Protein AF-A0A7S1WGL7-F1 (afdb_monomer_lite)

Radius of gyration: 25.57 Å; chains: 1; bounding box: 76×72×80 Å

Sequence (530 aa):
SQGGGKAQGIDELLTLSVAALVDLDRKCCRGSPAQGGTYLVDAVAIADMGLAANPHAFQLKVALVLLYGALRIPGAMLQVYNKMDIKNIQHESLSYMVLDALGSCGCDDTLHELCQNITQFHEDVDKDGGDAVSTAFQHGVLHRVPEYLESLVCMGRSVVWGRAVVDEVLSDLGQLQTWEALPECLHRQSVLVSAIASRPSGHWILSNQDHSVLSSLHPLPLATPMGTSSSASSSCAARPSTLVQASPSAAVSSSALIWKAEGCNPLCQEEPSALEELLERPAVAAAQLRLSASLLDALSALLRREGPCDEERLDAALLAAQEALQAAGGQCSAEGGGIAAAVAGLAAGGGPWSPVPARFAALAAAGAVEACEAAQLVLRCASAKEPWEKAEAKLTSLAQTMKALVGFTCGAPSSEDAAGTERGPVPPFALGGHGTPCCWALLHHCAPVLIPVALWCCTALPKAGSGKKAKEGQEALHAARVGLRNLLSAVQTALGELSEALTIAQGAGVEAFLGAPAEDAEGFPGNLVV

Foldseek 3Di:
DVPPVVLVQVLLVLLLQLLVLLLVLQVCLQVPLVPHDPSLVVSLVSLVVSCVVPVPSVSSLLSNLLSCLLLLQLVSNVVSVVSVVQDQLSLLAPVLLCLQSCLLNVVLVVNLVSLVRLQVSLVCLLVVLVVVLVVCVVVVVVVCNVVSVLVNLLSVQALSNLCSLLSNLLSVLLPDPDLVCNLVSLVVCLVSLLVLLPDALVSHDPLSYCLCSCVLSPDDVQADPPVPPPNVPPPDGDHP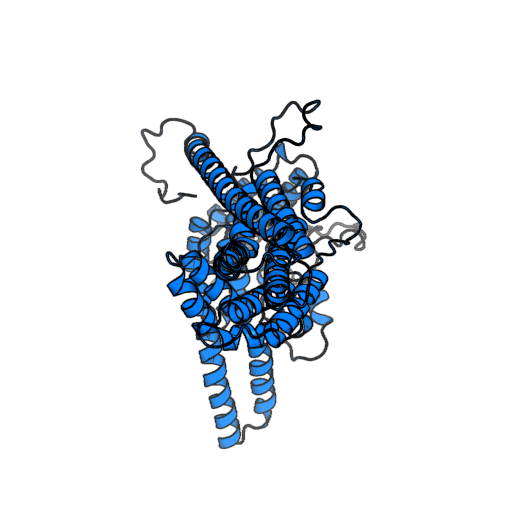PPPPCPDPPPDRDPVNVVPPPDDDDNPPDPHHRSSSVSVPPDQLSSLVSSLSSLLSQLLNQLPDPDDDRPLVSNVSSLVSNVSSLVSLVLPPPPPPQALLNQLVPDDQSDHLSDAQPSNLLSSLLVLLSLLSVLLSQLSCVLVVNDALLVSLVSLLSSLSSLLSLLCSLQCPDPPPPPPDDPDDDDGQLARSRSNSSSVSSNSRNHCSRNVSSLVSSVVSQDDPPPDPDDDDRPVSSVSSVVSSVSSVVSVVVSVVSSVVSVVVNQVVRVCVVCVDDDPDPPPDPPPSRD

pLDDT: mean 82.55, std 19.01, range [27.59, 98.31]

Organism: Alexandrium catenella (NCBI:txid2925)

Structure (mmCIF, N/CA/C/O backbone):
data_AF-A0A7S1WGL7-F1
#
_entry.id   AF-A0A7S1WGL7-F1
#
loop_
_atom_site.group_PDB
_atom_site.id
_atom_site.type_symbol
_atom_site.label_atom_id
_atom_site.label_alt_id
_atom_site.label_comp_id
_atom_site.label_asym_id
_atom_site.label_entity_id
_atom_site.label_seq_id
_atom_site.pdbx_PDB_ins_code
_atom_site.Cartn_x
_atom_site.Cartn_y
_atom_site.Cartn_z
_atom_site.occupancy
_atom_site.B_iso_or_equiv
_atom_site.auth_seq_id
_atom_site.auth_comp_id
_atom_site.auth_asym_id
_atom_site.auth_atom_id
_atom_site.pdbx_PDB_model_num
ATOM 1 N N . SER A 1 1 ? 22.141 -1.128 -42.764 1.00 43.53 1 SER A N 1
ATOM 2 C CA . SER A 1 1 ? 21.849 -1.261 -41.323 1.00 43.53 1 SER A CA 1
ATOM 3 C C . SER A 1 1 ? 23.091 -1.096 -40.424 1.00 43.53 1 SER A C 1
ATOM 5 O O . SER A 1 1 ? 23.140 -1.682 -39.355 1.00 43.53 1 SER A O 1
ATOM 7 N N . GLN A 1 2 ? 24.071 -0.238 -40.761 1.00 37.72 2 GLN A N 1
ATOM 8 C CA . GLN A 1 2 ? 25.272 -0.006 -39.923 1.00 37.72 2 GLN A CA 1
ATOM 9 C C . GLN A 1 2 ? 25.103 1.085 -38.835 1.00 37.72 2 GLN A C 1
ATOM 11 O O . GLN A 1 2 ? 26.046 1.368 -38.105 1.00 37.72 2 GLN A O 1
ATOM 16 N N . GLY A 1 3 ? 23.918 1.697 -38.705 1.00 45.97 3 GLY A N 1
ATOM 17 C CA . GLY A 1 3 ? 23.654 2.771 -37.731 1.00 45.97 3 GLY A CA 1
ATOM 18 C C . GLY A 1 3 ? 23.230 2.308 -36.329 1.00 45.97 3 GLY A C 1
ATOM 19 O O . GLY A 1 3 ? 23.402 3.063 -35.380 1.00 45.97 3 GLY A O 1
ATOM 20 N N . GLY A 1 4 ? 22.725 1.076 -36.177 1.00 54.12 4 GLY A N 1
ATOM 21 C CA . GLY A 1 4 ? 22.148 0.605 -34.906 1.00 54.12 4 GLY A CA 1
ATOM 22 C C . GLY A 1 4 ? 23.169 0.416 -33.778 1.00 54.12 4 GLY A C 1
ATOM 23 O O . GLY A 1 4 ? 22.894 0.767 -32.639 1.00 54.12 4 GLY A O 1
ATOM 24 N N . GLY A 1 5 ? 24.381 -0.055 -34.096 1.00 60.78 5 GLY A N 1
ATOM 25 C CA . GLY A 1 5 ? 25.389 -0.363 -33.072 1.00 60.78 5 GLY A CA 1
ATOM 26 C C . GLY A 1 5 ? 26.012 0.862 -32.389 1.00 60.78 5 GLY A C 1
ATOM 27 O O . GLY A 1 5 ? 26.434 0.766 -31.243 1.00 60.78 5 GLY A O 1
ATOM 28 N N . LYS A 1 6 ? 26.063 2.025 -33.059 1.00 62.50 6 LYS A N 1
ATOM 29 C CA . LYS A 1 6 ? 26.609 3.255 -32.451 1.00 62.50 6 LYS A CA 1
ATOM 30 C C . LYS A 1 6 ? 25.627 3.916 -31.486 1.00 62.50 6 LYS A C 1
ATOM 32 O O . LYS A 1 6 ? 26.065 4.414 -30.458 1.00 62.50 6 LYS A O 1
ATOM 37 N N . ALA A 1 7 ? 24.334 3.913 -31.817 1.00 66.38 7 ALA A N 1
ATOM 38 C CA . ALA A 1 7 ? 23.294 4.447 -30.939 1.00 66.38 7 ALA A CA 1
ATOM 39 C C . ALA A 1 7 ? 23.214 3.632 -29.639 1.00 66.38 7 ALA A C 1
ATOM 41 O O . ALA A 1 7 ? 23.296 4.200 -28.557 1.00 66.38 7 ALA A O 1
ATOM 42 N N . GLN A 1 8 ? 23.229 2.300 -29.758 1.00 71.56 8 GLN A N 1
ATOM 43 C CA . GLN A 1 8 ? 23.194 1.392 -28.612 1.00 71.56 8 GLN A CA 1
ATOM 44 C C . GLN A 1 8 ? 24.362 1.608 -27.631 1.00 71.56 8 GLN A C 1
ATOM 46 O O . GLN A 1 8 ? 24.156 1.615 -26.422 1.00 71.56 8 GLN A O 1
ATOM 51 N N . GLY A 1 9 ? 25.580 1.852 -28.130 1.00 80.56 9 GLY A N 1
ATOM 52 C CA . GLY A 1 9 ? 26.733 2.123 -27.262 1.00 80.56 9 GLY A CA 1
ATOM 53 C C . GLY A 1 9 ? 26.629 3.439 -26.478 1.00 80.56 9 GLY A C 1
ATOM 54 O O . GLY A 1 9 ? 27.107 3.513 -25.349 1.00 80.56 9 GLY A O 1
ATOM 55 N N . ILE A 1 10 ? 25.998 4.471 -27.050 1.00 86.38 10 ILE A N 1
ATOM 56 C CA . ILE A 1 10 ? 25.772 5.750 -26.359 1.00 86.38 10 ILE A CA 1
ATOM 57 C C . ILE A 1 10 ? 24.713 5.576 -25.267 1.00 86.38 10 ILE A C 1
ATOM 59 O O . ILE A 1 10 ? 24.931 6.028 -24.146 1.00 86.38 10 ILE A O 1
ATOM 63 N N . ASP A 1 11 ? 23.615 4.877 -25.560 1.00 86.75 11 ASP A N 1
ATOM 64 C CA . ASP A 1 11 ? 22.543 4.632 -24.589 1.00 86.75 11 ASP A CA 1
ATOM 65 C C . ASP A 1 11 ? 23.042 3.832 -23.378 1.00 86.75 11 ASP A C 1
ATOM 67 O O . ASP A 1 11 ? 22.710 4.156 -22.237 1.00 86.75 11 ASP A O 1
ATOM 71 N N . GLU A 1 12 ? 23.890 2.823 -23.605 1.00 86.06 12 GLU A N 1
ATOM 72 C CA . GLU A 1 12 ? 24.538 2.065 -22.530 1.00 86.06 12 GLU A CA 1
ATOM 73 C C . GLU A 1 12 ? 25.414 2.975 -21.650 1.00 86.06 12 GLU A C 1
ATOM 75 O O . GLU A 1 12 ? 25.328 2.914 -20.425 1.00 86.06 12 GLU A O 1
ATOM 80 N N . LEU A 1 13 ? 26.220 3.864 -22.245 1.00 88.75 13 LEU A N 1
ATOM 81 C CA . LEU A 1 13 ? 27.066 4.808 -21.499 1.00 88.75 13 LEU A CA 1
ATOM 82 C C . LEU A 1 13 ? 26.254 5.833 -20.697 1.00 88.75 13 LEU A C 1
ATOM 84 O O . LEU A 1 13 ? 26.621 6.159 -19.565 1.00 88.75 13 LEU A O 1
ATOM 88 N N . LEU A 1 14 ? 25.158 6.338 -21.265 1.00 91.75 14 LEU A N 1
ATOM 89 C CA . LEU A 1 14 ? 24.244 7.236 -20.562 1.00 91.75 14 LEU A CA 1
ATOM 90 C C . LEU A 1 14 ? 23.578 6.516 -19.392 1.00 91.75 14 LEU A C 1
ATOM 92 O O . LEU A 1 14 ? 23.596 7.030 -18.279 1.00 91.75 14 LEU A O 1
ATOM 96 N N . THR A 1 15 ? 23.081 5.298 -19.604 1.00 90.06 15 THR A N 1
ATOM 97 C CA . THR A 1 15 ? 22.441 4.522 -18.534 1.00 90.06 15 THR A CA 1
ATOM 98 C C . THR A 1 15 ? 23.439 4.170 -17.419 1.00 90.06 15 THR A C 1
ATOM 100 O O . THR A 1 15 ? 23.102 4.265 -16.241 1.00 90.06 15 THR A O 1
ATOM 103 N N . LEU A 1 16 ? 24.696 3.855 -17.757 1.00 89.38 16 LEU A N 1
ATOM 104 C CA . LEU A 1 16 ? 25.767 3.650 -16.770 1.00 89.38 16 LEU A CA 1
ATOM 105 C C . LEU A 1 16 ? 26.079 4.927 -15.976 1.00 89.38 16 LEU A C 1
ATOM 107 O O . LEU A 1 16 ? 26.318 4.862 -14.771 1.00 89.38 16 LEU A O 1
ATOM 111 N N . SER A 1 17 ? 26.059 6.087 -16.637 1.00 92.00 17 SER A N 1
ATOM 112 C CA . SER A 1 17 ? 26.274 7.393 -15.997 1.00 92.00 17 SER A CA 1
ATOM 113 C C . SER A 1 17 ? 25.152 7.716 -15.011 1.00 92.00 17 SER A C 1
ATOM 115 O O . SER A 1 17 ? 25.423 8.149 -13.894 1.00 92.00 17 SER A O 1
ATOM 117 N N . VAL A 1 18 ? 23.903 7.438 -15.400 1.00 93.25 18 VAL A N 1
ATOM 118 C CA . VAL A 1 18 ? 22.721 7.541 -14.534 1.00 93.25 18 VAL A CA 1
ATOM 119 C C . VAL A 1 18 ? 22.896 6.656 -13.302 1.00 93.25 18 VAL A C 1
ATOM 121 O O . VAL A 1 18 ? 22.851 7.166 -12.190 1.00 93.25 18 VAL A O 1
ATOM 124 N N . ALA A 1 19 ? 23.184 5.362 -13.473 1.00 90.75 19 ALA A N 1
ATOM 125 C CA . ALA A 1 19 ? 23.376 4.443 -12.348 1.00 90.75 19 ALA A CA 1
ATOM 126 C C . ALA A 1 19 ? 24.483 4.915 -11.383 1.00 90.75 19 ALA A C 1
ATOM 128 O O . ALA A 1 19 ? 24.280 4.937 -10.168 1.00 90.75 19 ALA A O 1
ATOM 129 N N . ALA A 1 20 ? 25.621 5.373 -11.917 1.00 89.94 20 ALA A N 1
ATOM 130 C CA . ALA A 1 20 ? 26.728 5.884 -11.112 1.00 89.94 20 ALA A CA 1
ATOM 131 C C . ALA A 1 20 ? 26.353 7.142 -10.308 1.00 89.94 20 ALA A C 1
ATOM 133 O O . ALA A 1 20 ? 26.749 7.264 -9.149 1.00 89.94 20 ALA A O 1
ATOM 134 N N . LEU A 1 21 ? 25.581 8.063 -10.894 1.00 92.25 21 LEU A N 1
ATOM 135 C CA . LEU A 1 21 ? 25.101 9.260 -10.200 1.00 92.25 21 LEU A CA 1
ATOM 136 C C . LEU A 1 21 ? 24.133 8.917 -9.067 1.00 92.25 21 LEU A C 1
ATOM 138 O O . LEU A 1 21 ? 24.241 9.489 -7.987 1.00 92.25 21 LEU A O 1
ATOM 142 N N . VAL A 1 22 ? 23.243 7.945 -9.269 1.00 91.00 22 VAL A N 1
ATOM 143 C CA . VAL A 1 22 ? 22.309 7.497 -8.222 1.00 91.00 22 VAL A CA 1
ATOM 144 C C . VAL A 1 22 ? 23.069 6.837 -7.065 1.00 91.00 22 VAL A C 1
ATOM 146 O O . VAL A 1 22 ? 22.791 7.112 -5.899 1.00 91.00 22 VAL A O 1
ATOM 149 N N . ASP A 1 23 ? 24.089 6.026 -7.357 1.00 88.38 23 ASP A N 1
ATOM 150 C CA . ASP A 1 23 ? 24.963 5.452 -6.327 1.00 88.38 23 ASP A CA 1
ATOM 151 C C . ASP A 1 23 ? 25.770 6.516 -5.563 1.00 88.38 23 ASP A C 1
ATOM 153 O O . ASP A 1 23 ? 25.991 6.383 -4.353 1.00 88.38 23 ASP A O 1
ATOM 157 N N . LEU A 1 24 ? 26.224 7.570 -6.250 1.00 89.19 24 LEU A N 1
ATOM 158 C CA . LEU A 1 24 ? 26.878 8.717 -5.617 1.00 89.19 24 LEU A CA 1
ATOM 159 C C . LEU A 1 24 ? 25.904 9.472 -4.710 1.00 89.19 24 LEU A C 1
ATOM 161 O O . LEU A 1 24 ? 26.260 9.754 -3.565 1.00 89.19 24 LEU A O 1
ATOM 165 N N . ASP A 1 25 ? 24.676 9.717 -5.172 1.00 88.50 25 ASP A N 1
ATOM 166 C CA . ASP A 1 25 ? 23.626 10.356 -4.376 1.00 88.50 25 ASP A CA 1
ATOM 167 C C . ASP A 1 25 ? 23.361 9.572 -3.089 1.00 88.50 25 ASP A C 1
ATOM 169 O O . ASP A 1 25 ? 23.411 10.127 -1.988 1.00 88.50 25 ASP A O 1
ATOM 173 N N . ARG A 1 26 ? 23.208 8.247 -3.205 1.00 86.69 26 ARG A N 1
ATOM 174 C CA . ARG A 1 26 ? 23.050 7.335 -2.069 1.00 86.69 26 ARG A CA 1
ATOM 175 C C . ARG A 1 26 ? 24.163 7.480 -1.040 1.00 86.69 26 ARG A C 1
ATOM 177 O O . ARG A 1 26 ? 23.895 7.604 0.158 1.00 86.69 26 ARG A O 1
ATOM 184 N N . LYS A 1 27 ? 25.419 7.462 -1.488 1.00 85.94 27 LYS A N 1
ATOM 185 C CA . LYS A 1 27 ? 26.586 7.595 -0.602 1.00 85.94 27 LYS A CA 1
ATOM 186 C C . LYS A 1 27 ? 26.620 8.963 0.075 1.00 85.94 27 LYS A C 1
ATOM 188 O O . LYS A 1 27 ? 26.876 9.031 1.277 1.00 85.94 27 LYS A O 1
ATOM 193 N N . CYS A 1 28 ? 26.315 10.028 -0.664 1.00 84.62 28 CYS A N 1
ATOM 194 C CA . CYS A 1 28 ? 26.214 11.379 -0.122 1.00 84.62 28 CYS A CA 1
ATOM 195 C C . CYS A 1 28 ? 25.126 11.471 0.948 1.00 84.62 28 CYS A C 1
ATOM 197 O O . CYS A 1 28 ? 25.399 11.989 2.024 1.00 84.62 28 CYS A O 1
ATOM 199 N N . CYS A 1 29 ? 23.953 10.877 0.725 1.00 80.88 29 CYS A N 1
ATOM 200 C CA . CYS A 1 29 ? 22.867 10.860 1.705 1.00 80.88 29 CYS A CA 1
ATOM 201 C C . CYS A 1 29 ? 23.240 10.151 3.011 1.00 80.88 29 CYS A C 1
ATOM 203 O O . CYS A 1 29 ? 22.862 10.614 4.085 1.00 80.88 29 CYS A O 1
ATOM 205 N N . ARG A 1 30 ? 24.001 9.049 2.931 1.00 81.25 30 ARG A N 1
ATOM 206 C CA . ARG A 1 30 ? 24.489 8.324 4.117 1.00 81.25 30 ARG A CA 1
ATOM 207 C C . ARG A 1 30 ? 25.542 9.120 4.901 1.00 81.25 30 ARG A C 1
ATOM 209 O O . ARG A 1 30 ? 25.625 8.969 6.114 1.00 81.25 30 ARG A O 1
ATOM 216 N N . GLY A 1 31 ? 26.351 9.941 4.225 1.00 78.00 31 GLY A N 1
ATOM 217 C CA . GLY A 1 31 ? 27.398 10.753 4.859 1.00 78.00 31 GLY A CA 1
ATOM 218 C C . GLY A 1 31 ? 26.924 12.125 5.354 1.00 78.00 31 GLY A C 1
ATOM 219 O O . GLY A 1 31 ? 27.371 12.599 6.395 1.00 78.00 31 GLY A O 1
ATOM 220 N N . SER A 1 32 ? 26.029 12.776 4.610 1.00 74.81 32 SER A N 1
ATOM 221 C CA . SER A 1 32 ? 25.431 14.068 4.939 1.00 74.81 32 SER A CA 1
ATOM 222 C C . SER A 1 32 ? 24.088 14.227 4.204 1.00 74.81 32 SER A C 1
ATOM 224 O O . SER A 1 32 ? 24.074 14.547 3.012 1.00 74.81 32 SER A O 1
ATOM 226 N N . PRO A 1 33 ? 22.937 14.068 4.885 1.00 66.06 33 PRO A N 1
ATOM 227 C CA . PRO A 1 33 ? 21.620 14.155 4.243 1.00 66.06 33 PRO A CA 1
ATOM 228 C C . PRO A 1 33 ? 21.344 15.534 3.622 1.00 66.06 33 PRO A C 1
ATOM 230 O O . PRO A 1 33 ? 20.565 15.645 2.683 1.00 66.06 33 PRO A O 1
ATOM 233 N N . ALA A 1 34 ? 22.042 16.582 4.074 1.00 64.62 34 ALA A N 1
ATOM 234 C CA . ALA A 1 34 ? 21.923 17.939 3.543 1.00 64.62 34 ALA A CA 1
ATOM 235 C C . ALA A 1 34 ? 22.557 18.142 2.149 1.00 64.62 34 ALA A C 1
ATOM 237 O O . ALA A 1 34 ? 22.436 19.234 1.592 1.00 64.62 34 ALA A O 1
ATOM 238 N N . GLN A 1 35 ? 23.279 17.152 1.613 1.00 65.25 35 GLN A N 1
ATOM 239 C CA . GLN A 1 35 ? 23.828 17.158 0.248 1.00 65.25 35 GLN A CA 1
ATOM 240 C C . GLN A 1 35 ? 23.120 16.153 -0.677 1.00 65.25 35 GLN A C 1
ATOM 242 O O . GLN A 1 35 ? 23.518 16.010 -1.830 1.00 65.25 35 GLN A O 1
ATOM 247 N N . GLY A 1 36 ? 22.100 15.447 -0.180 1.00 66.44 36 GLY A N 1
ATOM 248 C CA . GLY A 1 36 ? 21.334 14.490 -0.974 1.00 66.44 36 GLY A CA 1
ATOM 249 C C . GLY A 1 36 ? 20.463 15.175 -2.025 1.00 66.44 36 GLY A C 1
ATOM 250 O O . GLY A 1 36 ? 19.884 16.227 -1.761 1.00 66.44 36 GLY A O 1
ATOM 251 N N . GLY A 1 37 ? 20.354 14.570 -3.206 1.00 75.25 37 GLY A N 1
ATOM 252 C CA . GLY A 1 37 ? 19.425 14.961 -4.264 1.00 75.25 37 GLY A CA 1
ATOM 253 C C . GLY A 1 37 ? 20.055 15.66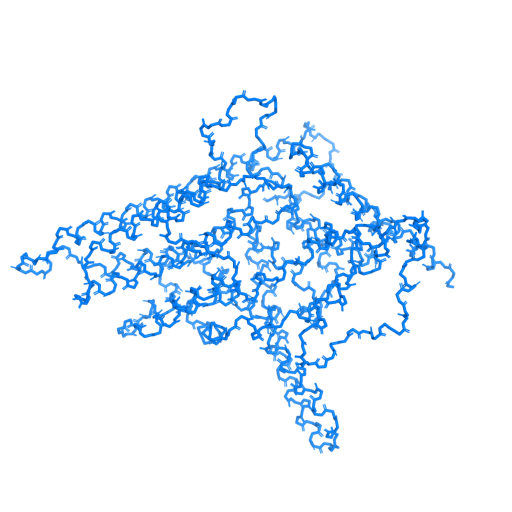9 -5.464 1.00 75.25 37 GLY A C 1
ATOM 254 O O . GLY A 1 37 ? 19.457 15.646 -6.536 1.00 75.25 37 GLY A O 1
ATOM 255 N N . THR A 1 38 ? 21.252 16.261 -5.353 1.00 84.25 38 THR A N 1
ATOM 256 C CA . THR A 1 38 ? 21.877 16.952 -6.503 1.00 84.25 38 THR A CA 1
ATOM 257 C C . THR A 1 38 ? 22.243 15.974 -7.613 1.00 84.25 38 THR A C 1
ATOM 259 O O . THR A 1 38 ? 21.901 16.197 -8.770 1.00 84.25 38 THR A O 1
ATOM 262 N N . TYR A 1 39 ? 22.872 14.851 -7.256 1.00 90.38 39 TYR A N 1
ATOM 263 C CA . TYR A 1 39 ? 23.248 13.833 -8.234 1.00 90.38 39 TYR A CA 1
ATOM 264 C C . TYR A 1 39 ? 22.023 13.099 -8.777 1.00 90.38 39 TYR A C 1
ATOM 266 O O . TYR A 1 39 ? 22.032 12.660 -9.923 1.00 90.38 39 TYR A O 1
ATOM 274 N N . LEU A 1 40 ? 20.953 12.997 -7.983 1.00 89.12 40 LEU A N 1
ATOM 275 C CA . LEU A 1 40 ? 19.689 12.419 -8.429 1.00 89.12 40 LEU A CA 1
ATOM 276 C C . LEU A 1 40 ? 19.022 13.271 -9.522 1.00 89.12 40 LEU A C 1
ATOM 278 O O . LEU A 1 40 ? 18.556 12.729 -10.522 1.00 89.12 40 LEU A O 1
ATOM 282 N N . VAL A 1 41 ? 19.024 14.599 -9.372 1.00 90.12 41 VAL A N 1
ATOM 283 C CA . VAL A 1 41 ? 18.524 15.524 -10.405 1.00 90.12 41 VAL A CA 1
ATOM 284 C C . VAL A 1 41 ? 19.404 15.479 -11.656 1.00 90.12 41 VAL A C 1
ATOM 286 O O . VAL A 1 41 ? 18.874 15.402 -12.765 1.00 90.12 41 VAL A O 1
ATOM 289 N N . ASP A 1 42 ? 20.731 15.439 -11.500 1.00 93.25 42 ASP A N 1
ATOM 290 C CA . ASP A 1 42 ? 21.652 15.267 -12.631 1.00 93.25 42 ASP A CA 1
ATOM 291 C C . ASP A 1 42 ? 21.402 13.937 -13.364 1.00 93.25 42 ASP A C 1
ATOM 293 O O . ASP A 1 42 ? 21.417 13.885 -14.595 1.00 93.25 42 ASP A O 1
ATOM 297 N N . ALA A 1 43 ? 21.112 12.862 -12.624 1.00 94.44 43 ALA A N 1
ATOM 298 C CA . ALA A 1 43 ? 20.774 11.560 -13.190 1.00 94.44 43 ALA A CA 1
ATOM 299 C C . ALA A 1 43 ? 19.485 11.624 -14.025 1.00 94.44 43 ALA A C 1
ATOM 301 O O . ALA A 1 43 ? 19.458 11.100 -15.140 1.00 94.44 43 ALA A O 1
ATOM 302 N N . VAL A 1 44 ? 18.446 12.311 -13.534 1.00 95.12 44 VAL A N 1
ATOM 303 C CA . VAL A 1 44 ? 17.211 12.559 -14.299 1.00 95.12 44 VAL A CA 1
ATOM 304 C C . VAL A 1 44 ? 17.512 13.352 -15.567 1.00 95.12 44 VAL A C 1
ATOM 306 O O . VAL A 1 44 ? 17.118 12.925 -16.650 1.00 95.12 44 VAL A O 1
ATOM 309 N N . ALA A 1 45 ? 18.273 14.446 -15.469 1.00 95.56 45 ALA A N 1
ATOM 310 C CA . ALA A 1 45 ? 18.614 15.277 -16.621 1.00 95.56 45 ALA A CA 1
ATOM 311 C C . ALA A 1 45 ? 19.368 14.486 -17.705 1.00 95.56 45 ALA A C 1
ATOM 313 O O . ALA A 1 45 ? 19.048 14.592 -18.890 1.00 95.56 45 ALA A O 1
ATOM 314 N N . ILE A 1 46 ? 20.343 13.655 -17.319 1.00 96.00 46 ILE A N 1
ATOM 315 C CA . ILE A 1 46 ? 21.075 12.791 -18.256 1.00 96.00 46 ILE A CA 1
ATOM 316 C C . ILE A 1 46 ? 20.148 11.755 -18.894 1.00 96.00 46 ILE A C 1
ATOM 318 O O . ILE A 1 46 ? 20.221 11.542 -20.108 1.00 96.00 46 ILE A O 1
ATOM 322 N N . ALA A 1 47 ? 19.277 11.123 -18.107 1.00 95.75 47 ALA A N 1
ATOM 323 C CA . ALA A 1 47 ? 18.357 10.118 -18.618 1.00 95.75 47 ALA A CA 1
ATOM 324 C C . ALA A 1 47 ? 17.325 10.722 -19.588 1.00 95.75 47 ALA A C 1
ATOM 326 O O . ALA A 1 47 ? 17.089 10.151 -20.655 1.00 95.75 47 ALA A O 1
ATOM 327 N N . ASP A 1 48 ? 16.784 11.905 -19.282 1.00 95.75 48 ASP A N 1
ATOM 328 C CA . ASP A 1 48 ? 15.869 12.639 -20.161 1.00 95.75 48 ASP A CA 1
ATOM 329 C C . ASP A 1 48 ? 16.552 13.093 -21.455 1.00 95.75 48 ASP A C 1
ATOM 331 O O . ASP A 1 48 ? 15.993 12.914 -22.539 1.00 95.75 48 ASP A O 1
ATOM 335 N N . MET A 1 49 ? 17.784 13.614 -21.384 1.00 95.19 49 MET A N 1
ATOM 336 C CA . MET A 1 49 ? 18.568 13.941 -22.583 1.00 95.19 49 MET A CA 1
ATOM 337 C C . MET A 1 49 ? 18.813 12.704 -23.453 1.00 95.19 49 MET A C 1
ATOM 339 O O . MET A 1 49 ? 18.691 12.771 -24.679 1.00 95.19 49 MET A O 1
ATOM 343 N N . GLY A 1 50 ? 19.129 11.566 -22.830 1.00 94.62 50 GLY A N 1
ATOM 344 C CA . GLY A 1 50 ? 19.297 10.298 -23.529 1.00 94.62 50 GLY A CA 1
ATOM 345 C C . GLY A 1 50 ? 18.013 9.829 -24.207 1.00 94.62 50 GLY A C 1
ATOM 346 O O . GLY A 1 50 ? 18.046 9.435 -25.371 1.00 94.62 50 GLY A O 1
ATOM 347 N N . LEU A 1 51 ? 16.866 9.950 -23.536 1.00 94.81 51 LEU A N 1
ATOM 348 C CA . LEU A 1 51 ? 15.572 9.580 -24.106 1.00 94.81 51 LEU A CA 1
ATOM 349 C C . LEU A 1 51 ? 15.120 10.546 -25.214 1.00 94.81 51 LEU A C 1
ATOM 351 O O . LEU A 1 51 ? 14.483 10.120 -26.177 1.00 94.81 51 LEU A O 1
ATOM 355 N N . ALA A 1 52 ? 15.471 11.830 -25.121 1.00 95.00 52 ALA A N 1
ATOM 356 C CA . ALA A 1 52 ? 15.244 12.800 -26.191 1.00 95.00 52 ALA A CA 1
ATOM 357 C C . ALA A 1 52 ? 16.078 12.471 -27.442 1.00 95.00 52 ALA A C 1
ATOM 359 O O . ALA A 1 52 ? 15.587 12.606 -28.564 1.00 95.00 52 ALA A O 1
ATOM 360 N N . ALA A 1 53 ? 17.318 12.005 -27.257 1.00 94.69 53 ALA A N 1
ATOM 361 C CA . ALA A 1 53 ? 18.182 11.561 -28.347 1.00 94.69 53 ALA A CA 1
ATOM 362 C C . ALA A 1 53 ? 17.743 10.207 -28.936 1.00 94.69 53 ALA A C 1
ATOM 364 O O . ALA A 1 53 ? 17.784 10.024 -30.155 1.00 94.69 53 ALA A O 1
ATOM 365 N N . ASN A 1 54 ? 17.298 9.273 -28.090 1.00 94.31 54 ASN A N 1
ATOM 366 C CA . ASN A 1 54 ? 16.765 7.976 -28.493 1.00 94.31 54 ASN A CA 1
ATOM 367 C C . ASN A 1 54 ? 15.480 7.606 -27.719 1.00 94.31 54 ASN A C 1
ATOM 369 O O . ASN A 1 54 ? 15.541 6.923 -26.691 1.00 94.31 54 ASN A O 1
ATOM 373 N N . PRO A 1 55 ? 14.289 7.928 -28.262 1.00 94.56 55 PRO A N 1
ATOM 374 C CA . PRO A 1 55 ? 13.000 7.612 -27.631 1.00 94.56 55 PRO A CA 1
ATOM 375 C C . PRO A 1 55 ? 12.707 6.113 -27.452 1.00 94.56 55 PRO A C 1
ATOM 377 O O . PRO A 1 55 ? 11.741 5.740 -26.777 1.00 94.56 55 PRO A O 1
ATOM 380 N N . HIS A 1 56 ? 13.504 5.239 -28.074 1.00 93.06 56 HIS A N 1
ATOM 381 C CA . HIS A 1 56 ? 13.355 3.786 -28.008 1.00 93.06 56 HIS A CA 1
ATOM 382 C C . HIS A 1 56 ? 14.262 3.129 -26.955 1.00 93.06 56 HIS A C 1
ATOM 384 O O . HIS A 1 56 ? 14.174 1.915 -26.769 1.00 93.06 56 HIS A O 1
ATOM 390 N N . ALA A 1 57 ? 15.095 3.897 -26.245 1.00 93.19 57 ALA A N 1
ATOM 391 C CA . ALA A 1 57 ? 15.966 3.387 -25.189 1.00 93.19 57 ALA A CA 1
ATOM 392 C C . ALA A 1 57 ? 15.153 2.939 -23.956 1.00 93.19 57 ALA A C 1
ATOM 394 O O . ALA A 1 57 ? 14.875 3.716 -23.044 1.00 93.19 57 ALA A O 1
ATOM 395 N N . PHE A 1 58 ? 14.750 1.665 -23.930 1.00 92.69 58 PHE A N 1
ATOM 396 C CA . PHE A 1 58 ? 13.885 1.105 -22.883 1.00 92.69 58 PHE A CA 1
ATOM 397 C C . PHE A 1 58 ? 14.491 1.207 -21.476 1.00 92.69 58 PHE A C 1
ATOM 399 O O . PHE A 1 58 ? 13.788 1.534 -20.528 1.00 92.69 58 PHE A O 1
ATOM 406 N N . GLN A 1 59 ? 15.802 1.005 -21.344 1.00 91.81 59 GLN A N 1
ATOM 407 C CA . GLN A 1 59 ? 16.498 1.069 -20.054 1.00 91.81 59 GLN A CA 1
ATOM 408 C C . GLN A 1 59 ? 16.493 2.475 -19.458 1.00 91.81 59 GLN A C 1
ATOM 410 O O . GLN A 1 59 ? 16.299 2.626 -18.256 1.00 91.81 59 GLN A O 1
ATOM 415 N N . LEU A 1 60 ? 16.618 3.507 -20.300 1.00 94.38 60 LEU A N 1
ATOM 416 C CA . LEU A 1 60 ? 16.476 4.895 -19.865 1.00 94.38 60 LEU A CA 1
ATOM 417 C C . LEU A 1 60 ? 15.040 5.202 -19.427 1.00 94.38 60 LEU A C 1
ATOM 419 O O . LEU A 1 60 ? 14.858 5.909 -18.442 1.00 94.38 60 LEU A O 1
ATOM 423 N N . LYS A 1 61 ? 14.022 4.628 -20.091 1.00 96.44 61 LYS A N 1
ATOM 424 C CA . LYS A 1 61 ? 12.625 4.742 -19.627 1.00 96.44 61 LYS A CA 1
ATOM 425 C C . LYS A 1 61 ? 12.443 4.113 -18.248 1.00 96.44 61 LYS A C 1
ATOM 427 O O . LYS A 1 61 ? 11.867 4.748 -17.376 1.00 96.44 61 LYS A O 1
ATOM 432 N N . VAL A 1 62 ? 12.958 2.899 -18.044 1.00 94.69 62 VAL A N 1
ATOM 433 C CA . VAL A 1 62 ? 12.901 2.209 -16.745 1.00 94.69 62 VAL A CA 1
ATOM 434 C C . VAL A 1 62 ? 13.608 3.030 -15.671 1.00 94.69 62 VAL A C 1
ATOM 436 O O . VAL A 1 62 ? 13.020 3.290 -14.626 1.00 94.69 62 VAL A O 1
ATOM 439 N N . ALA A 1 63 ? 14.828 3.503 -15.942 1.00 94.00 63 ALA A N 1
ATOM 440 C CA . ALA A 1 63 ? 15.562 4.353 -15.014 1.00 94.00 63 ALA A CA 1
ATOM 441 C C . ALA A 1 63 ? 14.761 5.616 -14.661 1.00 94.00 63 ALA A C 1
ATOM 443 O O . ALA A 1 63 ? 14.562 5.889 -13.485 1.00 94.00 63 ALA A O 1
ATOM 444 N N . LEU A 1 64 ? 14.218 6.337 -15.647 1.00 95.69 64 LEU A N 1
ATOM 445 C CA . LEU A 1 64 ? 13.387 7.521 -15.401 1.00 95.69 64 LEU A CA 1
ATOM 446 C C . LEU A 1 64 ? 12.132 7.216 -14.580 1.00 95.69 64 LEU A C 1
ATOM 448 O O . LEU A 1 64 ? 11.802 7.995 -13.694 1.00 95.69 64 LEU A O 1
ATOM 452 N N . VAL A 1 65 ? 11.449 6.093 -14.824 1.00 95.56 65 VAL A N 1
ATOM 453 C CA . VAL A 1 65 ? 10.295 5.677 -14.009 1.00 95.56 65 VAL A CA 1
ATOM 454 C C . VAL A 1 65 ? 10.704 5.513 -12.543 1.00 95.56 65 VAL A C 1
ATOM 456 O O . VAL A 1 65 ? 10.055 6.079 -11.664 1.00 95.56 65 VAL A O 1
ATOM 459 N N . LEU A 1 66 ? 11.812 4.816 -12.272 1.00 93.12 66 LEU A N 1
ATOM 460 C CA . LEU A 1 66 ? 12.318 4.627 -10.909 1.00 93.12 66 LEU A CA 1
ATOM 461 C C . LEU A 1 66 ? 12.751 5.952 -10.265 1.00 93.12 66 LEU A C 1
ATOM 463 O O . LEU A 1 66 ? 12.445 6.198 -9.099 1.00 93.12 66 LEU A O 1
ATOM 467 N N . LEU A 1 67 ? 13.429 6.824 -11.018 1.00 92.69 67 LEU A N 1
ATOM 468 C CA . LEU A 1 67 ? 13.920 8.116 -10.532 1.00 92.69 67 LEU A CA 1
ATOM 469 C C . LEU A 1 67 ? 12.780 9.095 -10.239 1.00 92.69 67 LEU A C 1
ATOM 471 O O . LEU A 1 67 ? 12.766 9.710 -9.175 1.00 92.69 67 LEU A O 1
ATOM 475 N N . TYR A 1 68 ? 11.797 9.215 -11.133 1.00 92.94 68 TYR A N 1
ATOM 476 C CA . TYR A 1 68 ? 10.619 10.048 -10.894 1.00 92.94 68 TYR A CA 1
ATOM 477 C C . TYR A 1 68 ? 9.762 9.510 -9.744 1.00 92.94 68 TYR A C 1
ATOM 479 O O . TYR A 1 68 ? 9.253 10.299 -8.945 1.00 92.94 68 TYR A O 1
ATOM 487 N N . GLY A 1 69 ? 9.653 8.185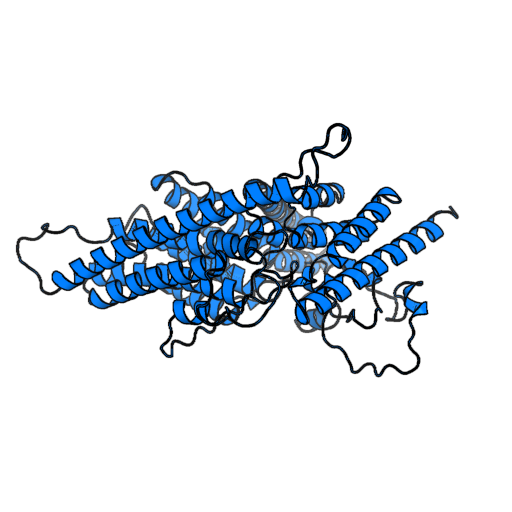 -9.605 1.00 90.44 69 GLY A N 1
ATOM 488 C CA . GLY A 1 69 ? 9.018 7.554 -8.448 1.00 90.44 69 GLY A CA 1
ATOM 489 C C . GLY A 1 69 ? 9.751 7.857 -7.136 1.00 90.44 69 GLY A C 1
ATOM 490 O O . GLY A 1 69 ? 9.114 8.194 -6.138 1.00 90.44 69 GLY A O 1
ATOM 491 N N . ALA A 1 70 ? 11.087 7.811 -7.139 1.00 87.94 70 ALA A N 1
ATOM 492 C CA . ALA A 1 70 ? 11.913 8.184 -5.990 1.00 87.94 70 ALA A CA 1
ATOM 493 C C . ALA A 1 70 ? 11.738 9.667 -5.616 1.00 87.94 70 ALA A C 1
ATOM 495 O O . ALA A 1 70 ? 11.550 9.985 -4.444 1.00 87.94 70 ALA A O 1
ATOM 496 N N . LEU A 1 71 ? 11.705 10.554 -6.615 1.00 87.62 71 LEU A N 1
ATOM 497 C CA . LEU A 1 71 ? 11.508 11.997 -6.447 1.00 87.62 71 LEU A CA 1
ATOM 498 C C . LEU A 1 71 ? 10.071 12.409 -6.105 1.00 87.62 71 LEU A C 1
ATOM 500 O O . LEU A 1 71 ? 9.843 13.586 -5.844 1.00 87.62 71 LEU A O 1
ATOM 504 N N . ARG A 1 72 ? 9.109 11.478 -6.079 1.00 87.31 72 ARG A N 1
ATOM 505 C CA . ARG A 1 72 ? 7.687 11.770 -5.813 1.00 87.31 72 ARG A CA 1
ATOM 506 C C . ARG A 1 72 ? 7.054 12.679 -6.862 1.00 87.31 72 ARG A C 1
ATOM 508 O O . ARG A 1 72 ? 6.253 13.546 -6.538 1.00 87.31 72 ARG A O 1
ATOM 515 N N . ILE A 1 73 ? 7.398 12.454 -8.130 1.00 88.94 73 ILE A N 1
ATOM 516 C CA . ILE A 1 73 ? 6.832 13.177 -9.276 1.00 88.94 73 ILE A CA 1
ATOM 517 C C . ILE A 1 73 ? 5.994 12.192 -10.109 1.00 88.94 73 ILE A C 1
ATOM 519 O O . ILE A 1 73 ? 6.408 11.778 -11.200 1.00 88.94 73 ILE A O 1
ATOM 523 N N . PRO A 1 74 ? 4.821 11.765 -9.604 1.00 90.06 74 PRO A N 1
ATOM 524 C CA . PRO A 1 74 ? 4.037 10.704 -10.230 1.00 90.06 74 PRO A CA 1
ATOM 525 C C . PRO A 1 74 ? 3.567 11.076 -11.641 1.00 90.06 74 PRO A C 1
ATOM 527 O O . PRO A 1 74 ? 3.555 10.218 -12.519 1.00 90.06 74 PRO A O 1
ATOM 530 N N . GLY A 1 75 ? 3.266 12.352 -11.908 1.00 91.94 75 GLY A N 1
ATOM 531 C CA . GLY A 1 75 ? 2.867 12.810 -13.242 1.00 91.94 75 GLY A CA 1
ATOM 532 C C . GLY A 1 75 ? 3.936 12.554 -14.314 1.00 91.94 75 GLY A C 1
ATOM 533 O O . GLY A 1 75 ? 3.630 12.013 -15.377 1.00 91.94 75 GLY A O 1
ATOM 534 N N . ALA A 1 76 ? 5.202 12.881 -14.031 1.00 93.50 76 ALA A N 1
ATOM 535 C CA . ALA A 1 76 ? 6.315 12.630 -14.952 1.00 93.50 76 ALA A CA 1
ATOM 536 C C . ALA A 1 76 ? 6.618 11.128 -15.079 1.00 93.50 76 ALA A C 1
ATOM 538 O O . ALA A 1 76 ? 6.792 10.619 -16.188 1.00 93.50 76 ALA A O 1
ATOM 539 N N . MET A 1 77 ? 6.588 10.403 -13.955 1.00 95.00 77 MET A N 1
ATOM 540 C CA . MET A 1 77 ? 6.729 8.946 -13.923 1.00 95.00 77 MET A CA 1
ATOM 541 C C . MET A 1 77 ? 5.711 8.261 -14.845 1.00 95.00 77 MET A C 1
ATOM 543 O O . MET A 1 77 ? 6.089 7.456 -15.696 1.00 95.00 77 MET A O 1
ATOM 547 N N . LEU A 1 78 ? 4.430 8.619 -14.722 1.00 95.75 78 LEU A N 1
ATOM 548 C CA . LEU A 1 78 ? 3.337 8.050 -15.509 1.00 95.75 78 LEU A CA 1
ATOM 549 C C . LEU A 1 78 ? 3.450 8.386 -16.996 1.00 95.75 78 LEU A C 1
ATOM 551 O O . LEU A 1 78 ? 3.184 7.532 -17.838 1.00 95.75 78 LEU A O 1
ATOM 555 N N . GLN A 1 79 ? 3.908 9.589 -17.352 1.00 96.00 79 GLN A N 1
ATOM 556 C CA . GLN A 1 79 ? 4.168 9.927 -18.755 1.00 96.00 79 GLN A CA 1
ATOM 557 C C . GLN A 1 79 ? 5.225 9.014 -19.384 1.00 96.00 79 GLN A C 1
ATOM 559 O O . GLN A 1 79 ? 5.081 8.620 -20.544 1.00 96.00 79 GLN A O 1
ATOM 564 N N . VAL A 1 80 ? 6.292 8.677 -18.652 1.00 96.81 80 VAL A N 1
ATOM 565 C CA . VAL A 1 80 ? 7.318 7.744 -19.139 1.00 96.81 80 VAL A CA 1
ATOM 566 C C . VAL A 1 80 ? 6.786 6.312 -19.155 1.00 96.81 80 VAL A C 1
ATOM 568 O O . VAL A 1 80 ? 6.958 5.627 -20.163 1.00 96.81 80 VAL A O 1
ATOM 571 N N . TYR A 1 81 ? 6.084 5.887 -18.102 1.00 96.62 81 TYR A N 1
ATOM 572 C CA . TYR A 1 81 ? 5.476 4.558 -18.003 1.00 96.62 81 TYR A CA 1
ATOM 573 C C . TYR A 1 81 ? 4.485 4.290 -19.145 1.00 96.62 81 TYR A C 1
ATOM 575 O O . TYR A 1 81 ? 4.586 3.276 -19.832 1.00 96.62 81 TYR A O 1
ATOM 583 N N . ASN A 1 82 ? 3.611 5.246 -19.463 1.00 96.19 82 ASN A N 1
ATOM 584 C CA . ASN A 1 82 ? 2.662 5.127 -20.574 1.00 96.19 82 ASN A CA 1
ATOM 585 C C . ASN A 1 82 ? 3.371 5.019 -21.937 1.00 96.19 82 ASN A C 1
ATOM 587 O O . ASN A 1 82 ? 2.915 4.302 -22.824 1.00 96.19 82 ASN A O 1
ATOM 591 N N . LYS A 1 83 ? 4.543 5.655 -22.106 1.00 96.62 83 LYS A N 1
ATOM 592 C CA . LYS A 1 83 ? 5.395 5.499 -23.306 1.00 96.62 83 LYS A CA 1
ATOM 593 C C . LYS A 1 83 ? 6.096 4.137 -23.388 1.00 96.62 83 LYS A C 1
ATOM 595 O O . LYS A 1 83 ? 6.765 3.871 -24.396 1.00 96.62 83 LYS A O 1
ATOM 600 N N . MET A 1 84 ? 6.037 3.311 -22.342 1.00 96.12 84 MET A N 1
ATOM 601 C CA . MET A 1 84 ? 6.509 1.924 -22.378 1.00 96.12 84 MET A CA 1
ATOM 602 C C . MET A 1 84 ? 5.464 0.976 -22.980 1.00 96.12 84 MET A C 1
ATOM 604 O O . MET A 1 84 ? 5.848 -0.124 -23.362 1.00 96.12 84 MET A O 1
ATOM 608 N N . ASP A 1 85 ? 4.204 1.418 -23.129 1.00 95.81 85 ASP A N 1
ATOM 609 C CA . ASP A 1 85 ? 3.105 0.667 -23.763 1.00 95.81 85 ASP A CA 1
ATOM 610 C C . ASP A 1 85 ? 2.946 -0.755 -23.188 1.00 95.81 85 ASP A C 1
ATOM 612 O O . ASP A 1 85 ? 2.879 -1.741 -23.922 1.00 95.81 85 ASP A O 1
ATOM 616 N N . ILE A 1 86 ? 2.943 -0.846 -21.852 1.00 95.38 86 ILE A N 1
ATOM 617 C CA . ILE A 1 86 ? 2.852 -2.099 -21.088 1.00 95.38 86 ILE A CA 1
ATOM 618 C C . ILE A 1 86 ? 1.518 -2.795 -21.375 1.00 95.38 86 ILE A C 1
ATOM 620 O O . ILE A 1 86 ? 0.460 -2.203 -21.173 1.00 95.38 86 ILE A O 1
ATOM 624 N N . LYS A 1 87 ? 1.574 -4.052 -21.836 1.00 95.38 87 LYS A N 1
ATOM 625 C CA . LYS A 1 87 ? 0.403 -4.862 -22.209 1.00 95.38 87 LYS A CA 1
ATOM 626 C C . LYS A 1 87 ? 0.523 -6.321 -21.771 1.00 95.38 87 LYS A C 1
ATOM 628 O O . LYS A 1 87 ? 1.612 -6.902 -21.785 1.00 95.38 87 LYS A O 1
ATOM 633 N N . ASN A 1 88 ? -0.622 -6.958 -21.521 1.00 94.19 88 ASN A N 1
ATOM 634 C CA . ASN A 1 88 ? -0.746 -8.398 -21.254 1.00 94.19 88 ASN A CA 1
ATOM 635 C C . ASN A 1 88 ? 0.217 -8.853 -20.137 1.00 94.19 88 ASN A C 1
ATOM 637 O O . ASN A 1 88 ? 0.265 -8.239 -19.076 1.00 94.19 88 ASN A O 1
ATOM 641 N N . ILE A 1 89 ? 1.050 -9.869 -20.404 1.00 95.00 89 ILE A N 1
ATOM 642 C CA . ILE A 1 89 ? 2.046 -10.417 -19.469 1.00 95.00 89 ILE A CA 1
ATOM 643 C C . ILE A 1 89 ? 3.018 -9.370 -18.913 1.00 95.00 89 ILE A C 1
ATOM 645 O O . ILE A 1 89 ? 3.587 -9.559 -17.844 1.00 95.00 89 ILE A O 1
ATOM 649 N N . GLN A 1 90 ? 3.194 -8.234 -19.591 1.00 95.31 90 GLN A N 1
ATOM 650 C CA . GLN A 1 90 ? 4.032 -7.161 -19.070 1.00 95.31 90 GLN A CA 1
ATOM 651 C C . GLN A 1 90 ? 3.422 -6.490 -17.832 1.00 95.31 90 GLN A C 1
ATOM 653 O O . GLN A 1 90 ? 4.181 -5.948 -17.036 1.00 95.31 90 GLN A O 1
ATOM 658 N N . HIS A 1 91 ? 2.100 -6.545 -17.622 1.00 94.56 91 HIS A N 1
ATOM 659 C CA . HIS A 1 91 ? 1.500 -6.079 -16.368 1.00 94.56 91 HIS A CA 1
ATOM 660 C C . HIS A 1 91 ? 2.019 -6.891 -15.180 1.00 94.56 91 HIS A C 1
ATOM 662 O O . HIS A 1 91 ? 2.481 -6.332 -14.189 1.00 94.56 91 HIS A O 1
ATOM 668 N N . GLU A 1 92 ? 2.053 -8.213 -15.326 1.00 93.75 92 GLU A N 1
ATOM 669 C CA . GLU A 1 92 ? 2.617 -9.111 -14.321 1.00 93.75 92 GLU A CA 1
ATOM 670 C C . GLU A 1 92 ? 4.115 -8.862 -14.101 1.00 93.75 92 GLU A C 1
ATOM 672 O O . GLU A 1 92 ? 4.583 -8.805 -12.964 1.00 93.75 92 GLU A O 1
ATOM 677 N N . SER A 1 93 ? 4.873 -8.677 -15.184 1.00 92.69 93 SER A N 1
ATOM 678 C CA . SER A 1 93 ? 6.329 -8.584 -15.090 1.00 92.69 93 SER A CA 1
ATOM 679 C C . SER A 1 93 ? 6.873 -7.200 -14.761 1.00 92.69 93 SER A C 1
ATOM 681 O O . SER A 1 93 ? 7.991 -7.137 -14.272 1.00 92.69 93 SER A O 1
ATOM 683 N N . LEU A 1 94 ? 6.156 -6.103 -15.029 1.00 94.19 94 LEU A N 1
ATOM 684 C CA . LEU A 1 94 ? 6.712 -4.741 -14.977 1.00 94.19 94 LEU A CA 1
ATOM 685 C C . LEU A 1 94 ? 5.868 -3.739 -14.174 1.00 94.19 94 LEU A C 1
ATOM 687 O O . LEU A 1 94 ? 6.396 -2.706 -13.766 1.00 94.19 94 LEU A O 1
ATOM 691 N N . SER A 1 95 ? 4.584 -3.993 -13.893 1.00 94.31 95 SER A N 1
ATOM 692 C CA . SER A 1 95 ? 3.758 -3.011 -13.160 1.00 94.31 95 SER A CA 1
ATOM 693 C C . SER A 1 95 ? 4.206 -2.788 -11.714 1.00 94.31 95 SER A C 1
ATOM 695 O O . SER A 1 95 ? 3.967 -1.715 -11.160 1.00 94.31 95 SER A O 1
ATOM 697 N N . TYR A 1 96 ? 4.946 -3.733 -11.127 1.00 91.38 96 TYR A N 1
ATOM 698 C CA . TYR A 1 96 ? 5.529 -3.575 -9.792 1.00 91.38 96 TYR A CA 1
ATOM 699 C C . TYR A 1 96 ? 6.426 -2.329 -9.659 1.00 91.38 96 TYR A C 1
ATOM 701 O O . TYR A 1 96 ? 6.524 -1.778 -8.566 1.00 91.38 96 TYR A O 1
ATOM 709 N N . MET A 1 97 ? 7.024 -1.845 -10.759 1.00 91.25 97 MET A N 1
ATOM 710 C CA . MET A 1 97 ? 7.895 -0.660 -10.760 1.00 91.25 97 MET A CA 1
ATOM 711 C C . MET A 1 97 ? 7.166 0.626 -10.352 1.00 91.25 97 MET A C 1
ATOM 713 O O . MET A 1 97 ? 7.796 1.546 -9.836 1.00 91.25 97 MET A O 1
ATOM 717 N N . VAL A 1 98 ? 5.855 0.705 -10.599 1.00 93.25 98 VAL A N 1
ATOM 718 C CA . VAL A 1 98 ? 5.054 1.911 -10.338 1.00 93.25 98 VAL A CA 1
ATOM 719 C C . VAL A 1 98 ? 4.049 1.737 -9.205 1.00 93.25 98 VAL A C 1
ATOM 721 O O . VAL A 1 98 ? 3.699 2.741 -8.595 1.00 93.25 98 VAL A O 1
ATOM 724 N N . LEU A 1 99 ? 3.627 0.509 -8.868 1.00 91.62 99 LEU A N 1
ATOM 725 C CA . LEU A 1 99 ? 2.631 0.260 -7.809 1.00 91.62 99 LEU A CA 1
ATOM 726 C C . LEU A 1 99 ? 3.019 0.925 -6.480 1.00 91.62 99 LEU A C 1
ATOM 728 O O . LEU A 1 99 ? 2.246 1.697 -5.917 1.00 91.62 99 LEU A O 1
ATOM 732 N N . ASP A 1 100 ? 4.252 0.695 -6.016 1.00 87.50 100 ASP A N 1
ATOM 733 C CA . ASP A 1 100 ? 4.735 1.299 -4.770 1.00 87.50 100 ASP A CA 1
ATOM 734 C C . ASP A 1 100 ? 4.787 2.819 -4.856 1.00 87.50 100 ASP A C 1
ATOM 736 O O . ASP A 1 100 ? 4.421 3.507 -3.906 1.00 87.50 100 ASP A O 1
ATOM 740 N N . ALA A 1 101 ? 5.269 3.353 -5.979 1.00 88.94 101 ALA A N 1
ATOM 741 C CA . ALA A 1 101 ? 5.418 4.788 -6.173 1.00 88.94 101 ALA A CA 1
ATOM 742 C C . ALA A 1 101 ? 4.058 5.496 -6.216 1.00 88.94 101 ALA A C 1
ATOM 744 O O . ALA A 1 101 ? 3.911 6.535 -5.585 1.00 88.94 101 ALA A O 1
ATOM 745 N N . LEU A 1 102 ? 3.058 4.921 -6.890 1.00 91.19 102 LEU A N 1
ATOM 746 C CA . LEU A 1 102 ? 1.706 5.476 -6.956 1.00 91.19 102 LEU A CA 1
ATOM 747 C C . LEU A 1 102 ? 1.033 5.485 -5.583 1.00 91.19 102 LEU A C 1
ATOM 749 O O . LEU A 1 102 ? 0.566 6.540 -5.154 1.00 91.19 102 LEU A O 1
ATOM 753 N N . GLY A 1 103 ? 1.071 4.362 -4.857 1.00 87.81 103 GLY A N 1
ATOM 754 C CA . GLY A 1 103 ? 0.495 4.285 -3.510 1.00 87.81 103 GLY A CA 1
ATOM 755 C C . GLY A 1 103 ? 1.181 5.227 -2.518 1.00 87.81 103 GLY A C 1
ATOM 756 O O . GLY A 1 103 ? 0.537 5.837 -1.674 1.00 87.81 103 GLY A O 1
ATOM 757 N N . SER A 1 104 ? 2.494 5.430 -2.656 1.00 85.81 104 SER A N 1
ATOM 758 C CA . SER A 1 104 ? 3.255 6.339 -1.788 1.00 85.81 104 SER A CA 1
ATOM 759 C C . SER A 1 104 ? 3.306 7.798 -2.266 1.00 85.81 104 SER A C 1
ATOM 761 O O . SER A 1 104 ? 3.999 8.612 -1.650 1.00 85.81 104 SER A O 1
ATOM 763 N N . CYS A 1 105 ? 2.580 8.126 -3.336 1.00 86.31 105 CYS A N 1
ATOM 764 C CA . CYS A 1 105 ? 2.318 9.489 -3.803 1.00 86.31 105 CYS A CA 1
ATOM 765 C C . CYS A 1 105 ? 0.827 9.862 -3.716 1.00 86.31 105 CYS A C 1
ATOM 767 O O . CYS A 1 105 ? 0.487 10.999 -4.026 1.00 86.31 105 CYS A O 1
ATOM 769 N N . GLY A 1 106 ? -0.049 8.934 -3.310 1.00 86.50 106 GLY A N 1
ATOM 770 C CA . GLY A 1 106 ? -1.491 9.174 -3.205 1.00 86.50 106 GLY A CA 1
ATOM 771 C C . GLY A 1 106 ? -2.205 9.336 -4.542 1.00 86.50 106 GLY A C 1
ATOM 772 O O . GLY A 1 106 ? -3.189 10.063 -4.641 1.00 86.50 106 GLY A O 1
ATOM 773 N N . CYS A 1 107 ? -1.695 8.706 -5.600 1.00 90.06 107 CYS A N 1
ATOM 774 C CA . CYS A 1 107 ? -2.325 8.739 -6.918 1.00 90.06 107 CYS A CA 1
ATOM 775 C C . CYS A 1 107 ? -3.404 7.655 -7.038 1.00 90.06 107 CYS A C 1
ATOM 777 O O . CYS A 1 107 ? -3.301 6.788 -7.907 1.00 90.06 107 CYS A O 1
ATOM 779 N N . ASP A 1 108 ? -4.407 7.694 -6.158 1.00 89.25 108 ASP A N 1
ATOM 780 C CA . ASP A 1 108 ? -5.382 6.609 -5.979 1.00 89.25 108 ASP A CA 1
ATOM 781 C C . ASP A 1 108 ? -6.152 6.284 -7.263 1.00 89.25 108 ASP A C 1
ATOM 783 O O . ASP A 1 108 ? -6.295 5.114 -7.599 1.00 89.25 108 ASP A O 1
ATOM 787 N N . ASP A 1 109 ? -6.564 7.290 -8.040 1.00 91.94 109 ASP A N 1
ATOM 788 C CA . ASP A 1 109 ? -7.291 7.069 -9.301 1.00 91.94 109 ASP A CA 1
ATOM 789 C C . ASP A 1 109 ? -6.450 6.289 -10.325 1.00 91.94 109 ASP A C 1
ATOM 791 O O . ASP A 1 109 ? -6.925 5.349 -10.962 1.00 91.94 109 ASP A O 1
ATOM 795 N N . THR A 1 110 ? -5.174 6.655 -10.479 1.00 94.25 110 THR A N 1
ATOM 796 C CA . THR A 1 110 ? -4.274 5.963 -11.413 1.00 94.25 110 THR A CA 1
ATOM 797 C C . THR A 1 110 ? -3.843 4.600 -10.884 1.00 94.25 110 THR A C 1
ATOM 799 O O . THR A 1 110 ? -3.676 3.661 -11.662 1.00 94.25 110 THR A O 1
ATOM 802 N N . LEU A 1 111 ? -3.658 4.477 -9.567 1.00 93.56 111 LEU A N 1
ATOM 803 C CA . LEU A 1 111 ? -3.392 3.196 -8.925 1.00 93.56 111 LEU A CA 1
ATOM 804 C C . LEU A 1 111 ? -4.562 2.235 -9.154 1.00 93.56 111 LEU A C 1
ATOM 806 O O . LEU A 1 111 ? -4.331 1.099 -9.561 1.00 93.56 111 LEU A O 1
ATOM 810 N N . HIS A 1 112 ? -5.795 2.706 -8.975 1.00 94.31 112 HIS A N 1
ATOM 811 C CA . HIS A 1 112 ? -7.015 1.945 -9.212 1.00 94.31 112 HIS A CA 1
ATOM 812 C C . HIS A 1 112 ? -7.114 1.466 -10.670 1.00 94.31 112 HIS A C 1
ATOM 814 O O . HIS A 1 112 ? -7.290 0.272 -10.906 1.00 94.31 112 HIS A O 1
ATOM 820 N N . GLU A 1 113 ? -6.900 2.346 -11.657 1.00 95.62 113 GLU A N 1
ATOM 821 C CA . GLU A 1 113 ? -6.885 1.964 -13.081 1.00 95.62 113 GLU A CA 1
ATOM 822 C C . GLU A 1 113 ? -5.814 0.899 -13.381 1.00 95.62 113 GLU A C 1
ATOM 824 O O . GLU A 1 113 ? -6.062 -0.086 -14.083 1.00 95.62 113 GLU A O 1
ATOM 829 N N . LEU A 1 114 ? -4.607 1.058 -12.829 1.00 95.94 114 LEU A N 1
ATOM 830 C CA . LEU A 1 114 ? -3.541 0.073 -12.991 1.00 95.94 114 LEU A CA 1
ATOM 831 C C . LEU A 1 114 ? -3.907 -1.276 -12.354 1.00 95.94 114 LEU A C 1
ATOM 833 O O . LEU A 1 114 ? -3.645 -2.318 -12.959 1.00 95.94 114 LEU A O 1
ATOM 837 N N . CYS A 1 115 ? -4.519 -1.267 -11.168 1.00 96.75 115 CYS A N 1
ATOM 838 C CA . CYS A 1 115 ? -4.983 -2.477 -10.493 1.00 96.75 115 CYS A CA 1
ATOM 839 C C . CYS A 1 115 ? -6.051 -3.199 -11.323 1.00 96.75 115 CYS A C 1
ATOM 841 O O . CYS A 1 115 ? -5.936 -4.405 -11.521 1.00 96.75 115 CYS A O 1
ATOM 843 N N . GLN A 1 116 ? -7.008 -2.472 -11.906 1.00 96.31 116 GLN A N 1
ATOM 844 C CA . GLN A 1 116 ? -8.009 -3.048 -12.810 1.00 96.31 116 GLN A CA 1
ATOM 845 C C . GLN A 1 116 ? -7.376 -3.703 -14.039 1.00 96.31 116 GLN A C 1
ATOM 847 O O . GLN A 1 116 ? -7.748 -4.818 -14.398 1.00 96.31 116 GLN A O 1
ATOM 852 N N . ASN A 1 117 ? -6.378 -3.061 -14.654 1.00 97.00 117 ASN A N 1
ATOM 853 C CA . ASN A 1 117 ? -5.661 -3.639 -15.793 1.00 97.00 117 ASN A CA 1
ATOM 854 C C . ASN A 1 117 ? -4.921 -4.938 -15.419 1.00 97.00 117 ASN A C 1
ATOM 856 O O . ASN A 1 117 ? -4.925 -5.898 -16.190 1.00 97.00 117 ASN A O 1
ATOM 860 N N . ILE A 1 118 ? -4.307 -4.992 -14.230 1.00 97.25 118 ILE A N 1
ATOM 861 C CA . ILE A 1 118 ? -3.651 -6.204 -13.715 1.00 97.25 118 ILE A CA 1
ATOM 862 C C . ILE A 1 118 ? -4.688 -7.302 -13.448 1.00 97.25 118 ILE A C 1
ATOM 864 O O . ILE A 1 118 ? -4.498 -8.434 -13.892 1.00 97.25 118 ILE A O 1
ATOM 868 N N . THR A 1 119 ? -5.779 -6.986 -12.747 1.00 97.00 119 THR A N 1
ATOM 869 C CA . THR A 1 119 ? -6.837 -7.952 -12.418 1.00 97.00 119 THR A CA 1
ATOM 870 C C . THR A 1 119 ? -7.482 -8.510 -13.685 1.00 97.00 119 THR A C 1
ATOM 872 O O . THR A 1 119 ? -7.562 -9.729 -13.825 1.00 97.00 119 THR A O 1
ATOM 875 N N . GLN A 1 120 ? -7.828 -7.653 -14.653 1.00 97.38 120 GLN A N 1
ATOM 876 C CA . GLN A 1 120 ? -8.388 -8.068 -15.942 1.00 97.38 120 GLN A CA 1
ATOM 877 C C . GLN A 1 120 ? -7.446 -9.011 -16.698 1.00 97.38 120 GLN A C 1
ATOM 879 O O . GLN A 1 120 ? -7.882 -10.035 -17.219 1.00 97.38 120 GLN A O 1
ATOM 884 N N . PHE A 1 121 ? -6.144 -8.711 -16.724 1.00 97.31 121 PHE A N 1
ATOM 885 C CA . PHE A 1 121 ? -5.162 -9.597 -17.343 1.00 97.31 121 PHE A CA 1
ATOM 886 C C . PHE A 1 121 ? -5.137 -10.988 -16.686 1.00 97.31 121 PHE A C 1
ATOM 888 O O . PHE A 1 121 ? -5.069 -11.997 -17.385 1.00 97.31 121 PHE A O 1
ATOM 895 N N . HIS A 1 122 ? -5.203 -11.065 -15.355 1.00 97.50 122 HIS A N 1
ATOM 896 C CA . HIS A 1 122 ? -5.225 -12.348 -14.642 1.00 97.50 122 HIS A CA 1
ATOM 897 C C . HIS A 1 122 ? -6.519 -13.136 -14.873 1.00 97.50 122 HIS A C 1
ATOM 899 O O . HIS A 1 122 ? -6.459 -14.356 -15.019 1.00 97.50 122 HIS A O 1
ATOM 905 N N . GLU A 1 123 ? -7.666 -12.461 -14.971 1.00 96.94 123 GLU A N 1
ATOM 906 C CA . GLU A 1 123 ? -8.939 -13.089 -15.352 1.00 96.94 123 GLU A CA 1
ATOM 907 C C . GLU A 1 123 ? -8.883 -13.681 -16.767 1.00 96.94 123 GLU A C 1
ATOM 909 O O . GLU A 1 123 ? -9.308 -14.820 -16.987 1.00 96.94 123 GLU A O 1
ATOM 914 N N . ASP A 1 124 ? -8.310 -12.938 -17.718 1.00 97.50 124 ASP A N 1
ATOM 915 C CA . ASP A 1 124 ? -8.124 -13.404 -19.092 1.00 97.50 124 ASP A CA 1
ATOM 916 C C . ASP A 1 124 ? -7.180 -14.615 -19.142 1.00 97.50 124 ASP A C 1
ATOM 918 O O . ASP A 1 124 ? -7.461 -15.589 -19.839 1.00 97.50 124 ASP A O 1
ATOM 922 N N . VAL A 1 125 ? -6.097 -14.611 -18.356 1.00 96.12 125 VAL A N 1
ATOM 923 C CA . VAL A 1 125 ? -5.153 -15.738 -18.266 1.00 96.12 125 VAL A CA 1
ATOM 924 C C . VAL A 1 125 ? -5.794 -16.991 -17.675 1.00 96.12 125 VAL A C 1
ATOM 926 O O . VAL A 1 125 ? -5.542 -18.085 -18.185 1.00 96.12 125 VAL A O 1
ATOM 929 N N . ASP A 1 126 ? -6.604 -16.866 -16.622 1.00 95.94 126 ASP A N 1
ATOM 930 C CA . ASP A 1 126 ? -7.299 -18.012 -16.020 1.00 95.94 126 ASP A CA 1
ATOM 931 C C . ASP A 1 126 ? -8.265 -18.655 -17.027 1.00 95.94 126 ASP A C 1
ATOM 933 O O . ASP A 1 126 ? -8.239 -19.870 -17.259 1.00 95.94 126 ASP A O 1
ATOM 937 N N . LYS A 1 127 ? -9.048 -17.819 -17.718 1.00 97.25 127 LYS A N 1
ATOM 938 C CA . LYS A 1 127 ? -9.986 -18.249 -18.757 1.00 97.25 127 LYS A CA 1
ATOM 939 C C . LYS A 1 127 ? -9.276 -18.888 -19.954 1.00 97.25 127 LYS A C 1
ATOM 941 O O . LYS A 1 127 ? -9.560 -20.039 -20.296 1.00 97.25 127 LYS A O 1
ATOM 946 N N . ASP A 1 128 ? -8.344 -18.169 -20.576 1.00 97.19 128 ASP A N 1
ATOM 947 C CA . ASP A 1 128 ? -7.645 -18.621 -21.782 1.00 97.19 128 ASP A CA 1
ATOM 948 C C . ASP A 1 128 ? -6.754 -19.834 -21.487 1.00 97.19 128 ASP A C 1
ATOM 950 O O . ASP A 1 128 ? -6.618 -20.738 -22.317 1.00 97.19 128 ASP A O 1
ATOM 954 N N . GLY A 1 129 ? -6.174 -19.906 -20.287 1.00 95.62 129 GLY A N 1
ATOM 955 C CA . GLY A 1 129 ? -5.408 -21.064 -19.843 1.00 95.62 129 GLY A CA 1
ATOM 956 C C . GLY A 1 129 ? -6.281 -22.306 -19.655 1.00 95.62 129 GLY A C 1
ATOM 957 O O . GLY A 1 129 ? -5.884 -23.396 -20.078 1.00 95.62 129 GLY A O 1
ATOM 958 N N . GLY A 1 130 ? -7.490 -22.166 -19.101 1.00 96.62 130 GLY A N 1
ATOM 959 C CA . GLY A 1 130 ? -8.467 -23.257 -19.014 1.00 96.62 130 GLY A CA 1
ATOM 960 C C . GLY A 1 130 ? -8.888 -23.795 -20.389 1.00 96.62 130 GLY A C 1
ATOM 961 O O . GLY A 1 130 ? -8.931 -25.016 -20.610 1.00 96.62 130 GLY A O 1
ATOM 962 N N . ASP A 1 131 ? -9.118 -22.894 -21.344 1.00 97.69 131 ASP A N 1
ATOM 963 C CA . ASP A 1 131 ? -9.440 -23.236 -22.732 1.00 97.69 131 ASP A CA 1
ATOM 964 C C . ASP A 1 131 ? -8.253 -23.901 -23.449 1.00 97.69 131 ASP A C 1
ATOM 966 O O . ASP A 1 131 ? -8.431 -24.893 -24.170 1.00 97.69 131 ASP A O 1
ATOM 970 N N . ALA A 1 132 ? -7.026 -23.428 -23.211 1.00 96.56 132 ALA A N 1
ATOM 971 C CA . ALA A 1 132 ? -5.804 -24.017 -23.756 1.00 96.56 132 ALA A CA 1
ATOM 972 C C . ALA A 1 132 ? -5.580 -25.450 -23.247 1.00 96.56 132 ALA A C 1
ATOM 974 O O . ALA A 1 132 ? -5.298 -26.353 -24.043 1.00 96.56 132 ALA A O 1
ATOM 975 N N . VAL A 1 133 ? -5.773 -25.693 -21.945 1.00 97.62 133 VAL A N 1
ATOM 976 C CA . VAL A 1 133 ? -5.701 -27.040 -21.353 1.00 97.62 133 VAL A CA 1
ATOM 977 C C . VAL A 1 133 ? -6.756 -27.953 -21.979 1.00 97.62 133 VAL A C 1
ATOM 979 O O . VAL A 1 133 ? -6.431 -29.052 -22.436 1.00 97.62 133 VAL A O 1
ATOM 982 N N . SER A 1 134 ? -8.003 -27.490 -22.072 1.00 97.69 134 SER A N 1
ATOM 983 C CA . SER A 1 134 ? -9.105 -28.249 -22.679 1.00 97.69 134 SER A CA 1
ATOM 984 C C . SER A 1 134 ? -8.816 -28.611 -24.140 1.00 97.69 134 SER A C 1
ATOM 986 O O . SER A 1 134 ? -8.976 -29.762 -24.554 1.00 97.69 134 SER A O 1
ATOM 988 N N . THR A 1 135 ? -8.309 -27.650 -24.911 1.00 98.00 135 THR A N 1
ATOM 989 C CA . THR A 1 135 ? -7.927 -27.818 -26.319 1.00 98.00 135 THR A CA 1
ATOM 990 C C . THR A 1 135 ? -6.769 -28.805 -26.482 1.00 98.00 135 THR A C 1
ATOM 992 O O . THR A 1 135 ? -6.773 -29.614 -27.416 1.00 98.00 135 THR A O 1
ATOM 995 N N . ALA A 1 136 ? -5.792 -28.787 -25.571 1.00 97.81 136 ALA A N 1
ATOM 996 C CA . ALA A 1 136 ? -4.674 -29.725 -25.577 1.00 97.81 136 ALA A CA 1
ATOM 997 C C . ALA A 1 136 ? -5.138 -31.173 -25.351 1.00 97.81 136 ALA A C 1
ATOM 999 O O . ALA A 1 136 ? -4.657 -32.078 -26.038 1.00 97.81 136 ALA A O 1
ATOM 1000 N N . PHE A 1 137 ? -6.112 -31.397 -24.460 1.00 98.00 137 PHE A N 1
ATOM 1001 C CA . PHE A 1 137 ? -6.735 -32.712 -24.283 1.00 98.00 137 PHE A CA 1
ATOM 1002 C C . PHE A 1 137 ? -7.502 -33.163 -25.531 1.00 98.00 137 PHE A C 1
ATOM 1004 O O . PHE A 1 137 ? -7.329 -34.300 -25.969 1.00 98.00 137 PHE A O 1
ATOM 1011 N N . GLN A 1 138 ? -8.300 -32.279 -26.137 1.00 98.06 138 GLN A N 1
ATOM 1012 C CA . GLN A 1 138 ? -9.099 -32.602 -27.328 1.00 98.06 138 GLN A CA 1
ATOM 1013 C C . GLN A 1 138 ? -8.237 -32.996 -28.537 1.00 98.06 138 GLN A C 1
ATOM 1015 O O . GLN A 1 138 ? -8.577 -33.930 -29.260 1.00 98.06 138 GLN A O 1
ATOM 1020 N N . HIS A 1 139 ? -7.102 -32.321 -28.738 1.00 97.88 139 HIS A N 1
ATOM 1021 C CA . HIS A 1 139 ? -6.197 -32.578 -29.863 1.00 97.88 139 HIS A CA 1
ATOM 1022 C C . HIS A 1 139 ? -5.085 -33.597 -29.556 1.00 97.88 139 HIS A C 1
ATOM 1024 O O . HIS A 1 139 ? -4.234 -33.851 -30.407 1.00 97.88 139 HIS A O 1
ATOM 1030 N N . GLY A 1 140 ? -5.058 -34.183 -28.353 1.00 97.44 140 GLY A N 1
ATOM 1031 C CA . GLY A 1 140 ? -4.039 -35.159 -27.955 1.00 97.44 140 GLY A CA 1
ATOM 1032 C C . GLY A 1 140 ? -2.638 -34.572 -27.726 1.00 97.44 140 GLY A C 1
ATOM 1033 O O . GLY A 1 140 ? -1.655 -35.314 -27.708 1.00 97.44 140 GLY A O 1
ATOM 1034 N N . VAL A 1 141 ? -2.513 -33.258 -27.508 1.00 97.50 141 VAL A N 1
ATOM 1035 C CA . VAL A 1 141 ? -1.242 -32.553 -27.232 1.00 97.50 141 VAL A CA 1
ATOM 1036 C C . VAL A 1 141 ? -0.910 -32.619 -25.733 1.00 97.50 141 VAL A C 1
ATOM 1038 O O . VAL A 1 141 ? -0.651 -31.621 -25.065 1.00 97.50 141 VAL A O 1
ATOM 1041 N N . LEU A 1 142 ? -0.917 -33.829 -25.173 1.00 97.06 142 LEU A N 1
ATOM 1042 C CA . LEU A 1 142 ? -0.849 -34.035 -23.720 1.00 97.06 142 LEU A CA 1
ATOM 1043 C C . LEU A 1 142 ? 0.500 -33.642 -23.100 1.00 97.06 142 LEU A C 1
ATOM 1045 O O . LEU A 1 142 ? 0.572 -33.364 -21.909 1.00 97.06 142 LEU A O 1
ATOM 1049 N N . HIS A 1 143 ? 1.565 -33.576 -23.902 1.00 96.38 143 HIS A N 1
ATOM 1050 C CA . HIS A 1 143 ? 2.899 -33.202 -23.427 1.00 96.38 143 HIS A CA 1
ATOM 1051 C C . HIS A 1 143 ? 3.017 -31.722 -23.015 1.00 96.38 143 HIS A C 1
ATOM 1053 O O . HIS A 1 143 ? 3.945 -31.393 -22.286 1.00 96.38 143 HIS A O 1
ATOM 1059 N N . ARG A 1 144 ? 2.097 -30.843 -23.453 1.00 94.62 144 ARG A N 1
ATOM 1060 C CA . ARG A 1 144 ? 2.066 -29.412 -23.079 1.00 94.62 144 ARG A CA 1
ATOM 1061 C C . ARG A 1 144 ? 1.195 -29.109 -21.863 1.00 94.62 144 ARG A C 1
ATOM 1063 O O . ARG A 1 144 ? 1.359 -28.064 -21.247 1.00 94.62 144 ARG A O 1
ATOM 1070 N N . VAL A 1 145 ? 0.293 -30.020 -21.493 1.00 96.94 145 VAL A N 1
ATOM 1071 C CA . VAL A 1 145 ? -0.622 -29.831 -20.355 1.00 96.94 145 VAL A CA 1
ATOM 1072 C C . VAL A 1 145 ? 0.119 -29.496 -19.050 1.00 96.94 145 VAL A C 1
ATOM 1074 O O . VAL A 1 145 ? -0.328 -28.574 -18.371 1.00 96.94 145 VAL A O 1
ATOM 1077 N N . PRO A 1 146 ? 1.249 -30.149 -18.694 1.00 96.56 146 PRO A N 1
ATOM 1078 C CA . PRO A 1 146 ? 1.995 -29.778 -17.492 1.00 96.56 146 PRO A CA 1
ATOM 1079 C C . PRO A 1 146 ? 2.467 -28.317 -17.496 1.00 96.56 146 PRO A C 1
ATOM 1081 O O . PRO A 1 146 ? 2.315 -27.642 -16.486 1.00 96.56 146 PRO A O 1
ATOM 1084 N N . GLU A 1 147 ? 2.961 -27.817 -18.635 1.00 93.44 147 GLU A N 1
ATOM 1085 C CA . GLU A 1 147 ? 3.443 -26.433 -18.782 1.00 93.44 147 GLU A CA 1
ATOM 1086 C C . GLU A 1 147 ? 2.299 -25.417 -18.615 1.00 93.44 147 GLU A C 1
ATOM 1088 O O . GLU A 1 147 ? 2.471 -24.383 -17.967 1.00 93.44 147 GLU A O 1
ATOM 1093 N N . TYR A 1 148 ? 1.108 -25.715 -19.151 1.00 94.44 148 TYR A N 1
ATOM 1094 C CA . TYR A 1 148 ? -0.072 -24.862 -18.973 1.00 94.44 148 TYR A CA 1
ATOM 1095 C C . TYR A 1 148 ? -0.555 -24.827 -17.524 1.00 94.44 148 TYR A C 1
ATOM 1097 O O . TYR A 1 148 ? -0.811 -23.750 -16.991 1.00 94.44 148 TYR A O 1
ATOM 1105 N N . LEU A 1 149 ? -0.644 -25.988 -16.868 1.00 96.00 149 LEU A N 1
ATOM 1106 C CA . LEU A 1 149 ? -1.061 -26.059 -15.466 1.00 96.00 149 LEU A CA 1
ATOM 1107 C C . LEU A 1 149 ? -0.066 -25.349 -14.549 1.00 96.00 149 LEU A C 1
ATOM 1109 O O . LEU A 1 149 ? -0.471 -24.637 -13.637 1.00 96.00 149 LEU A O 1
ATOM 1113 N N . GLU A 1 150 ? 1.228 -25.516 -14.801 1.00 93.69 150 GLU A N 1
ATOM 1114 C CA . GLU A 1 150 ? 2.272 -24.824 -14.055 1.00 93.69 150 GLU A CA 1
ATOM 1115 C C . GLU A 1 150 ? 2.188 -23.308 -14.228 1.00 93.69 150 GLU A C 1
ATOM 1117 O O . GLU A 1 150 ? 2.244 -22.581 -13.239 1.00 93.69 150 GLU A O 1
ATOM 1122 N N . SER A 1 151 ? 1.960 -22.834 -15.456 1.00 92.19 151 SER A N 1
ATOM 1123 C CA . SER A 1 151 ? 1.767 -21.407 -15.730 1.00 92.19 151 SER A CA 1
ATOM 1124 C C . SER A 1 151 ? 0.560 -20.851 -14.967 1.00 92.19 151 SER A C 1
ATOM 1126 O O . SER A 1 151 ? 0.689 -19.837 -14.289 1.00 92.19 151 SER A O 1
ATOM 1128 N N . LEU A 1 152 ? -0.582 -21.547 -14.990 1.00 95.25 152 LEU A N 1
ATOM 1129 C CA . LEU A 1 152 ? -1.783 -21.154 -14.240 1.00 95.25 152 LEU A CA 1
ATOM 1130 C C . LEU A 1 152 ? -1.544 -21.125 -12.724 1.00 95.25 152 LEU A C 1
ATOM 1132 O O . LEU A 1 152 ? -1.955 -20.186 -12.047 1.00 95.25 152 LEU A O 1
ATOM 1136 N N . VAL A 1 153 ? -0.830 -22.117 -12.183 1.00 94.50 153 VAL A N 1
ATOM 1137 C CA . VAL A 1 153 ? -0.470 -22.150 -10.757 1.00 94.50 153 VAL A CA 1
ATOM 1138 C C . VAL A 1 153 ? 0.466 -20.997 -10.392 1.00 94.50 153 VAL A C 1
ATOM 1140 O O . VAL A 1 153 ? 0.294 -20.394 -9.334 1.00 94.50 153 VAL A O 1
ATOM 1143 N N . CYS A 1 154 ? 1.449 -20.677 -11.236 1.00 93.12 154 CYS A N 1
ATOM 1144 C CA . CYS A 1 154 ? 2.352 -19.548 -11.013 1.00 93.12 154 CYS A CA 1
ATOM 1145 C C . CYS A 1 154 ? 1.608 -18.208 -11.044 1.00 93.12 154 CYS A C 1
ATOM 1147 O O . CYS A 1 154 ? 1.857 -17.357 -10.191 1.00 93.12 154 CYS A O 1
ATOM 1149 N N . MET A 1 155 ? 0.670 -18.043 -11.979 1.00 93.81 155 MET A N 1
ATOM 1150 C CA . MET A 1 155 ? -0.144 -16.833 -12.118 1.00 93.81 155 MET A CA 1
ATOM 1151 C C . MET A 1 155 ? -1.111 -16.655 -10.944 1.00 93.81 155 MET A C 1
ATOM 1153 O O . MET A 1 155 ? -1.118 -15.598 -10.320 1.00 93.81 155 MET A O 1
ATOM 1157 N N . GLY A 1 156 ? -1.807 -17.717 -10.524 1.00 94.75 156 GLY A N 1
ATOM 1158 C CA . GLY A 1 156 ? -2.686 -17.686 -9.347 1.00 94.75 156 GLY A CA 1
ATOM 1159 C C . GLY A 1 156 ? -1.961 -17.476 -8.008 1.00 94.75 156 GLY A C 1
ATOM 1160 O O . GLY A 1 156 ? -2.601 -17.280 -6.977 1.00 94.75 156 GLY A O 1
ATOM 1161 N N . ARG A 1 157 ? -0.623 -17.520 -8.003 1.00 95.62 157 ARG A N 1
ATOM 1162 C CA . ARG A 1 157 ? 0.235 -17.234 -6.843 1.00 95.62 157 ARG A CA 1
ATOM 1163 C C . ARG A 1 157 ? 0.969 -15.899 -6.969 1.00 95.62 157 ARG A C 1
ATOM 1165 O O . ARG A 1 157 ? 1.853 -15.629 -6.157 1.00 95.62 157 ARG A O 1
ATOM 1172 N N . SER A 1 158 ? 0.638 -15.075 -7.959 1.00 94.75 158 SER A N 1
ATOM 1173 C CA . SER A 1 158 ? 1.286 -13.785 -8.188 1.00 94.75 158 SER A CA 1
ATOM 1174 C C . SER A 1 158 ? 1.081 -12.815 -7.022 1.00 94.75 158 SER A C 1
ATOM 1176 O O . SER A 1 158 ? -0.047 -12.547 -6.601 1.00 94.75 158 SER A O 1
ATOM 1178 N N . VAL A 1 159 ? 2.181 -12.233 -6.526 1.00 94.38 159 VAL A N 1
ATOM 1179 C CA . VAL A 1 159 ? 2.117 -11.089 -5.598 1.00 94.38 159 VAL A CA 1
ATOM 1180 C C . VAL A 1 159 ? 1.527 -9.856 -6.282 1.00 94.38 159 VAL A C 1
ATOM 1182 O O . VAL A 1 159 ? 0.821 -9.096 -5.629 1.00 94.38 159 VAL A O 1
ATOM 1185 N N . VAL A 1 160 ? 1.806 -9.639 -7.572 1.00 94.31 160 VAL A N 1
ATOM 1186 C CA . VAL A 1 160 ? 1.332 -8.456 -8.314 1.00 94.31 160 VAL A CA 1
ATOM 1187 C C . VAL A 1 160 ? -0.188 -8.480 -8.432 1.00 94.31 160 VAL A C 1
ATOM 1189 O O . VAL A 1 160 ? -0.830 -7.475 -8.146 1.00 94.31 160 VAL A O 1
ATOM 1192 N N . TRP A 1 161 ? -0.763 -9.644 -8.742 1.00 96.88 161 TRP A N 1
ATOM 1193 C CA . TRP A 1 161 ? -2.211 -9.847 -8.728 1.00 96.88 161 TRP A CA 1
ATOM 1194 C C . TRP A 1 161 ? -2.821 -9.634 -7.345 1.00 96.88 161 TRP A C 1
ATOM 1196 O O . TRP A 1 161 ? -3.747 -8.843 -7.193 1.00 96.88 161 TRP A O 1
ATOM 1206 N N . GLY A 1 162 ? -2.285 -10.308 -6.320 1.00 96.75 162 GLY A N 1
ATOM 1207 C CA . GLY A 1 162 ? -2.827 -10.184 -4.969 1.00 96.75 162 GLY A CA 1
ATOM 1208 C C . GLY A 1 162 ? -2.781 -8.738 -4.469 1.00 96.75 162 GLY A C 1
ATOM 1209 O O . GLY A 1 162 ? -3.727 -8.272 -3.835 1.00 96.75 162 GLY A O 1
ATOM 1210 N N . ARG A 1 163 ? -1.706 -8.010 -4.795 1.00 95.06 163 ARG A N 1
ATOM 1211 C CA . ARG A 1 163 ? -1.593 -6.577 -4.514 1.00 95.06 163 ARG A CA 1
ATOM 1212 C C . ARG A 1 163 ? -2.621 -5.761 -5.272 1.00 95.06 163 ARG A C 1
ATOM 1214 O O . ARG A 1 163 ? -3.254 -4.944 -4.632 1.00 95.06 163 ARG A O 1
ATOM 1221 N N . ALA A 1 164 ? -2.824 -6.000 -6.565 1.00 96.62 164 ALA A N 1
ATOM 1222 C CA . ALA A 1 164 ? -3.836 -5.281 -7.334 1.00 96.62 164 ALA A CA 1
ATOM 1223 C C . ALA A 1 164 ? -5.232 -5.408 -6.702 1.00 96.62 164 ALA A C 1
ATOM 1225 O O . ALA A 1 164 ? -5.898 -4.401 -6.510 1.00 96.62 164 ALA A O 1
ATOM 1226 N N . VAL A 1 165 ? -5.624 -6.614 -6.274 1.00 97.50 165 VAL A N 1
ATOM 1227 C CA . VAL A 1 165 ? -6.898 -6.849 -5.567 1.00 97.50 165 VAL A CA 1
ATOM 1228 C C . VAL A 1 165 ? -6.973 -6.054 -4.256 1.00 97.50 165 VAL A C 1
ATOM 1230 O O . VAL A 1 165 ? -7.966 -5.399 -3.962 1.00 97.50 165 VAL A O 1
ATOM 1233 N N . VAL A 1 166 ? -5.926 -6.108 -3.431 1.00 97.00 166 VAL A N 1
ATOM 1234 C CA . VAL A 1 166 ? -5.930 -5.443 -2.117 1.00 97.00 166 VAL A CA 1
ATOM 1235 C C . VAL A 1 166 ? -5.838 -3.922 -2.236 1.00 97.00 166 VAL A C 1
ATOM 1237 O O . VAL A 1 166 ? -6.567 -3.217 -1.538 1.00 97.00 166 VAL A O 1
ATOM 1240 N N . ASP A 1 167 ? -4.958 -3.425 -3.100 1.00 95.19 167 ASP A N 1
ATOM 1241 C CA . ASP A 1 167 ? -4.721 -2.000 -3.317 1.00 95.19 167 ASP A CA 1
ATOM 1242 C C . ASP A 1 167 ? -5.949 -1.354 -3.991 1.00 95.19 167 ASP A C 1
ATOM 1244 O O . ASP A 1 167 ? -6.317 -0.250 -3.608 1.00 95.19 167 ASP A O 1
ATOM 1248 N N . GLU A 1 168 ? -6.675 -2.059 -4.873 1.00 95.50 168 GLU A N 1
ATOM 1249 C CA . GLU A 1 168 ? -7.963 -1.591 -5.418 1.00 95.50 168 GLU A CA 1
ATOM 1250 C C . GLU A 1 168 ? -8.991 -1.334 -4.305 1.00 95.50 168 GLU A C 1
ATOM 1252 O O . GLU A 1 168 ? -9.594 -0.261 -4.256 1.00 95.50 168 GLU A O 1
ATOM 1257 N N . VAL A 1 169 ? -9.148 -2.271 -3.358 1.00 96.12 169 VAL A N 1
ATOM 1258 C CA . VAL A 1 169 ? -10.050 -2.085 -2.208 1.00 96.12 169 VAL A CA 1
ATOM 1259 C C . VAL A 1 169 ? -9.586 -0.930 -1.323 1.00 96.12 169 VAL A C 1
ATOM 1261 O O . VAL A 1 169 ? -10.417 -0.168 -0.835 1.00 96.12 169 VAL A O 1
ATOM 1264 N N . LEU A 1 170 ? -8.280 -0.780 -1.088 1.00 95.00 170 LEU A N 1
ATOM 1265 C CA . LEU A 1 170 ? -7.747 0.324 -0.284 1.00 95.00 170 LEU A CA 1
ATOM 1266 C C . LEU A 1 170 ? -7.975 1.686 -0.954 1.00 95.00 170 LEU A C 1
ATOM 1268 O O . LEU A 1 170 ? -8.382 2.625 -0.265 1.00 95.00 170 LEU A O 1
ATOM 1272 N N . SER A 1 171 ? -7.786 1.784 -2.272 1.00 93.12 171 SER A N 1
ATOM 1273 C CA . SER A 1 171 ? -8.112 2.984 -3.046 1.00 93.12 171 SER A CA 1
ATOM 1274 C C . SER A 1 171 ? -9.607 3.300 -2.974 1.00 93.12 171 SER A C 1
ATOM 1276 O O . SER A 1 171 ? -9.967 4.433 -2.656 1.00 93.12 171 SER A O 1
ATOM 1278 N N . ASP A 1 172 ? -10.484 2.305 -3.153 1.00 94.00 172 ASP A N 1
ATOM 1279 C CA . ASP A 1 172 ? -11.934 2.495 -3.025 1.00 94.00 172 ASP A CA 1
ATOM 1280 C C . ASP A 1 172 ? -12.313 3.017 -1.630 1.00 94.00 172 ASP A C 1
ATOM 1282 O O . ASP A 1 172 ? -13.110 3.950 -1.511 1.00 94.00 172 ASP A O 1
ATOM 1286 N N . LEU A 1 173 ? -11.714 2.457 -0.569 1.00 93.69 173 LEU A N 1
ATOM 1287 C CA . LEU A 1 173 ? -11.922 2.895 0.814 1.00 93.69 173 LEU A CA 1
ATOM 1288 C C . LEU A 1 173 ? -11.520 4.359 1.031 1.00 93.69 173 LEU A C 1
ATOM 1290 O O . LEU A 1 173 ? -12.225 5.077 1.745 1.00 93.69 173 LEU A O 1
ATOM 1294 N N . GLY A 1 174 ? -10.418 4.799 0.421 1.00 89.56 174 GLY A N 1
ATOM 1295 C CA . GLY A 1 174 ? -9.942 6.183 0.484 1.00 89.56 174 GLY A CA 1
ATOM 1296 C C . GLY A 1 174 ? -10.909 7.191 -0.146 1.00 89.56 174 GLY A C 1
ATOM 1297 O O . GLY A 1 174 ? -10.972 8.341 0.289 1.00 89.56 174 GLY A O 1
ATOM 1298 N N . GLN A 1 175 ? -11.720 6.755 -1.113 1.00 90.25 175 GLN A N 1
ATOM 1299 C CA . GLN A 1 175 ? -12.677 7.603 -1.832 1.00 90.25 175 GLN A CA 1
ATOM 1300 C C . GLN A 1 175 ? -14.068 7.670 -1.176 1.00 90.25 175 GLN A C 1
ATOM 1302 O O . GLN A 1 175 ? -14.928 8.454 -1.596 1.00 90.25 175 GLN A O 1
ATOM 1307 N N . LEU A 1 176 ? -14.326 6.872 -0.136 1.00 93.19 176 LEU A N 1
ATOM 1308 C CA . LEU A 1 176 ? -15.638 6.820 0.504 1.00 93.19 176 LEU A CA 1
ATOM 1309 C C . LEU A 1 176 ? -15.954 8.096 1.292 1.00 93.19 176 LEU A C 1
ATOM 1311 O O . LEU A 1 176 ? -15.228 8.509 2.191 1.00 93.19 176 LEU A O 1
ATOM 1315 N N . GLN A 1 177 ? -17.128 8.670 1.025 1.00 92.44 177 GLN A N 1
ATOM 1316 C CA . GLN A 1 177 ? -17.617 9.867 1.725 1.00 92.44 177 GLN A CA 1
ATOM 1317 C C . GLN A 1 177 ? -18.617 9.563 2.848 1.00 92.44 177 GLN A C 1
ATOM 1319 O O . GLN A 1 177 ? -18.992 10.457 3.606 1.00 92.44 177 GLN A O 1
ATOM 1324 N N . THR A 1 178 ? -19.102 8.321 2.943 1.00 93.38 178 THR A N 1
ATOM 1325 C CA . THR A 1 178 ? -20.180 7.942 3.869 1.00 93.38 178 THR A CA 1
ATOM 1326 C C . THR A 1 178 ? -19.881 6.630 4.579 1.00 93.38 178 THR A C 1
ATOM 1328 O O . THR A 1 178 ? -19.227 5.741 4.035 1.00 93.38 178 THR A O 1
ATOM 1331 N N . TRP A 1 179 ? -20.399 6.500 5.801 1.00 91.19 179 TRP A N 1
ATOM 1332 C CA . TRP A 1 179 ? -20.278 5.283 6.604 1.00 91.19 179 TRP A CA 1
ATOM 1333 C C . TRP A 1 179 ? -21.048 4.108 5.988 1.00 91.19 179 TRP A C 1
ATOM 1335 O O . TRP A 1 179 ? -20.637 2.959 6.098 1.00 91.19 179 TRP A O 1
ATOM 1345 N N . GLU A 1 180 ? -22.168 4.379 5.321 1.00 91.62 180 GLU A N 1
ATOM 1346 C CA . GLU A 1 180 ? -23.028 3.356 4.733 1.00 91.62 180 GLU A CA 1
ATOM 1347 C C . GLU A 1 180 ? -22.400 2.677 3.509 1.00 91.62 180 GLU A C 1
ATOM 1349 O O . GLU A 1 180 ? -22.677 1.502 3.264 1.00 91.62 180 GLU A O 1
ATOM 1354 N N . ALA A 1 181 ? -21.545 3.387 2.767 1.00 94.88 181 ALA A N 1
ATOM 1355 C CA . ALA A 1 181 ? -20.851 2.846 1.598 1.00 94.88 181 ALA A CA 1
ATOM 1356 C C . ALA A 1 181 ? -19.709 1.883 1.971 1.00 94.88 181 ALA A C 1
ATOM 1358 O O . ALA A 1 181 ? -19.314 1.034 1.174 1.00 94.88 181 ALA A O 1
ATOM 1359 N N . LEU A 1 182 ? -19.203 1.973 3.200 1.00 94.31 182 LEU A N 1
ATOM 1360 C CA . LEU A 1 182 ? -18.047 1.215 3.667 1.00 94.31 182 LEU A CA 1
ATOM 1361 C C . LEU A 1 182 ? -18.283 -0.307 3.734 1.00 94.31 182 LEU A C 1
ATOM 1363 O O . LEU A 1 182 ? -17.493 -1.048 3.145 1.00 94.31 182 LEU A O 1
ATOM 1367 N N . PRO A 1 183 ? -19.363 -0.818 4.362 1.00 94.12 183 PRO A N 1
ATOM 1368 C CA . PRO A 1 183 ? -19.673 -2.245 4.304 1.00 94.12 183 PRO A CA 1
ATOM 1369 C C . PRO A 1 183 ? -19.909 -2.755 2.879 1.00 94.12 183 PRO A C 1
ATOM 1371 O O . PRO A 1 183 ? -19.583 -3.902 2.586 1.00 94.12 183 PRO A O 1
ATOM 1374 N N . GLU A 1 184 ? -20.479 -1.926 1.996 1.00 94.38 184 GLU A N 1
ATOM 1375 C CA . GLU A 1 184 ? -20.714 -2.301 0.598 1.00 94.38 184 GLU A CA 1
ATOM 1376 C C . GLU A 1 184 ? -19.389 -2.486 -0.148 1.00 94.38 184 GLU A C 1
ATOM 1378 O O . GLU A 1 184 ? -19.183 -3.531 -0.763 1.00 94.38 184 GLU A O 1
ATOM 1383 N N . CYS A 1 185 ? -18.475 -1.519 -0.023 1.00 95.19 185 CYS A N 1
ATOM 1384 C CA . CYS A 1 185 ? -17.127 -1.570 -0.584 1.00 95.19 185 CYS A CA 1
ATOM 1385 C C . CYS A 1 185 ? -16.383 -2.842 -0.156 1.00 95.19 185 CYS A C 1
ATOM 1387 O O . CYS A 1 185 ? -15.955 -3.633 -0.994 1.00 95.19 185 CYS A O 1
ATOM 1389 N N . LEU A 1 186 ? -16.310 -3.102 1.154 1.00 94.50 186 LEU A N 1
ATOM 1390 C CA . LEU A 1 186 ? -15.624 -4.280 1.695 1.00 94.50 186 LEU A CA 1
ATOM 1391 C C . LEU A 1 186 ? -16.276 -5.597 1.272 1.00 94.50 186 LEU A C 1
ATOM 1393 O O . LEU A 1 186 ? -15.602 -6.623 1.202 1.00 94.50 186 LEU A O 1
ATOM 1397 N N . HIS A 1 187 ? -17.586 -5.603 1.017 1.00 93.44 187 HIS A N 1
ATOM 1398 C CA . HIS A 1 187 ? -18.287 -6.813 0.610 1.00 93.44 187 HIS A CA 1
ATOM 1399 C C . HIS A 1 187 ? -17.977 -7.210 -0.837 1.00 93.44 187 HIS A C 1
ATOM 1401 O O . HIS A 1 187 ? -17.824 -8.409 -1.088 1.00 93.44 187 HIS A O 1
ATOM 1407 N N . ARG A 1 188 ? -17.825 -6.236 -1.753 1.00 93.69 188 ARG A N 1
ATOM 1408 C CA . ARG A 1 188 ? -17.613 -6.468 -3.198 1.00 93.69 188 ARG A CA 1
ATOM 1409 C C . ARG A 1 188 ? -16.482 -7.454 -3.482 1.00 93.69 188 ARG A C 1
ATOM 1411 O O . ARG A 1 188 ? -16.687 -8.396 -4.239 1.00 93.69 188 ARG A O 1
ATOM 1418 N N . GLN A 1 189 ? -15.335 -7.287 -2.823 1.00 93.00 189 GLN A N 1
ATOM 1419 C CA . GLN A 1 189 ? -14.165 -8.157 -3.002 1.00 93.00 189 GLN A CA 1
ATOM 1420 C C . GLN A 1 189 ? -13.870 -9.064 -1.794 1.00 93.00 189 GLN A C 1
ATOM 1422 O O . GLN A 1 189 ? -12.819 -9.701 -1.728 1.00 93.00 189 GLN A O 1
ATOM 1427 N N . SER A 1 190 ? -14.803 -9.182 -0.840 1.00 94.25 190 SER A N 1
ATOM 1428 C CA . SER A 1 190 ? -14.578 -9.911 0.422 1.00 94.25 190 SER A CA 1
ATOM 1429 C C . SER A 1 190 ? -14.112 -11.360 0.239 1.00 94.25 190 SER A C 1
ATOM 1431 O O . SER A 1 190 ? -13.312 -11.848 1.034 1.00 94.25 190 SER A O 1
ATOM 1433 N N . VAL A 1 191 ? -14.587 -12.049 -0.804 1.00 96.12 191 VAL A N 1
ATOM 1434 C CA . VAL A 1 191 ? -14.198 -13.437 -1.102 1.00 96.12 191 VAL A CA 1
ATOM 1435 C C . VAL A 1 191 ? -12.734 -13.519 -1.534 1.00 96.12 191 VAL A C 1
ATOM 1437 O O . VAL A 1 191 ? -12.003 -14.368 -1.026 1.00 96.12 191 VAL A O 1
ATOM 1440 N N . LEU A 1 192 ? -12.295 -12.631 -2.431 1.00 96.50 192 LEU A N 1
ATOM 1441 C CA . LEU A 1 192 ? -10.915 -12.600 -2.921 1.00 96.50 192 LEU A CA 1
ATOM 1442 C C . LEU A 1 192 ? -9.953 -12.158 -1.816 1.00 96.50 192 LEU A C 1
ATOM 1444 O O . LEU A 1 192 ? -8.952 -12.827 -1.575 1.00 96.50 192 LEU A O 1
ATOM 1448 N N . VAL A 1 193 ? -10.298 -11.102 -1.077 1.00 97.50 193 VAL A N 1
ATOM 1449 C CA . VAL A 1 193 ? -9.500 -10.609 0.056 1.00 97.50 193 VAL A CA 1
ATOM 1450 C C . VAL A 1 193 ? -9.337 -11.686 1.132 1.00 97.50 193 VAL A C 1
ATOM 1452 O O . VAL A 1 193 ? -8.220 -11.939 1.582 1.00 97.50 193 VAL A O 1
ATOM 1455 N N . SER A 1 194 ? -10.417 -12.382 1.506 1.00 97.19 194 SER A N 1
ATOM 1456 C CA . SER A 1 194 ? -10.352 -13.477 2.484 1.00 97.19 194 SER A CA 1
ATOM 1457 C C . SER A 1 194 ? -9.523 -14.659 1.966 1.00 97.19 194 SER A C 1
ATOM 1459 O O . SER A 1 194 ? -8.711 -15.231 2.699 1.00 97.19 194 SER A O 1
ATOM 1461 N N . ALA A 1 195 ? -9.650 -14.989 0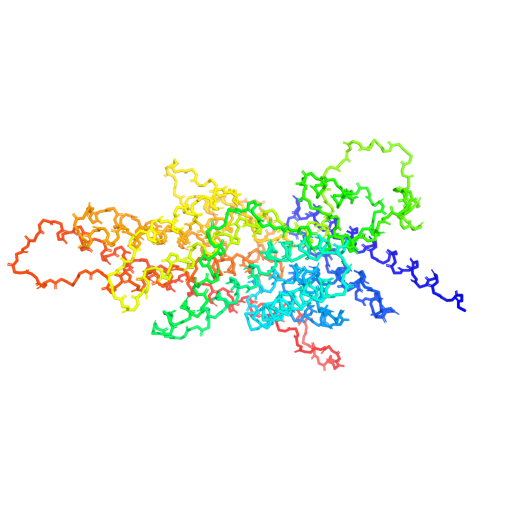.674 1.00 97.25 195 ALA A N 1
ATOM 1462 C CA . ALA A 1 195 ? -8.815 -16.004 0.043 1.00 97.25 195 ALA A CA 1
ATOM 1463 C C . ALA A 1 195 ? -7.329 -15.626 0.113 1.00 97.25 195 ALA A C 1
ATOM 1465 O O . ALA A 1 195 ? -6.521 -16.478 0.483 1.00 97.25 195 ALA A O 1
ATOM 1466 N N . ILE A 1 196 ? -6.971 -14.364 -0.148 1.00 97.69 196 ILE A N 1
ATOM 1467 C CA . ILE A 1 196 ? -5.594 -13.866 -0.044 1.00 97.69 196 ILE A CA 1
ATOM 1468 C C . ILE A 1 196 ? -5.095 -13.933 1.410 1.00 97.69 196 ILE A C 1
ATOM 1470 O O . ILE A 1 196 ? -4.027 -14.490 1.669 1.00 97.69 196 ILE A O 1
ATOM 1474 N N . ALA A 1 197 ? -5.883 -13.438 2.369 1.00 97.50 197 ALA A N 1
ATOM 1475 C CA . ALA A 1 197 ? -5.544 -13.428 3.797 1.00 97.50 197 ALA A CA 1
ATOM 1476 C C . ALA A 1 197 ? -5.270 -14.837 4.359 1.00 97.50 197 ALA A C 1
ATOM 1478 O O . ALA A 1 197 ? -4.367 -15.037 5.179 1.00 97.50 197 ALA A O 1
ATOM 1479 N N . SER A 1 198 ? -6.019 -15.836 3.876 1.00 97.06 198 SER A N 1
ATOM 1480 C CA . SER A 1 198 ? -5.895 -17.233 4.306 1.00 97.06 198 SER A CA 1
ATOM 1481 C C . SER A 1 198 ? -4.591 -17.915 3.869 1.00 97.06 198 SER A C 1
ATOM 1483 O O . SER A 1 198 ? -4.219 -18.953 4.424 1.00 97.06 198 SER A O 1
ATOM 1485 N N . ARG A 1 199 ? -3.880 -17.368 2.872 1.00 97.25 199 ARG A N 1
ATOM 1486 C CA . ARG A 1 199 ? -2.633 -17.951 2.364 1.00 97.25 199 ARG A CA 1
ATOM 1487 C C . ARG A 1 199 ? -1.429 -17.414 3.145 1.00 97.25 199 ARG A C 1
ATOM 1489 O O . ARG A 1 199 ? -1.323 -16.207 3.347 1.00 97.25 199 ARG A O 1
ATOM 1496 N N . PRO A 1 200 ? -0.478 -18.275 3.555 1.00 95.75 200 PRO A N 1
ATOM 1497 C CA . PRO A 1 200 ? 0.741 -17.824 4.222 1.00 95.75 200 PRO A CA 1
ATOM 1498 C C . PRO A 1 200 ? 1.620 -17.006 3.270 1.00 95.75 200 PRO A C 1
ATOM 1500 O O . PRO A 1 200 ? 1.581 -17.210 2.061 1.00 95.75 200 PRO A O 1
ATOM 1503 N N . SER A 1 201 ? 2.486 -16.141 3.803 1.00 92.88 201 SER A N 1
ATOM 1504 C CA . SER A 1 201 ? 3.321 -15.242 2.989 1.00 92.88 201 SER A CA 1
ATOM 1505 C C . SER A 1 201 ? 4.202 -15.987 1.973 1.00 92.88 201 SER A C 1
ATOM 1507 O O . SER A 1 201 ? 4.366 -15.523 0.853 1.00 92.88 201 SER A O 1
ATOM 1509 N N . GLY A 1 202 ? 4.701 -17.184 2.317 1.00 91.75 202 GLY A N 1
ATOM 1510 C CA . GLY A 1 202 ? 5.493 -18.031 1.409 1.00 91.75 202 GLY A CA 1
ATOM 1511 C C . GLY A 1 202 ? 4.697 -18.705 0.280 1.00 91.75 202 GLY A C 1
ATOM 1512 O O . GLY A 1 202 ? 5.282 -19.361 -0.579 1.00 91.75 202 GLY A O 1
ATOM 1513 N N . HIS A 1 203 ? 3.366 -18.577 0.270 1.00 94.50 203 HIS A N 1
ATOM 1514 C CA . HIS A 1 203 ? 2.540 -19.014 -0.854 1.00 94.50 203 HIS A CA 1
ATOM 1515 C C . HIS A 1 203 ? 2.780 -18.146 -2.090 1.00 94.50 203 HIS A C 1
ATOM 1517 O O . HIS A 1 203 ? 2.796 -18.677 -3.202 1.00 94.50 203 HIS A O 1
ATOM 1523 N N . TRP A 1 204 ? 2.986 -16.845 -1.894 1.00 93.81 204 TRP A N 1
ATOM 1524 C CA . TRP A 1 204 ? 3.037 -15.863 -2.966 1.00 93.81 204 TRP A CA 1
ATOM 1525 C C . TRP A 1 204 ? 4.399 -15.829 -3.659 1.00 93.81 204 TRP A C 1
ATOM 1527 O O . TRP A 1 204 ? 5.447 -15.937 -3.023 1.00 93.81 204 TRP A O 1
ATOM 1537 N N . ILE A 1 205 ? 4.372 -15.692 -4.981 1.00 89.50 205 ILE A N 1
ATOM 1538 C CA . ILE A 1 205 ? 5.534 -15.737 -5.860 1.00 89.50 205 ILE A CA 1
ATOM 1539 C C . ILE A 1 205 ? 5.853 -14.324 -6.355 1.00 89.50 205 ILE A C 1
ATOM 1541 O O . ILE A 1 205 ? 4.996 -13.625 -6.891 1.00 89.50 205 ILE A O 1
ATOM 1545 N N . LEU A 1 206 ? 7.120 -13.937 -6.199 1.00 85.06 206 LEU A N 1
ATOM 1546 C CA . LEU A 1 206 ? 7.687 -12.688 -6.722 1.00 85.06 206 LEU A CA 1
ATOM 1547 C C . LEU A 1 206 ? 8.434 -12.892 -8.045 1.00 85.06 206 LEU A C 1
ATOM 1549 O O . LEU A 1 206 ? 8.665 -11.936 -8.771 1.00 85.06 206 LEU A O 1
ATOM 1553 N N . SER A 1 207 ? 8.803 -14.131 -8.386 1.00 82.25 207 SER A N 1
ATOM 1554 C CA . SER A 1 207 ? 9.686 -14.438 -9.523 1.00 82.25 207 SER A CA 1
ATOM 1555 C C . SER A 1 207 ? 9.108 -14.117 -10.903 1.00 82.25 207 SER A C 1
ATOM 1557 O O . SER A 1 207 ? 9.810 -14.277 -11.896 1.00 82.25 207 SER A O 1
ATOM 1559 N N . ASN A 1 208 ? 7.841 -13.710 -10.982 1.00 85.75 208 ASN A N 1
ATOM 1560 C CA . ASN A 1 208 ? 7.218 -13.280 -12.230 1.00 85.75 208 ASN A CA 1
ATOM 1561 C C . ASN A 1 208 ? 7.601 -11.830 -12.598 1.00 85.75 208 ASN A C 1
ATOM 1563 O O . ASN A 1 208 ? 7.439 -11.432 -13.753 1.00 85.75 208 ASN A O 1
ATOM 1567 N N . GLN A 1 209 ? 8.127 -11.063 -11.633 1.00 89.00 209 GLN A N 1
ATOM 1568 C CA . GLN A 1 209 ? 8.630 -9.700 -11.808 1.00 89.00 209 GLN A CA 1
ATOM 1569 C C . GLN A 1 209 ? 9.992 -9.714 -12.517 1.00 89.00 209 GLN A C 1
ATOM 1571 O O . GLN A 1 209 ? 10.908 -10.443 -12.126 1.00 89.00 209 GLN A O 1
ATOM 1576 N N . ASP A 1 210 ? 10.145 -8.898 -13.561 1.00 88.88 210 ASP A N 1
ATOM 1577 C CA . ASP A 1 210 ? 11.383 -8.810 -14.337 1.00 88.88 210 ASP A CA 1
ATOM 1578 C C . ASP A 1 210 ? 12.389 -7.838 -13.704 1.00 88.88 210 ASP A C 1
ATOM 1580 O O . ASP A 1 210 ? 12.606 -6.718 -14.168 1.00 88.88 210 ASP A O 1
ATOM 1584 N N . HIS A 1 211 ? 13.078 -8.312 -12.667 1.00 83.31 211 HIS A N 1
ATOM 1585 C CA . HIS A 1 211 ? 14.203 -7.587 -12.068 1.00 83.31 211 HIS A CA 1
ATOM 1586 C C . HIS A 1 211 ? 15.456 -7.569 -12.962 1.00 83.31 211 HIS A C 1
ATOM 1588 O O . HIS A 1 211 ? 16.420 -6.864 -12.673 1.00 83.31 211 HIS A O 1
ATOM 1594 N N . SER A 1 212 ? 15.463 -8.325 -14.066 1.00 82.81 212 SER A N 1
ATOM 1595 C CA . SER A 1 212 ? 16.6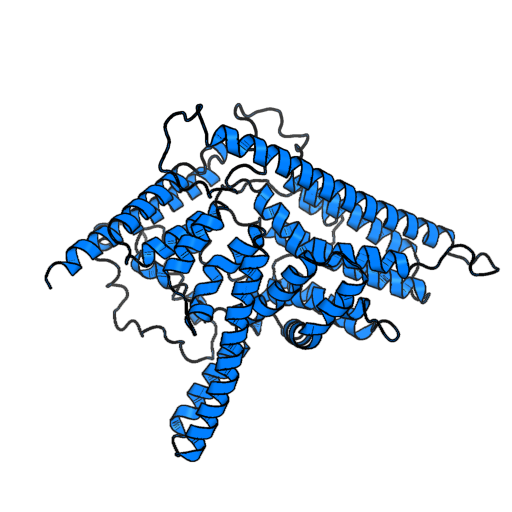04 -8.399 -14.982 1.00 82.81 212 SER A CA 1
ATOM 1596 C C . SER A 1 212 ? 16.631 -7.261 -16.002 1.00 82.81 212 SER A C 1
ATOM 1598 O O . SER A 1 212 ? 17.593 -7.140 -16.763 1.00 82.81 212 SER A O 1
ATOM 1600 N N . VAL A 1 213 ? 15.628 -6.382 -15.997 1.00 83.75 213 VAL A N 1
ATOM 1601 C CA . VAL A 1 213 ? 15.503 -5.275 -16.951 1.00 83.75 213 VAL A CA 1
ATOM 1602 C C . VAL A 1 213 ? 16.698 -4.304 -16.939 1.00 83.75 213 VAL A C 1
ATOM 1604 O O . VAL A 1 213 ? 17.011 -3.689 -17.961 1.00 83.75 213 VAL A O 1
ATOM 1607 N N . LEU A 1 214 ? 17.420 -4.221 -15.816 1.00 79.06 214 LEU A N 1
ATOM 1608 C CA . LEU A 1 214 ? 18.643 -3.424 -15.650 1.00 79.06 214 LEU A CA 1
ATOM 1609 C C . LEU A 1 214 ? 19.942 -4.245 -15.733 1.00 79.06 214 LEU A C 1
ATOM 1611 O O . LEU A 1 214 ? 21.031 -3.690 -15.617 1.00 79.06 214 LEU A O 1
ATOM 1615 N N . SER A 1 215 ? 19.859 -5.556 -15.976 1.00 70.94 215 SER A N 1
ATOM 1616 C CA . SER A 1 215 ? 21.011 -6.473 -15.927 1.00 70.94 215 SER A CA 1
ATOM 1617 C C . SER A 1 215 ? 22.115 -6.162 -16.944 1.00 70.94 215 SER A C 1
ATOM 1619 O O . SER A 1 215 ? 23.260 -6.572 -16.766 1.00 70.94 215 SER A O 1
ATOM 1621 N N . SER A 1 216 ? 21.829 -5.398 -17.999 1.00 66.75 216 SER A N 1
ATOM 1622 C CA . SER A 1 216 ? 22.860 -4.928 -18.934 1.00 66.75 216 SER A CA 1
ATOM 1623 C C . SER A 1 216 ? 23.822 -3.900 -18.329 1.00 66.75 216 SER A C 1
ATOM 1625 O O . SER A 1 216 ? 24.795 -3.545 -18.989 1.00 66.75 216 SER A O 1
ATOM 1627 N N . LEU A 1 217 ? 23.552 -3.404 -17.116 1.00 65.88 217 LEU A N 1
ATOM 1628 C CA . LEU A 1 217 ? 24.362 -2.400 -16.424 1.00 65.88 217 LEU A CA 1
ATOM 1629 C C . LEU A 1 217 ? 25.462 -3.009 -15.533 1.00 65.88 217 LEU A C 1
ATOM 1631 O O . LEU A 1 217 ? 26.258 -2.267 -14.955 1.00 65.88 217 LEU A O 1
ATOM 1635 N N . HIS A 1 218 ? 25.579 -4.343 -15.459 1.00 59.56 218 HIS A N 1
ATOM 1636 C CA . HIS A 1 218 ? 26.734 -4.996 -14.824 1.00 59.56 218 HIS A CA 1
ATOM 1637 C C . HIS A 1 218 ? 27.974 -4.961 -15.755 1.00 59.56 218 HIS A C 1
ATOM 1639 O O . HIS A 1 218 ? 27.818 -5.122 -16.965 1.00 59.56 218 HIS A O 1
ATOM 1645 N N . PRO A 1 219 ? 29.222 -4.800 -15.257 1.00 51.53 219 PRO A N 1
ATOM 1646 C CA . PRO A 1 219 ? 29.685 -4.831 -13.880 1.00 51.53 219 PRO A CA 1
ATOM 1647 C C . PRO A 1 219 ? 30.269 -3.467 -13.487 1.00 51.53 219 PRO A C 1
ATOM 1649 O O . PRO A 1 219 ? 31.476 -3.234 -13.587 1.00 51.53 219 PRO A O 1
ATOM 1652 N N . LEU A 1 220 ? 29.430 -2.545 -13.021 1.00 52.53 220 LEU A N 1
ATOM 1653 C CA . LEU A 1 220 ? 29.960 -1.499 -12.153 1.00 52.53 220 LEU A CA 1
ATOM 1654 C C . LEU A 1 220 ? 30.350 -2.162 -10.820 1.00 52.53 220 LEU A C 1
ATOM 1656 O O . LEU A 1 220 ? 29.621 -3.036 -10.359 1.00 52.53 220 LEU A O 1
ATOM 1660 N N . PRO A 1 221 ? 31.464 -1.773 -10.174 1.00 53.19 221 PRO A N 1
ATOM 1661 C CA . PRO A 1 221 ? 31.938 -2.394 -8.930 1.00 53.19 221 PRO A CA 1
ATOM 1662 C C . PRO A 1 221 ? 30.949 -2.324 -7.746 1.00 53.19 221 PRO A C 1
ATOM 1664 O O . PRO A 1 221 ? 31.230 -2.909 -6.709 1.00 53.19 221 PRO A O 1
ATOM 1667 N N . LEU A 1 222 ? 29.810 -1.634 -7.905 1.00 52.72 222 LEU A N 1
ATOM 1668 C CA . LEU A 1 222 ? 28.707 -1.534 -6.938 1.00 52.72 222 LEU A CA 1
ATOM 1669 C C . LEU A 1 222 ? 27.433 -2.293 -7.360 1.00 52.72 222 LEU A C 1
ATOM 1671 O O . LEU A 1 222 ? 26.530 -2.427 -6.546 1.00 52.72 222 LEU A O 1
ATOM 1675 N N . ALA A 1 223 ? 27.327 -2.757 -8.611 1.00 49.69 223 ALA A N 1
ATOM 1676 C CA . ALA A 1 223 ? 26.154 -3.472 -9.118 1.00 49.69 223 ALA A CA 1
ATOM 1677 C C . ALA A 1 223 ? 26.387 -4.981 -8.983 1.00 49.69 223 ALA A C 1
ATOM 1679 O O . ALA A 1 223 ? 27.051 -5.600 -9.824 1.00 49.69 223 ALA A O 1
ATOM 1680 N N . THR A 1 224 ? 25.897 -5.570 -7.894 1.00 51.41 224 THR A N 1
ATOM 1681 C CA . THR A 1 224 ? 26.022 -7.006 -7.623 1.00 51.41 224 THR A CA 1
ATOM 1682 C C . THR A 1 224 ? 25.055 -7.810 -8.493 1.00 51.41 224 THR A C 1
ATOM 1684 O O . THR A 1 224 ? 23.917 -7.399 -8.669 1.00 51.41 224 THR A O 1
ATOM 1687 N N . PRO A 1 225 ? 25.443 -8.988 -9.021 1.00 49.84 225 PRO A N 1
ATOM 1688 C CA . PRO A 1 225 ? 24.548 -9.850 -9.795 1.00 49.84 225 PRO A CA 1
ATOM 1689 C C . PRO A 1 225 ? 23.513 -10.540 -8.882 1.00 49.84 225 PRO A C 1
ATOM 1691 O O . PRO A 1 225 ? 23.547 -11.755 -8.685 1.00 49.84 225 PRO A O 1
ATOM 1694 N N . MET A 1 226 ? 22.593 -9.769 -8.305 1.00 49.94 226 MET A N 1
ATOM 1695 C CA . MET A 1 226 ? 21.549 -10.240 -7.387 1.00 49.94 226 MET A CA 1
ATOM 1696 C C . MET A 1 226 ? 20.479 -11.072 -8.109 1.00 49.94 226 MET A C 1
ATOM 1698 O O . MET A 1 226 ? 19.984 -12.064 -7.569 1.00 49.94 226 MET A O 1
ATOM 1702 N N . GLY A 1 227 ? 20.208 -10.761 -9.383 1.00 47.09 227 GLY A N 1
ATOM 1703 C CA . GLY A 1 227 ? 19.132 -11.382 -10.164 1.00 47.09 227 GLY A CA 1
ATOM 1704 C C . GLY A 1 227 ? 19.288 -12.878 -10.479 1.00 47.09 227 GLY A C 1
ATOM 1705 O O . GLY A 1 227 ? 18.356 -13.475 -11.011 1.00 47.09 227 GLY A O 1
ATOM 1706 N N . THR A 1 228 ? 20.429 -13.511 -10.170 1.00 44.19 228 THR A N 1
ATOM 1707 C CA . THR A 1 228 ? 20.661 -14.937 -10.498 1.00 44.19 228 THR A CA 1
ATOM 1708 C C . THR A 1 228 ? 20.761 -15.874 -9.295 1.00 44.19 228 THR A C 1
ATOM 1710 O O . THR A 1 228 ? 20.534 -17.073 -9.457 1.00 44.19 228 THR A O 1
ATOM 1713 N N . SER A 1 229 ? 21.071 -15.375 -8.095 1.00 40.84 229 SER A N 1
ATOM 1714 C CA . SER A 1 229 ? 21.341 -16.222 -6.923 1.00 40.84 229 SER A CA 1
ATOM 1715 C C . SER A 1 229 ? 20.172 -16.291 -5.938 1.00 40.84 229 SER A C 1
ATOM 1717 O O . SER A 1 229 ? 19.864 -17.378 -5.449 1.00 40.84 229 SER A O 1
ATOM 1719 N N . SER A 1 230 ? 19.479 -15.175 -5.681 1.00 42.31 230 SER A N 1
ATOM 1720 C CA . SER A 1 230 ? 18.400 -15.128 -4.680 1.00 42.31 230 SER A CA 1
ATOM 1721 C C . SER A 1 230 ? 17.144 -15.878 -5.153 1.00 42.31 230 SER A C 1
ATOM 1723 O O . SER A 1 230 ? 16.598 -16.724 -4.440 1.00 42.31 230 SER A O 1
ATOM 1725 N N . SER A 1 231 ? 16.766 -15.694 -6.420 1.00 42.16 231 SER A N 1
ATOM 1726 C CA . SER A 1 231 ? 15.599 -16.317 -7.068 1.00 42.16 231 SER A CA 1
ATOM 1727 C C . SER A 1 231 ? 15.785 -17.804 -7.401 1.00 42.16 231 SER A C 1
ATOM 1729 O O . SER A 1 231 ? 14.805 -18.512 -7.606 1.00 42.16 231 SER A O 1
ATOM 1731 N N . ALA A 1 232 ? 17.023 -18.306 -7.448 1.00 38.78 232 ALA A N 1
ATOM 1732 C CA . ALA A 1 232 ? 17.308 -19.715 -7.735 1.00 38.78 232 ALA A CA 1
ATOM 1733 C C . ALA A 1 232 ? 17.152 -20.635 -6.507 1.00 38.78 232 ALA A C 1
ATOM 1735 O O . ALA A 1 232 ? 17.167 -21.859 -6.650 1.00 38.78 232 ALA A O 1
ATOM 1736 N N . SER A 1 233 ? 17.016 -20.065 -5.304 1.00 37.81 233 SER A N 1
ATOM 1737 C CA . SER A 1 233 ? 16.946 -20.826 -4.051 1.00 37.81 233 SER A CA 1
ATOM 1738 C C . SER A 1 233 ? 15.534 -21.309 -3.679 1.00 37.81 233 SER A C 1
ATOM 1740 O O . SER A 1 233 ? 15.404 -22.216 -2.854 1.00 37.81 233 SER A O 1
ATOM 1742 N N . SER A 1 234 ? 14.473 -20.805 -4.325 1.00 39.88 234 SER A N 1
ATOM 1743 C CA . SER A 1 234 ? 13.122 -21.364 -4.196 1.00 39.88 234 SER A CA 1
ATOM 1744 C C . SER A 1 234 ? 12.938 -22.536 -5.168 1.00 39.88 234 SER A C 1
ATOM 1746 O O . SER A 1 234 ? 12.567 -22.400 -6.331 1.00 39.88 234 SER A O 1
ATOM 1748 N N . SER A 1 235 ? 13.241 -23.742 -4.690 1.00 41.09 235 SER A N 1
ATOM 1749 C CA . SER A 1 235 ? 13.033 -24.969 -5.459 1.00 41.09 235 SER A CA 1
ATOM 1750 C C . SER A 1 235 ? 11.545 -25.203 -5.766 1.00 41.09 235 SER A C 1
ATOM 1752 O O . SER A 1 235 ? 10.714 -25.031 -4.875 1.00 41.09 235 SER A O 1
ATOM 1754 N N . CYS A 1 236 ? 11.269 -25.730 -6.966 1.00 37.41 236 CYS A N 1
ATOM 1755 C CA . CYS A 1 236 ? 9.973 -26.196 -7.496 1.00 37.41 236 CYS A CA 1
ATOM 1756 C C . CYS A 1 236 ? 9.058 -25.140 -8.150 1.00 37.41 236 CYS A C 1
ATOM 1758 O O . CYS A 1 236 ? 7.960 -24.880 -7.669 1.00 37.41 236 CYS A O 1
ATOM 1760 N N . ALA A 1 237 ? 9.482 -24.611 -9.300 1.00 34.88 237 ALA A N 1
ATOM 1761 C CA . ALA A 1 237 ? 8.629 -24.361 -10.471 1.00 34.88 237 ALA A CA 1
ATOM 1762 C C . ALA A 1 237 ? 9.534 -24.099 -11.690 1.00 34.88 237 ALA A C 1
ATOM 1764 O O . ALA A 1 237 ? 10.646 -23.585 -11.542 1.00 34.88 237 ALA A O 1
ATOM 1765 N N . ALA A 1 238 ? 9.110 -24.512 -12.879 1.00 38.66 238 ALA A N 1
ATOM 1766 C CA . ALA A 1 238 ? 9.772 -24.269 -14.145 1.00 38.66 238 ALA A CA 1
ATOM 1767 C C . ALA A 1 238 ? 10.112 -22.791 -14.309 1.00 38.66 238 ALA A C 1
ATOM 1769 O O . ALA A 1 238 ? 9.383 -21.890 -13.898 1.00 38.66 238 ALA A O 1
ATOM 1770 N N . ARG A 1 239 ? 11.275 -22.573 -14.924 1.00 34.97 239 ARG A N 1
ATOM 1771 C CA . ARG A 1 239 ? 11.814 -21.249 -15.207 1.00 34.97 239 ARG A CA 1
ATOM 1772 C C . ARG A 1 239 ? 10.758 -20.435 -15.970 1.00 34.97 239 ARG A C 1
ATOM 1774 O O . ARG A 1 239 ? 10.333 -20.899 -17.031 1.00 34.97 239 ARG A O 1
ATOM 1781 N N . PRO A 1 240 ? 10.376 -19.236 -15.491 1.00 36.62 240 PRO A N 1
ATOM 1782 C CA . PRO A 1 240 ? 9.602 -18.314 -16.305 1.00 36.62 240 PRO A CA 1
ATOM 1783 C C . PRO A 1 240 ? 10.419 -17.941 -17.547 1.00 36.62 240 PRO A C 1
ATOM 1785 O O . PRO A 1 240 ? 11.622 -18.213 -17.618 1.00 36.62 240 PRO A O 1
ATOM 1788 N N . SER A 1 241 ? 9.771 -17.297 -18.516 1.00 37.22 241 SER A N 1
ATOM 1789 C CA . SER A 1 241 ? 10.270 -16.862 -19.831 1.00 37.22 241 SER A CA 1
ATOM 1790 C C . SER A 1 241 ? 11.519 -15.964 -19.846 1.00 37.22 241 SER A C 1
ATOM 1792 O O . SER A 1 241 ? 11.764 -15.282 -20.841 1.00 37.22 241 SER A O 1
ATOM 1794 N N . THR A 1 242 ? 12.351 -15.975 -18.803 1.00 36.47 242 THR A N 1
ATOM 1795 C CA . THR A 1 242 ? 13.780 -15.709 -18.944 1.00 36.47 242 THR A CA 1
ATOM 1796 C C . THR A 1 242 ? 14.285 -16.470 -20.164 1.00 36.47 242 THR A C 1
ATOM 1798 O O . THR A 1 242 ? 14.384 -17.699 -20.169 1.00 36.47 242 THR A O 1
ATOM 1801 N N . LEU A 1 243 ? 14.566 -15.721 -21.235 1.00 33.59 243 LEU A N 1
ATOM 1802 C CA . LEU A 1 243 ? 15.476 -16.154 -22.280 1.00 33.59 243 LEU A CA 1
ATOM 1803 C C . LEU A 1 243 ? 16.643 -16.793 -21.545 1.00 33.59 243 LEU A C 1
ATOM 1805 O O . LEU A 1 243 ? 17.355 -16.106 -20.814 1.00 33.59 243 LEU A O 1
ATOM 1809 N N . VAL A 1 244 ? 16.778 -18.115 -21.666 1.00 32.97 244 VAL A N 1
ATOM 1810 C CA . VAL A 1 244 ? 17.934 -18.834 -21.150 1.00 32.97 244 VAL A CA 1
ATOM 1811 C C . VAL A 1 244 ? 19.137 -18.062 -21.668 1.00 32.97 244 VAL A C 1
ATOM 1813 O O . VAL A 1 244 ? 19.382 -18.053 -22.876 1.00 32.97 244 VAL A O 1
ATOM 1816 N N . GLN A 1 245 ? 19.839 -17.356 -20.777 1.00 36.75 245 GLN A N 1
ATOM 1817 C CA . GLN A 1 245 ? 21.106 -16.731 -21.110 1.00 36.75 245 GLN A CA 1
ATOM 1818 C C . GLN A 1 245 ? 22.037 -17.888 -21.468 1.00 36.75 245 GLN A C 1
ATOM 1820 O O . GLN A 1 245 ? 22.632 -18.538 -20.615 1.00 36.75 245 GLN A O 1
ATOM 1825 N N . ALA A 1 246 ? 22.108 -18.192 -22.762 1.00 27.59 246 ALA A N 1
ATOM 1826 C CA . A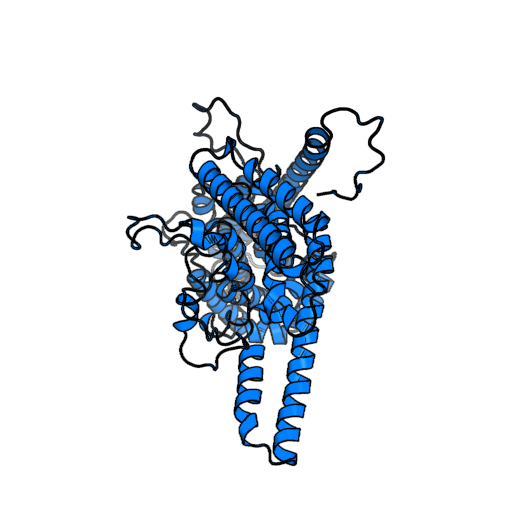LA A 1 246 ? 23.018 -19.179 -23.326 1.00 27.59 246 ALA A CA 1
ATOM 1827 C C . ALA A 1 246 ? 24.477 -18.684 -23.288 1.00 27.59 246 ALA A C 1
ATOM 1829 O O . ALA A 1 246 ? 25.390 -19.397 -23.701 1.00 27.59 246 ALA A O 1
ATOM 1830 N N . SER A 1 247 ? 24.698 -17.466 -22.794 1.00 29.83 247 SER A N 1
ATOM 1831 C CA . SER A 1 247 ? 25.997 -16.824 -22.704 1.00 29.83 247 SER A CA 1
ATOM 1832 C C . SER A 1 247 ? 26.521 -16.917 -21.267 1.00 29.83 247 SER A C 1
ATOM 1834 O O . SER A 1 247 ? 25.805 -16.532 -20.343 1.00 29.83 247 SER A O 1
ATOM 1836 N N . PRO A 1 248 ? 27.764 -17.380 -21.042 1.00 35.94 248 PRO A N 1
ATOM 1837 C CA . PRO A 1 248 ? 28.406 -17.246 -19.738 1.00 35.94 248 PRO A CA 1
ATOM 1838 C C . PRO A 1 248 ? 28.475 -15.763 -19.328 1.00 35.94 248 PRO A C 1
ATOM 1840 O O . PRO A 1 248 ? 28.496 -14.891 -20.197 1.00 35.94 248 PRO A O 1
ATOM 1843 N N . SER A 1 249 ? 28.589 -15.498 -18.018 1.00 43.94 249 SER A N 1
ATOM 1844 C CA . SER A 1 249 ? 28.711 -14.186 -17.324 1.00 43.94 249 SER A CA 1
ATOM 1845 C C . SER A 1 249 ? 29.751 -13.189 -17.912 1.00 43.94 249 SER A C 1
ATOM 1847 O O . SER A 1 249 ? 29.918 -12.071 -17.444 1.00 43.94 249 SER A O 1
ATOM 1849 N N . ALA A 1 250 ? 30.444 -13.558 -18.989 1.00 37.81 250 ALA A N 1
ATOM 1850 C CA . ALA A 1 250 ? 31.386 -12.736 -19.739 1.00 37.81 250 ALA A CA 1
ATOM 1851 C C . ALA A 1 250 ? 30.750 -11.816 -20.807 1.00 37.81 250 ALA A C 1
ATOM 1853 O O . ALA A 1 250 ? 31.486 -11.080 -21.462 1.00 37.81 250 ALA A O 1
ATOM 1854 N N . ALA A 1 251 ? 29.431 -11.855 -21.020 1.00 38.09 251 ALA A N 1
ATOM 1855 C CA . ALA A 1 251 ? 28.748 -11.046 -22.034 1.00 38.09 251 ALA A CA 1
ATOM 1856 C C . ALA A 1 251 ? 27.784 -10.032 -21.402 1.00 38.09 251 ALA A C 1
ATOM 1858 O O . ALA A 1 251 ? 26.577 -10.105 -21.614 1.00 38.09 251 ALA A O 1
ATOM 1859 N N . VAL A 1 252 ? 28.311 -9.092 -20.617 1.00 49.47 252 VAL A N 1
ATOM 1860 C CA . VAL A 1 252 ? 27.528 -7.956 -20.112 1.00 49.47 252 VAL A CA 1
ATOM 1861 C C . VAL A 1 252 ? 28.243 -6.667 -20.512 1.00 49.47 252 VAL A C 1
ATOM 1863 O O . VAL A 1 252 ? 29.434 -6.544 -20.251 1.00 49.47 252 VAL A O 1
ATOM 1866 N N . SER A 1 253 ? 27.524 -5.821 -21.263 1.00 50.88 253 SER A N 1
ATOM 1867 C CA . SER A 1 253 ? 27.903 -4.553 -21.919 1.00 50.88 253 SER A CA 1
ATOM 1868 C C . SER A 1 253 ? 29.367 -4.398 -22.370 1.00 50.88 253 SER A C 1
ATOM 1870 O O . SER A 1 253 ? 30.313 -4.350 -21.582 1.00 50.88 253 SER A O 1
ATOM 1872 N N . SER A 1 254 ? 29.571 -4.164 -23.672 1.00 51.47 254 SER A N 1
ATOM 1873 C CA . SER A 1 254 ? 30.898 -3.834 -24.217 1.00 51.47 254 SER A CA 1
ATOM 1874 C C . SER A 1 254 ? 31.550 -2.618 -23.545 1.00 51.47 254 SER A C 1
ATOM 1876 O O . SER A 1 254 ? 32.776 -2.536 -23.491 1.00 51.47 254 SER A O 1
ATOM 1878 N N . SER A 1 255 ? 30.743 -1.699 -23.013 1.00 51.50 255 SER A N 1
ATOM 1879 C CA . SER A 1 255 ? 31.191 -0.487 -22.319 1.00 51.50 255 SER A CA 1
ATOM 1880 C C . SER A 1 255 ? 31.717 -0.787 -20.915 1.00 51.50 255 SER A C 1
ATOM 1882 O O . SER A 1 255 ? 32.642 -0.139 -20.427 1.00 51.50 255 SER A O 1
ATOM 1884 N N . ALA A 1 256 ? 31.167 -1.811 -20.274 1.00 52.91 256 ALA A N 1
ATOM 1885 C CA . ALA A 1 256 ? 31.488 -2.179 -18.908 1.00 52.91 256 ALA A CA 1
ATOM 1886 C C . ALA A 1 256 ? 32.775 -3.040 -18.827 1.00 52.91 256 ALA A C 1
ATOM 1888 O O . ALA A 1 256 ? 33.487 -3.028 -17.823 1.00 52.91 256 ALA A O 1
ATOM 1889 N N . LEU A 1 257 ? 33.176 -3.665 -19.945 1.00 53.94 257 LEU A N 1
ATOM 1890 C CA . LEU A 1 257 ? 34.482 -4.325 -20.108 1.00 53.94 257 LEU A CA 1
ATOM 1891 C C . LEU A 1 257 ? 35.687 -3.377 -19.963 1.00 53.94 257 LEU A C 1
ATOM 1893 O O . LEU A 1 257 ? 36.788 -3.849 -19.678 1.00 53.94 257 LEU A O 1
ATOM 1897 N N . ILE A 1 258 ? 35.491 -2.062 -20.126 1.00 55.31 258 ILE A N 1
ATOM 1898 C CA . ILE A 1 258 ? 36.537 -1.042 -19.937 1.00 55.31 258 ILE A CA 1
ATOM 1899 C C . ILE A 1 258 ? 36.971 -0.965 -18.461 1.00 55.31 258 ILE A C 1
ATOM 1901 O O . ILE A 1 258 ? 38.115 -0.627 -18.168 1.00 55.31 258 ILE A O 1
ATOM 1905 N N . TRP A 1 259 ? 36.091 -1.341 -17.528 1.00 51.19 259 TRP A N 1
ATOM 1906 C CA . TRP A 1 259 ? 36.274 -1.158 -16.085 1.00 51.19 259 TRP A CA 1
ATOM 1907 C C . TRP A 1 259 ? 36.807 -2.395 -15.356 1.00 51.19 259 TRP A C 1
ATOM 1909 O O . TRP A 1 259 ? 36.671 -2.493 -14.137 1.00 51.19 259 TRP A O 1
ATOM 1919 N N . LYS A 1 260 ? 37.440 -3.347 -16.060 1.00 49.69 260 LYS A N 1
ATOM 1920 C CA . LYS A 1 260 ? 38.150 -4.456 -15.402 1.00 49.69 260 LYS A CA 1
ATOM 1921 C C . LYS A 1 260 ? 39.297 -3.906 -14.548 1.00 49.69 260 LYS A C 1
ATOM 1923 O O . LYS A 1 260 ? 40.409 -3.716 -15.028 1.00 49.69 260 LYS A O 1
ATOM 1928 N N . ALA A 1 261 ? 39.014 -3.665 -13.272 1.00 47.12 261 ALA A N 1
ATOM 1929 C CA . ALA A 1 261 ? 40.009 -3.301 -12.282 1.00 47.12 261 ALA A CA 1
ATOM 1930 C C . ALA A 1 261 ? 40.926 -4.507 -12.038 1.00 47.12 261 ALA A C 1
ATOM 1932 O O . ALA A 1 261 ? 40.541 -5.479 -11.385 1.00 47.12 261 ALA A O 1
ATOM 1933 N N . GLU A 1 262 ? 42.146 -4.456 -12.573 1.00 43.12 262 GLU A N 1
ATOM 1934 C CA . GLU A 1 262 ? 43.210 -5.378 -12.183 1.00 43.12 262 GLU A CA 1
ATOM 1935 C C . GLU A 1 262 ? 43.475 -5.201 -10.677 1.00 43.12 262 GLU A C 1
ATOM 1937 O O . GLU A 1 262 ? 44.005 -4.181 -10.244 1.00 43.12 262 GLU A O 1
ATOM 1942 N N . GLY A 1 263 ? 43.059 -6.177 -9.861 1.00 53.28 263 GLY A N 1
ATOM 1943 C CA . GLY A 1 263 ? 43.377 -6.226 -8.428 1.00 53.28 263 GLY A CA 1
ATOM 1944 C C . GLY A 1 263 ? 42.227 -5.994 -7.440 1.00 53.28 263 GLY A C 1
ATOM 1945 O O . GLY A 1 263 ? 42.485 -5.997 -6.238 1.00 53.28 263 GLY A O 1
ATOM 1946 N N . CYS A 1 264 ? 40.970 -5.843 -7.876 1.00 45.38 264 CYS A N 1
ATOM 1947 C CA . CYS A 1 264 ? 39.840 -5.876 -6.935 1.00 45.38 264 CYS A CA 1
ATOM 1948 C C . CYS A 1 264 ? 39.543 -7.318 -6.499 1.00 45.38 264 CYS A C 1
ATOM 1950 O O . CYS A 1 264 ? 39.170 -8.160 -7.315 1.00 45.38 264 CYS A O 1
ATOM 1952 N N . ASN A 1 265 ? 39.691 -7.602 -5.201 1.00 48.22 265 ASN A N 1
ATOM 1953 C CA . ASN A 1 265 ? 39.180 -8.833 -4.602 1.00 48.22 265 ASN A CA 1
ATOM 1954 C C . ASN A 1 265 ? 37.655 -8.900 -4.832 1.00 48.22 265 ASN A C 1
ATOM 1956 O O . ASN A 1 265 ? 36.954 -8.013 -4.347 1.00 48.22 265 ASN A O 1
ATOM 1960 N N . PRO A 1 266 ? 37.108 -9.948 -5.475 1.00 48.88 266 PRO A N 1
ATOM 1961 C CA . PRO A 1 266 ? 35.664 -10.101 -5.707 1.00 48.88 266 PRO A CA 1
ATOM 1962 C C . PRO A 1 266 ? 34.851 -10.386 -4.425 1.00 48.88 266 PRO A C 1
ATOM 1964 O O . PRO A 1 266 ? 33.691 -10.764 -4.500 1.00 48.88 266 PRO A O 1
ATOM 1967 N N . LEU A 1 267 ? 35.460 -10.223 -3.245 1.00 45.19 267 LEU A N 1
ATOM 1968 C CA . LEU A 1 267 ? 34.871 -10.472 -1.925 1.00 45.19 267 LEU A CA 1
ATOM 1969 C C . LEU A 1 267 ? 34.380 -9.196 -1.219 1.00 45.19 267 LEU A C 1
ATOM 1971 O O . LEU A 1 267 ? 33.968 -9.264 -0.067 1.00 45.19 267 LEU A O 1
ATOM 1975 N N . CYS A 1 268 ? 34.435 -8.029 -1.865 1.00 46.88 268 CYS A N 1
ATOM 1976 C CA . CYS A 1 268 ? 34.049 -6.764 -1.239 1.00 46.88 268 CYS A CA 1
ATOM 1977 C C . CYS A 1 268 ? 33.025 -6.001 -2.081 1.00 46.88 268 CYS A C 1
ATOM 1979 O O . CYS A 1 268 ? 33.401 -5.058 -2.767 1.00 46.88 268 CYS A O 1
ATOM 1981 N N . GLN A 1 269 ? 31.756 -6.408 -1.990 1.00 51.94 269 GLN A N 1
ATOM 1982 C CA . GLN A 1 269 ? 30.570 -5.557 -1.768 1.00 51.94 269 GLN A CA 1
ATOM 1983 C C . GLN A 1 269 ? 29.318 -6.381 -2.091 1.00 51.94 269 GLN A C 1
ATOM 1985 O O . GLN A 1 269 ? 29.057 -6.678 -3.247 1.00 51.94 269 GLN A O 1
ATOM 1990 N N . GLU A 1 270 ? 28.579 -6.784 -1.054 1.00 62.47 270 GLU A N 1
ATOM 1991 C CA . GLU A 1 270 ? 27.285 -7.485 -1.161 1.00 62.47 270 GLU A CA 1
ATOM 1992 C C . GLU A 1 270 ? 26.096 -6.512 -1.255 1.00 62.47 270 GLU A C 1
ATOM 1994 O O . GLU A 1 270 ? 24.952 -6.948 -1.323 1.00 62.47 270 GLU A O 1
ATOM 1999 N N . GLU A 1 271 ? 26.335 -5.196 -1.222 1.00 73.75 271 GLU A N 1
ATOM 2000 C CA . GLU A 1 271 ? 25.240 -4.229 -1.312 1.00 73.75 271 GLU A CA 1
ATOM 2001 C C . GLU A 1 271 ? 24.749 -4.116 -2.769 1.00 73.75 271 GLU A C 1
ATOM 2003 O O . GLU A 1 271 ? 25.584 -3.971 -3.669 1.00 73.75 271 GLU A O 1
ATOM 2008 N N . PRO A 1 272 ? 23.425 -4.163 -3.020 1.00 77.56 272 PRO A N 1
ATOM 2009 C CA . PRO A 1 272 ? 22.864 -3.887 -4.343 1.00 77.56 272 PRO A CA 1
ATOM 2010 C C . PRO A 1 272 ? 23.178 -2.447 -4.759 1.00 77.56 272 PRO A C 1
ATOM 2012 O O . PRO A 1 272 ? 23.369 -1.578 -3.899 1.00 77.56 272 PRO A O 1
ATOM 2015 N N . SER A 1 273 ? 23.219 -2.151 -6.059 1.00 83.75 273 SER A N 1
ATOM 2016 C CA . SER A 1 273 ? 23.306 -0.761 -6.535 1.00 83.75 273 SER A CA 1
ATOM 2017 C C . SER A 1 273 ? 22.077 0.041 -6.092 1.00 83.75 273 SER A C 1
ATOM 2019 O O . SER A 1 273 ? 21.018 -0.519 -5.820 1.00 83.75 273 SER A O 1
ATOM 2021 N N . ALA A 1 274 ? 22.182 1.368 -6.019 1.00 86.31 274 ALA A N 1
ATOM 2022 C CA . ALA A 1 274 ? 21.054 2.208 -5.614 1.00 86.31 274 ALA A CA 1
ATOM 2023 C C . ALA A 1 274 ? 19.853 2.083 -6.573 1.00 86.31 274 ALA A C 1
ATOM 2025 O O . ALA A 1 274 ? 18.706 2.186 -6.150 1.00 86.31 274 ALA A O 1
ATOM 2026 N N . LEU A 1 275 ? 20.107 1.833 -7.861 1.00 86.88 275 LEU A N 1
ATOM 2027 C CA . LEU A 1 275 ? 19.051 1.628 -8.851 1.00 86.88 275 LEU A CA 1
ATOM 2028 C C . LEU A 1 275 ? 18.388 0.248 -8.704 1.00 86.88 275 LEU A C 1
ATOM 2030 O O . LEU A 1 275 ? 17.171 0.143 -8.835 1.00 86.88 275 LEU A O 1
ATOM 2034 N N . GLU A 1 276 ? 19.165 -0.790 -8.380 1.00 84.31 276 GLU A N 1
ATOM 2035 C CA . GLU A 1 276 ? 18.623 -2.101 -8.002 1.00 84.31 276 GLU A CA 1
ATOM 2036 C C . GLU A 1 276 ? 17.833 -2.015 -6.702 1.00 84.31 276 GLU A C 1
ATOM 2038 O O . GLU A 1 276 ? 16.765 -2.589 -6.634 1.00 84.31 276 GLU A O 1
ATOM 2043 N N . GLU A 1 277 ? 18.273 -1.242 -5.711 1.00 84.62 277 GLU A N 1
ATOM 2044 C CA . GLU A 1 277 ? 17.529 -1.005 -4.466 1.00 84.62 277 GLU A CA 1
ATOM 2045 C C . GLU A 1 277 ? 16.181 -0.300 -4.719 1.00 84.62 277 GLU A C 1
ATOM 2047 O O . GLU A 1 277 ? 15.177 -0.601 -4.072 1.00 84.62 277 GLU A O 1
ATOM 2052 N N . LEU A 1 278 ? 16.123 0.610 -5.700 1.00 86.56 278 LEU A N 1
ATOM 2053 C CA . LEU A 1 278 ? 14.863 1.217 -6.144 1.00 86.56 278 LEU A CA 1
ATOM 2054 C C . LEU A 1 278 ? 13.940 0.211 -6.851 1.00 86.56 278 LEU A C 1
ATOM 2056 O O . LEU A 1 278 ? 12.721 0.356 -6.760 1.00 86.56 278 LEU A O 1
ATOM 2060 N N . LEU A 1 279 ? 14.503 -0.792 -7.532 1.00 85.62 279 LEU A N 1
ATOM 2061 C CA . LEU A 1 279 ? 13.767 -1.831 -8.259 1.00 85.62 279 LEU A CA 1
ATOM 2062 C C . LEU A 1 279 ? 13.343 -3.003 -7.352 1.00 85.62 279 LEU A C 1
ATOM 2064 O O . LEU A 1 279 ? 12.231 -3.515 -7.448 1.00 85.62 279 LEU A O 1
ATOM 2068 N N . GLU A 1 280 ? 14.231 -3.463 -6.481 1.00 73.31 280 GLU A N 1
ATOM 2069 C CA . GLU A 1 280 ? 14.075 -4.592 -5.578 1.00 73.31 280 GLU A CA 1
ATOM 2070 C C . GLU A 1 280 ? 13.416 -4.127 -4.278 1.00 73.31 280 GLU A C 1
ATOM 2072 O O . GLU A 1 280 ? 14.048 -4.041 -3.231 1.00 73.31 280 GLU A O 1
ATOM 2077 N N . ARG A 1 281 ? 12.102 -3.908 -4.283 1.00 67.69 281 ARG A N 1
ATOM 2078 C CA . ARG A 1 281 ? 11.330 -3.717 -3.040 1.00 67.69 281 ARG A CA 1
ATOM 2079 C C . ARG A 1 281 ? 10.572 -4.989 -2.582 1.00 67.69 281 ARG A C 1
ATOM 2081 O O . ARG A 1 281 ? 9.409 -4.874 -2.202 1.00 67.69 281 ARG A O 1
ATOM 2088 N N . PRO A 1 282 ? 11.119 -6.234 -2.595 1.00 53.47 282 PRO A N 1
ATOM 2089 C CA . PRO A 1 282 ? 10.280 -7.411 -2.818 1.00 53.47 282 PRO A CA 1
ATOM 2090 C C . PRO A 1 282 ? 9.993 -8.209 -1.533 1.00 53.47 282 PRO A C 1
ATOM 2092 O O . PRO A 1 282 ? 8.949 -8.843 -1.434 1.00 53.47 282 PRO A O 1
ATOM 2095 N N . ALA A 1 283 ? 10.858 -8.184 -0.509 1.00 47.56 283 ALA A N 1
ATOM 2096 C CA . ALA A 1 283 ? 10.715 -9.075 0.652 1.00 47.56 283 ALA A CA 1
ATOM 2097 C C . ALA A 1 283 ? 9.532 -8.695 1.559 1.00 47.56 283 ALA A C 1
ATOM 2099 O O . ALA A 1 283 ? 8.856 -9.561 2.113 1.00 47.56 283 ALA A O 1
ATOM 2100 N N . VAL A 1 284 ? 9.240 -7.398 1.663 1.00 58.56 284 VAL A N 1
ATOM 2101 C CA . VAL A 1 284 ? 8.092 -6.894 2.423 1.00 58.56 284 VAL A CA 1
ATOM 2102 C C . VAL A 1 284 ? 6.785 -7.146 1.664 1.00 58.56 284 VAL A C 1
ATOM 2104 O O . VAL A 1 284 ? 5.756 -7.319 2.301 1.00 58.56 284 VAL A O 1
ATOM 2107 N N . ALA A 1 285 ? 6.799 -7.278 0.333 1.00 79.25 285 ALA A N 1
ATOM 2108 C CA . ALA A 1 285 ? 5.578 -7.287 -0.474 1.00 79.25 285 ALA A CA 1
ATOM 2109 C C . ALA A 1 285 ? 4.635 -8.467 -0.174 1.00 79.25 285 ALA A C 1
ATOM 2111 O O . ALA A 1 285 ? 3.437 -8.250 -0.030 1.00 79.25 285 ALA A O 1
ATOM 2112 N N . ALA A 1 286 ? 5.136 -9.699 -0.019 1.00 91.38 286 ALA A N 1
ATOM 2113 C CA . ALA A 1 286 ? 4.272 -10.861 0.238 1.00 91.38 286 ALA A CA 1
ATOM 2114 C C . ALA A 1 286 ? 3.699 -10.881 1.669 1.00 91.38 286 ALA A C 1
ATOM 2116 O O . ALA A 1 286 ? 2.532 -11.219 1.878 1.00 91.38 286 ALA A O 1
ATOM 2117 N N . ALA A 1 287 ? 4.512 -10.511 2.664 1.00 92.69 287 ALA A N 1
ATOM 2118 C CA . ALA A 1 287 ? 4.057 -10.398 4.048 1.00 92.69 287 ALA A CA 1
ATOM 2119 C C . ALA A 1 287 ? 3.105 -9.206 4.226 1.00 92.69 287 ALA A C 1
ATOM 2121 O O . ALA A 1 287 ? 2.056 -9.353 4.845 1.00 92.69 287 ALA A O 1
ATOM 2122 N N . GLN A 1 288 ? 3.421 -8.064 3.615 1.00 92.44 288 GLN A N 1
ATOM 2123 C CA . GLN A 1 288 ? 2.568 -6.879 3.598 1.00 92.44 288 GLN A CA 1
ATOM 2124 C C . GLN A 1 288 ? 1.249 -7.143 2.870 1.00 92.44 288 GLN A C 1
ATOM 2126 O O . GLN A 1 288 ? 0.208 -6.723 3.360 1.00 92.44 288 GLN A O 1
ATOM 2131 N N . LEU A 1 289 ? 1.268 -7.883 1.756 1.00 95.19 289 LEU A N 1
ATOM 2132 C CA . LEU A 1 289 ? 0.060 -8.316 1.054 1.00 95.19 289 LEU A CA 1
ATOM 2133 C C . LEU A 1 289 ? -0.859 -9.105 1.991 1.00 95.19 289 LEU A C 1
ATOM 2135 O O . LEU A 1 289 ? -2.026 -8.753 2.155 1.00 95.19 289 LEU A O 1
ATOM 2139 N N . ARG A 1 290 ? -0.323 -10.141 2.656 1.00 96.56 290 ARG A N 1
ATOM 2140 C CA . ARG A 1 290 ? -1.095 -10.935 3.623 1.00 96.56 290 ARG A CA 1
ATOM 2141 C C . ARG A 1 290 ? -1.597 -10.071 4.780 1.00 96.56 290 ARG A C 1
ATOM 2143 O O . ARG A 1 290 ? -2.738 -10.245 5.199 1.00 96.56 290 ARG A O 1
ATOM 2150 N N . LEU A 1 291 ? -0.774 -9.152 5.286 1.00 96.69 291 LEU A N 1
ATOM 2151 C CA . LEU A 1 291 ? -1.129 -8.243 6.376 1.00 96.69 291 LEU A CA 1
ATOM 2152 C C . LEU A 1 291 ? -2.304 -7.341 5.991 1.00 96.69 291 LEU A C 1
ATOM 2154 O O . LEU A 1 291 ? -3.324 -7.356 6.675 1.00 96.69 291 LEU A O 1
ATOM 2158 N N . SER A 1 292 ? -2.193 -6.614 4.878 1.00 96.50 292 SER A N 1
ATOM 2159 C CA . SER A 1 292 ? -3.252 -5.739 4.371 1.00 96.50 292 SER A CA 1
ATOM 2160 C C . SER A 1 292 ? -4.538 -6.525 4.090 1.00 96.50 292 SER A C 1
ATOM 2162 O O . SER A 1 292 ? -5.607 -6.125 4.546 1.00 96.50 292 SER A O 1
ATOM 2164 N N . ALA A 1 293 ? -4.445 -7.690 3.436 1.00 98.00 293 ALA A N 1
ATOM 2165 C CA . ALA A 1 293 ? -5.604 -8.549 3.186 1.00 98.00 293 ALA A CA 1
ATOM 2166 C C . ALA A 1 293 ? -6.270 -9.027 4.487 1.00 98.00 293 ALA A C 1
ATOM 2168 O O . ALA A 1 293 ? -7.492 -9.005 4.601 1.00 98.00 293 ALA A O 1
ATOM 2169 N N . SER A 1 294 ? -5.480 -9.420 5.491 1.00 98.31 294 SER A N 1
ATOM 2170 C CA . SER A 1 294 ? -5.997 -9.884 6.788 1.00 98.31 294 SER A CA 1
ATOM 2171 C C . SER A 1 294 ? -6.661 -8.756 7.578 1.00 98.31 294 SER A C 1
ATOM 2173 O O . SER A 1 294 ? -7.679 -8.978 8.228 1.00 98.31 294 SER A O 1
ATOM 2175 N N . LEU A 1 295 ? -6.133 -7.531 7.496 1.00 98.25 295 LEU A N 1
ATOM 2176 C CA . LEU A 1 295 ? -6.750 -6.351 8.105 1.00 98.25 295 LEU A CA 1
ATOM 2177 C C . LEU A 1 295 ? -8.083 -5.992 7.436 1.00 98.25 295 LEU A C 1
ATOM 2179 O O . LEU A 1 295 ? -9.059 -5.708 8.130 1.00 98.25 295 LEU A O 1
ATOM 2183 N N . LEU A 1 296 ? -8.153 -6.055 6.103 1.00 98.00 296 LEU A N 1
ATOM 2184 C CA . LEU A 1 296 ? -9.404 -5.868 5.365 1.00 98.00 296 LEU A CA 1
ATOM 2185 C C . LEU A 1 296 ? -10.420 -6.982 5.665 1.00 98.00 296 LEU A C 1
ATOM 2187 O O . LEU A 1 296 ? -11.609 -6.700 5.812 1.00 98.00 296 LEU A O 1
ATOM 2191 N N . ASP A 1 297 ? -9.970 -8.232 5.818 1.00 97.81 297 ASP A N 1
ATOM 2192 C CA . ASP A 1 297 ? -10.826 -9.360 6.205 1.00 97.81 297 ASP A CA 1
ATOM 2193 C C . ASP A 1 297 ? -11.375 -9.198 7.633 1.00 97.81 297 ASP A C 1
ATOM 2195 O O . ASP A 1 297 ? -12.573 -9.380 7.866 1.00 97.81 297 ASP A O 1
ATOM 2199 N N . ALA A 1 298 ? -10.533 -8.759 8.577 1.00 97.88 298 ALA A N 1
ATOM 2200 C CA . ALA A 1 298 ? -10.938 -8.415 9.940 1.00 97.88 298 ALA A CA 1
ATOM 2201 C C . ALA A 1 298 ? -11.963 -7.271 9.949 1.00 97.88 298 ALA A C 1
ATOM 2203 O O . ALA A 1 298 ? -12.977 -7.338 10.651 1.00 97.88 298 ALA A O 1
ATOM 2204 N N . LEU A 1 299 ? -11.741 -6.238 9.132 1.00 97.12 299 LEU A N 1
ATOM 2205 C CA . LEU A 1 299 ? -12.671 -5.124 8.999 1.00 97.12 299 LEU A CA 1
ATOM 2206 C C . LEU A 1 299 ? -14.009 -5.569 8.387 1.00 97.12 299 LEU A C 1
ATOM 2208 O O . LEU A 1 299 ? -15.071 -5.191 8.881 1.00 97.12 299 LEU A O 1
ATOM 2212 N N . SER A 1 300 ? -13.976 -6.433 7.370 1.00 96.25 300 SER A N 1
ATOM 2213 C CA . SER A 1 300 ? -15.169 -7.048 6.776 1.00 96.25 300 SER A CA 1
ATOM 2214 C C . SER A 1 300 ? -15.956 -7.877 7.802 1.00 96.25 300 SER A C 1
ATOM 2216 O O . SER A 1 300 ? -17.185 -7.799 7.850 1.00 96.25 300 SER A O 1
ATOM 2218 N N . ALA A 1 301 ? -15.265 -8.628 8.670 1.00 95.81 301 ALA A N 1
ATOM 2219 C CA . ALA A 1 301 ? -15.885 -9.398 9.749 1.00 95.81 301 ALA A CA 1
ATOM 2220 C C . ALA A 1 301 ? -16.555 -8.501 10.809 1.00 95.81 301 ALA A C 1
ATOM 2222 O O . ALA A 1 301 ? -17.656 -8.821 11.265 1.00 95.81 301 ALA A O 1
ATOM 2223 N N . LEU A 1 302 ? -15.931 -7.365 11.152 1.00 95.38 302 LEU A N 1
ATOM 2224 C CA . LEU A 1 302 ? -16.465 -6.369 12.091 1.00 95.38 302 LEU A CA 1
ATOM 2225 C C . LEU A 1 302 ? -17.696 -5.627 11.549 1.00 95.38 302 LEU A C 1
ATOM 2227 O O . LEU A 1 302 ? -18.643 -5.366 12.294 1.00 95.38 302 LEU A O 1
ATOM 2231 N N . LEU A 1 303 ? -17.688 -5.277 10.260 1.00 93.56 303 LEU A N 1
ATOM 2232 C CA . LEU A 1 303 ? -18.687 -4.405 9.631 1.00 93.56 303 LEU A CA 1
ATOM 2233 C C . LEU A 1 303 ? -19.852 -5.151 8.963 1.00 93.56 303 LEU A C 1
ATOM 2235 O O . LEU A 1 303 ? -20.574 -4.567 8.150 1.00 93.56 303 LEU A O 1
ATOM 2239 N N . ARG A 1 304 ? -20.077 -6.431 9.289 1.00 90.31 304 ARG A N 1
ATOM 2240 C CA . ARG A 1 304 ? -21.203 -7.193 8.722 1.00 90.31 304 ARG A CA 1
ATOM 2241 C C . ARG A 1 304 ? -22.535 -6.503 9.026 1.00 90.31 304 ARG A C 1
ATOM 2243 O O . ARG A 1 304 ? -22.880 -6.241 10.175 1.00 90.31 304 ARG A O 1
ATOM 2250 N N . ARG A 1 305 ? -23.304 -6.242 7.965 1.00 74.06 305 ARG A N 1
ATOM 2251 C CA . ARG A 1 305 ? -24.602 -5.550 8.022 1.00 74.06 305 ARG A CA 1
ATOM 2252 C C . ARG A 1 305 ? -25.709 -6.399 8.654 1.00 74.06 305 ARG A C 1
ATOM 2254 O O . ARG A 1 305 ? -26.650 -5.851 9.223 1.00 74.06 305 ARG A O 1
ATOM 2261 N N . GLU A 1 306 ? -25.601 -7.721 8.542 1.00 75.56 306 GLU A N 1
ATOM 2262 C CA . GLU A 1 306 ? -26.620 -8.676 8.975 1.00 75.56 306 GLU A CA 1
ATOM 2263 C C . GLU A 1 306 ? -26.012 -9.741 9.892 1.00 75.56 306 GLU A C 1
ATOM 2265 O O . GLU A 1 306 ? -25.040 -10.407 9.534 1.00 75.56 306 GLU A O 1
ATOM 2270 N N . GLY A 1 307 ? -26.622 -9.922 11.064 1.00 78.56 307 GLY A N 1
ATOM 2271 C CA . GLY A 1 307 ? -26.225 -10.934 12.041 1.00 78.56 307 GLY A CA 1
ATOM 2272 C C . GLY A 1 307 ? -25.241 -10.441 13.111 1.00 78.56 307 GLY A C 1
ATOM 2273 O O . GLY A 1 307 ? -24.783 -9.299 13.074 1.00 78.56 307 GLY A O 1
ATOM 2274 N N . PRO A 1 308 ? -24.965 -11.281 14.125 1.00 79.94 308 PRO A N 1
ATOM 2275 C CA . PRO A 1 308 ? -23.920 -10.997 15.101 1.00 79.94 308 PRO A CA 1
ATOM 2276 C C . PRO A 1 308 ? -22.552 -10.933 14.409 1.00 79.94 308 PRO A C 1
ATOM 2278 O O . PRO A 1 308 ? -22.323 -11.617 13.411 1.00 79.94 308 PRO A O 1
ATOM 2281 N N . CYS A 1 309 ? -21.647 -10.120 14.961 1.00 83.12 309 CYS A N 1
ATOM 2282 C CA . CYS A 1 309 ? -20.254 -10.080 14.521 1.00 83.12 309 CYS A CA 1
ATOM 2283 C C . CYS A 1 309 ? -19.670 -11.499 14.524 1.00 83.12 309 CYS A C 1
ATOM 2285 O O . CYS A 1 309 ? -19.868 -12.258 15.477 1.00 83.12 309 CYS A O 1
ATOM 2287 N N . ASP A 1 310 ? -18.959 -11.845 13.455 1.00 90.62 310 ASP A N 1
ATOM 2288 C CA . ASP A 1 310 ? -18.316 -13.148 13.304 1.00 90.62 310 ASP A CA 1
ATOM 2289 C C . ASP A 1 310 ? -17.010 -13.150 14.104 1.00 90.62 310 ASP A C 1
ATOM 2291 O O . ASP A 1 310 ? -15.939 -12.859 13.572 1.00 90.62 310 ASP A O 1
ATOM 2295 N N . GLU A 1 311 ? -17.127 -13.367 15.419 1.00 94.25 311 GLU A N 1
ATOM 2296 C CA . GLU A 1 311 ? -15.988 -13.374 16.347 1.00 94.25 311 GLU A CA 1
ATOM 2297 C C . GLU A 1 311 ? -14.911 -14.378 15.910 1.00 94.25 311 GLU A C 1
ATOM 2299 O O . GLU A 1 311 ? -13.730 -14.065 15.986 1.00 94.25 311 GLU A O 1
ATOM 2304 N N . GLU A 1 312 ? -15.295 -15.550 15.394 1.00 95.25 312 GLU A N 1
ATOM 2305 C CA . GLU A 1 312 ? -14.342 -16.575 14.951 1.00 95.25 312 GLU A CA 1
ATOM 2306 C C . GLU A 1 312 ? -13.541 -16.115 13.726 1.00 95.25 312 GLU A C 1
ATOM 2308 O O . GLU A 1 312 ? -12.315 -16.250 13.705 1.00 95.25 312 GLU A O 1
ATOM 2313 N N . ARG A 1 313 ? -14.208 -15.522 12.725 1.00 95.44 313 ARG A N 1
ATOM 2314 C CA . ARG A 1 313 ? -13.521 -14.951 11.557 1.00 95.44 313 ARG A CA 1
ATOM 2315 C C . ARG A 1 313 ? -12.634 -13.769 11.941 1.00 95.44 313 ARG A C 1
ATOM 2317 O O . ARG A 1 313 ? -11.522 -13.669 11.432 1.00 95.44 313 ARG A O 1
ATOM 2324 N N . LEU A 1 314 ? -13.096 -12.898 12.841 1.00 96.75 314 LEU A N 1
ATOM 2325 C CA . LEU A 1 314 ? -12.302 -11.774 13.341 1.00 96.75 314 LEU A CA 1
ATOM 2326 C C . LEU A 1 314 ? -11.038 -12.256 14.067 1.00 96.75 314 LEU A C 1
ATOM 2328 O O . LEU A 1 314 ? -9.951 -11.747 13.801 1.00 96.75 314 LEU A O 1
ATOM 2332 N N . ASP A 1 315 ? -11.168 -13.248 14.950 1.00 96.94 315 ASP A N 1
ATOM 2333 C CA . ASP A 1 315 ? -10.049 -13.842 15.684 1.00 96.94 315 ASP A CA 1
ATOM 2334 C C . ASP A 1 315 ? -9.028 -14.475 14.717 1.00 96.94 315 ASP A C 1
ATOM 2336 O O . ASP A 1 315 ? -7.823 -14.252 14.856 1.00 96.94 315 ASP A O 1
ATOM 2340 N N . ALA A 1 316 ? -9.499 -15.211 13.703 1.00 97.12 316 ALA A N 1
ATOM 2341 C CA . ALA A 1 316 ? -8.644 -15.821 12.685 1.00 97.12 316 ALA A CA 1
ATOM 2342 C C . ALA A 1 316 ? -7.913 -14.778 11.820 1.00 97.12 316 ALA A C 1
ATOM 2344 O O . ALA A 1 316 ? -6.710 -14.910 11.579 1.00 97.12 316 ALA A O 1
ATOM 2345 N N . ALA A 1 317 ? -8.614 -13.727 11.385 1.00 97.69 317 ALA A N 1
ATOM 2346 C CA . ALA A 1 317 ? -8.038 -12.647 10.588 1.00 97.69 317 ALA A CA 1
ATOM 2347 C C . ALA A 1 317 ? -6.990 -11.845 11.381 1.00 97.69 317 ALA A C 1
ATOM 2349 O O . ALA A 1 317 ? -5.918 -11.539 10.861 1.00 97.69 317 ALA A O 1
ATOM 2350 N N . LEU A 1 318 ? -7.246 -11.566 12.664 1.00 97.88 318 LEU A N 1
ATOM 2351 C CA . LEU A 1 318 ? -6.288 -10.901 13.552 1.00 97.88 318 LEU A CA 1
ATOM 2352 C C . LEU A 1 318 ? -5.023 -11.733 13.780 1.00 97.88 318 LEU A C 1
ATOM 2354 O O . LEU A 1 318 ? -3.919 -11.193 13.721 1.00 97.88 318 LEU A O 1
ATOM 2358 N N . LEU A 1 319 ? -5.166 -13.044 13.987 1.00 97.44 319 LEU A N 1
ATOM 2359 C CA . LEU A 1 319 ? -4.023 -13.947 14.112 1.00 97.44 319 LEU A CA 1
ATOM 2360 C C . LEU A 1 319 ? -3.181 -13.960 12.824 1.00 97.44 319 LEU A C 1
ATOM 2362 O O . LEU A 1 319 ? -1.961 -13.809 12.883 1.00 97.44 319 LEU A O 1
ATOM 2366 N N . ALA A 1 320 ? -3.825 -14.052 11.655 1.00 97.06 320 ALA A N 1
ATOM 2367 C CA . ALA A 1 320 ? -3.140 -13.982 10.365 1.00 97.06 320 ALA A CA 1
ATOM 2368 C C . ALA A 1 320 ? -2.422 -12.635 10.150 1.00 97.06 320 ALA A C 1
ATOM 2370 O O . ALA A 1 320 ? -1.291 -12.616 9.657 1.00 97.06 320 ALA A O 1
ATOM 2371 N N . ALA A 1 321 ? -3.034 -11.521 10.567 1.00 97.31 321 ALA A N 1
ATOM 2372 C CA . ALA A 1 321 ? -2.427 -10.194 10.513 1.00 97.31 321 ALA A CA 1
ATOM 2373 C C . ALA A 1 321 ? -1.187 -10.096 11.421 1.00 97.31 321 ALA A C 1
ATOM 2375 O O . ALA A 1 321 ? -0.146 -9.609 10.987 1.00 97.31 321 ALA A O 1
ATOM 2376 N N . GLN A 1 322 ? -1.246 -10.611 12.651 1.00 96.19 322 GLN A N 1
ATOM 2377 C CA . GLN A 1 322 ? -0.097 -10.634 13.564 1.00 96.19 322 GLN A CA 1
ATOM 2378 C C . GLN A 1 322 ? 1.067 -11.474 13.015 1.00 96.19 322 GLN A C 1
ATOM 2380 O O . GLN A 1 322 ? 2.213 -11.022 13.037 1.00 96.19 322 GLN A O 1
ATOM 2385 N N . GLU A 1 323 ? 0.790 -12.668 12.482 1.00 95.31 323 GLU A N 1
ATOM 2386 C CA . GLU A 1 323 ? 1.800 -13.509 11.824 1.00 95.31 323 GLU A CA 1
ATOM 2387 C C . GLU A 1 323 ? 2.453 -12.785 10.638 1.00 95.31 323 GLU A C 1
ATOM 2389 O O . GLU A 1 323 ? 3.674 -12.817 10.469 1.00 95.31 323 GLU A O 1
ATOM 2394 N N . ALA A 1 324 ? 1.643 -12.121 9.811 1.00 94.88 324 ALA A N 1
ATOM 2395 C CA . ALA A 1 324 ? 2.115 -11.380 8.649 1.00 94.88 324 ALA A CA 1
ATOM 2396 C C . ALA A 1 324 ? 2.962 -10.159 9.047 1.00 94.88 324 ALA A C 1
ATOM 2398 O O . ALA A 1 324 ? 4.013 -9.927 8.453 1.00 94.88 324 ALA A O 1
ATOM 2399 N N . LEU A 1 325 ? 2.562 -9.429 10.093 1.00 94.06 325 LEU A N 1
ATOM 2400 C CA . LEU A 1 325 ? 3.322 -8.309 10.650 1.00 94.06 325 LEU A CA 1
ATOM 2401 C C . LEU A 1 325 ? 4.688 -8.760 11.189 1.00 94.06 325 LEU A C 1
ATOM 2403 O O . LEU A 1 325 ? 5.700 -8.105 10.936 1.00 94.06 325 LEU A O 1
ATOM 2407 N N . GLN A 1 326 ? 4.740 -9.904 11.877 1.00 92.31 326 GLN A N 1
ATOM 2408 C CA . GLN A 1 326 ? 6.001 -10.496 12.333 1.00 92.31 326 GLN A CA 1
ATOM 2409 C C . GLN A 1 326 ? 6.894 -10.896 11.152 1.00 92.31 326 GLN A C 1
ATOM 2411 O O . GLN A 1 326 ? 8.092 -10.607 11.165 1.00 92.31 326 GLN A O 1
ATOM 2416 N N . ALA A 1 327 ? 6.318 -11.509 10.112 1.00 91.06 327 ALA A N 1
ATOM 2417 C CA . ALA A 1 327 ? 7.038 -11.880 8.894 1.00 91.06 327 ALA A CA 1
ATOM 2418 C C . ALA A 1 327 ? 7.562 -10.661 8.112 1.00 91.06 327 ALA A C 1
ATOM 2420 O O . ALA A 1 327 ? 8.617 -10.746 7.491 1.00 91.06 327 ALA A O 1
ATOM 2421 N N . ALA A 1 328 ? 6.872 -9.519 8.184 1.00 87.75 328 ALA A N 1
ATOM 2422 C CA . ALA A 1 328 ? 7.308 -8.252 7.594 1.00 87.75 328 ALA A CA 1
ATOM 2423 C C . ALA A 1 328 ? 8.448 -7.562 8.379 1.00 87.75 328 ALA A C 1
ATOM 2425 O O . ALA A 1 328 ? 8.858 -6.458 8.028 1.00 87.75 328 ALA A O 1
ATOM 2426 N N . GLY A 1 329 ? 8.968 -8.182 9.447 1.00 84.06 329 GLY A N 1
ATOM 2427 C CA . GLY A 1 329 ? 10.017 -7.610 10.299 1.00 84.06 329 GLY A CA 1
ATOM 2428 C C . GLY A 1 329 ? 9.490 -6.674 11.393 1.00 84.06 329 GLY A C 1
ATOM 2429 O O . GLY A 1 329 ? 10.276 -6.041 12.098 1.00 84.06 329 GLY A O 1
ATOM 2430 N N . GLY A 1 330 ? 8.169 -6.605 11.580 1.00 72.31 330 GLY A N 1
ATOM 2431 C CA . GLY A 1 330 ? 7.510 -5.845 12.637 1.00 72.31 330 GLY A CA 1
ATOM 2432 C C . GLY A 1 330 ? 7.590 -6.540 13.996 1.00 72.31 330 GLY A C 1
ATOM 2433 O O . GLY A 1 330 ? 6.566 -6.882 14.577 1.00 72.31 330 GLY A O 1
ATOM 2434 N N . GLN A 1 331 ? 8.790 -6.754 14.540 1.00 67.81 331 GLN A N 1
ATOM 2435 C CA . GLN A 1 331 ? 8.927 -7.138 15.948 1.00 67.81 331 GLN A CA 1
ATOM 2436 C C . GLN A 1 331 ? 8.832 -5.888 16.829 1.00 67.81 331 GLN A C 1
ATOM 2438 O O . GLN A 1 331 ? 9.832 -5.352 17.304 1.00 67.81 331 GLN A O 1
ATOM 2443 N N . CYS A 1 332 ? 7.611 -5.409 17.066 1.00 60.00 332 CYS A N 1
ATOM 2444 C CA . CYS A 1 332 ? 7.360 -4.536 18.209 1.00 60.00 332 CYS A CA 1
ATOM 2445 C C . CYS A 1 332 ? 7.365 -5.418 19.458 1.00 60.00 332 CYS A C 1
ATOM 2447 O O . CYS A 1 332 ? 6.321 -5.930 19.857 1.00 60.00 332 CYS A O 1
ATOM 2449 N N . SER A 1 333 ? 8.544 -5.674 20.033 1.00 52.94 333 SER A N 1
ATOM 2450 C CA . SER A 1 333 ? 8.619 -6.396 21.304 1.00 52.94 333 SER A CA 1
ATOM 2451 C C . SER A 1 333 ? 7.746 -5.666 22.327 1.00 52.94 333 SER A C 1
ATOM 2453 O O . SER A 1 333 ? 7.913 -4.468 22.554 1.00 52.94 333 SER A O 1
ATOM 2455 N N . ALA A 1 334 ? 6.805 -6.391 22.933 1.00 49.12 334 ALA A N 1
ATOM 2456 C CA . ALA A 1 334 ? 5.867 -5.895 23.941 1.00 49.12 334 ALA A CA 1
ATOM 2457 C C . ALA A 1 334 ? 6.549 -5.481 25.264 1.00 49.12 334 ALA A C 1
ATOM 2459 O O . ALA A 1 334 ? 5.874 -5.201 26.254 1.00 49.12 334 ALA A O 1
ATOM 2460 N N . GLU A 1 335 ? 7.882 -5.429 25.302 1.00 46.31 335 GLU A N 1
ATOM 2461 C CA . GLU A 1 335 ? 8.663 -4.987 26.449 1.00 46.31 335 GLU A CA 1
ATOM 2462 C C . GLU A 1 335 ? 8.601 -3.453 26.589 1.00 46.31 335 GLU A C 1
ATOM 2464 O O . GLU A 1 335 ? 9.507 -2.700 26.247 1.00 46.31 335 GLU A O 1
ATOM 2469 N N . GLY A 1 336 ? 7.459 -2.989 27.100 1.00 57.03 336 GLY A N 1
ATOM 2470 C CA . GLY A 1 336 ? 7.313 -1.771 27.901 1.00 57.03 336 GLY A CA 1
ATOM 2471 C C . GLY A 1 336 ? 7.084 -0.444 27.174 1.00 57.03 336 GLY A C 1
ATOM 2472 O O . GLY A 1 336 ? 6.513 0.456 27.783 1.00 57.03 336 GLY A O 1
ATOM 2473 N N . GLY A 1 337 ? 7.484 -0.296 25.908 1.00 72.00 337 GLY A N 1
ATOM 2474 C CA . GLY A 1 337 ? 7.444 1.010 25.221 1.00 72.00 337 GLY A CA 1
ATOM 2475 C C . GLY A 1 337 ? 6.177 1.327 24.412 1.00 72.00 337 GLY A C 1
ATOM 2476 O O . GLY A 1 337 ? 5.850 2.495 24.213 1.00 72.00 337 GLY A O 1
ATOM 2477 N N . GLY A 1 338 ? 5.460 0.312 23.924 1.00 86.12 338 GLY A N 1
ATOM 2478 C CA . GLY A 1 338 ? 4.380 0.503 22.945 1.00 86.12 338 GLY A CA 1
ATOM 2479 C C . GLY A 1 338 ? 4.866 1.048 21.588 1.00 86.12 338 GLY A C 1
ATOM 2480 O O . GLY A 1 338 ? 6.036 1.392 21.404 1.00 86.12 338 GLY A O 1
ATOM 2481 N N . ILE A 1 339 ? 3.956 1.128 20.612 1.00 85.12 339 ILE A N 1
ATOM 2482 C CA . ILE A 1 339 ? 4.261 1.599 19.247 1.00 85.12 339 ILE A CA 1
ATOM 2483 C C . ILE A 1 339 ? 4.722 3.064 19.273 1.00 85.12 339 ILE A C 1
ATOM 2485 O O . ILE A 1 339 ? 5.684 3.420 18.597 1.00 85.12 339 ILE A O 1
ATOM 2489 N N . ALA A 1 340 ? 4.107 3.900 20.114 1.00 83.44 340 ALA A N 1
ATOM 2490 C CA . ALA A 1 340 ? 4.455 5.314 20.239 1.00 83.44 340 ALA A CA 1
ATOM 2491 C C . ALA A 1 340 ? 5.932 5.548 20.618 1.00 83.44 340 ALA A C 1
ATOM 2493 O O . ALA A 1 340 ? 6.598 6.378 19.997 1.00 83.44 340 ALA A O 1
ATOM 2494 N N . ALA A 1 341 ? 6.483 4.793 21.578 1.00 84.50 341 ALA A N 1
ATOM 2495 C CA . ALA A 1 341 ? 7.903 4.911 21.924 1.00 84.50 341 ALA A CA 1
ATOM 2496 C C . ALA A 1 341 ? 8.815 4.380 20.809 1.00 84.50 341 ALA A C 1
ATOM 2498 O O . ALA A 1 341 ? 9.884 4.935 20.562 1.00 84.50 341 ALA A O 1
ATOM 2499 N N . ALA A 1 342 ? 8.391 3.326 20.103 1.00 86.38 342 ALA A N 1
ATOM 2500 C CA . ALA A 1 342 ? 9.144 2.800 18.970 1.00 86.38 342 ALA A CA 1
ATOM 2501 C C . ALA A 1 342 ? 9.224 3.806 17.809 1.00 86.38 342 ALA A C 1
ATOM 2503 O O . ALA A 1 342 ? 10.277 3.893 17.176 1.00 86.38 342 ALA A O 1
ATOM 2504 N N . VAL A 1 343 ? 8.159 4.583 17.573 1.00 83.56 343 VAL A N 1
ATOM 2505 C CA . VAL A 1 343 ? 8.143 5.694 16.608 1.00 83.56 343 VAL A CA 1
ATOM 2506 C C . VAL A 1 343 ? 9.070 6.826 17.054 1.00 83.56 343 VAL A C 1
ATOM 2508 O O . VAL A 1 343 ? 9.839 7.328 16.242 1.00 83.56 343 VAL A O 1
ATOM 2511 N N . ALA A 1 344 ? 9.069 7.186 18.341 1.00 81.12 344 ALA A N 1
ATOM 2512 C CA . ALA A 1 344 ? 9.969 8.214 18.873 1.00 81.12 344 ALA A CA 1
ATOM 2513 C C . ALA A 1 344 ? 11.460 7.847 18.728 1.00 81.12 344 ALA A C 1
ATOM 2515 O O . ALA A 1 344 ? 12.306 8.725 18.609 1.00 81.12 344 ALA A O 1
ATOM 2516 N N . GLY A 1 345 ? 11.782 6.549 18.709 1.00 80.94 345 GLY A N 1
ATOM 2517 C CA . GLY A 1 345 ? 13.131 6.035 18.456 1.00 80.94 345 GLY A CA 1
ATOM 2518 C C . GLY A 1 345 ? 13.479 5.829 16.976 1.00 80.94 345 GLY A C 1
ATOM 2519 O O . GLY A 1 345 ? 14.454 5.130 16.683 1.00 80.94 345 GLY A O 1
ATOM 2520 N N . LEU A 1 346 ? 12.672 6.330 16.035 1.00 83.50 346 LEU A N 1
ATOM 2521 C CA . LEU A 1 346 ? 13.014 6.331 14.614 1.00 83.50 346 LEU A CA 1
ATOM 2522 C C . LEU A 1 346 ? 13.963 7.488 14.305 1.00 83.50 346 LEU A C 1
ATOM 2524 O O . LEU A 1 346 ? 13.683 8.640 14.619 1.00 83.50 346 LEU A O 1
ATOM 2528 N N . ALA A 1 347 ? 15.063 7.189 13.620 1.00 78.62 347 ALA A N 1
ATOM 2529 C CA . ALA A 1 347 ? 15.886 8.228 13.024 1.00 78.62 347 ALA A CA 1
ATOM 2530 C C . ALA A 1 347 ? 15.225 8.714 11.726 1.00 78.62 347 ALA A C 1
ATOM 2532 O O . ALA A 1 347 ? 14.890 7.899 10.866 1.00 78.62 347 ALA A O 1
ATOM 2533 N N . ALA A 1 348 ? 15.125 10.031 11.532 1.00 66.56 348 ALA A N 1
ATOM 2534 C CA . ALA A 1 348 ? 14.693 10.651 10.270 1.00 66.56 348 ALA A CA 1
ATOM 2535 C C . ALA A 1 348 ? 15.745 10.528 9.135 1.00 66.56 348 ALA A C 1
ATOM 2537 O O . ALA A 1 348 ? 15.739 11.289 8.169 1.00 66.56 348 ALA A O 1
ATOM 2538 N N . GLY A 1 349 ? 16.683 9.583 9.258 1.00 58.25 349 GLY A N 1
ATOM 2539 C CA . GLY A 1 349 ? 17.813 9.391 8.356 1.00 58.25 349 GLY A CA 1
ATOM 2540 C C . GLY A 1 349 ? 17.426 8.595 7.116 1.00 58.25 349 GLY A C 1
ATOM 2541 O O . GLY A 1 349 ? 17.683 7.399 7.044 1.00 58.25 349 GLY A O 1
ATOM 2542 N N . GLY A 1 350 ? 16.823 9.265 6.141 1.00 62.97 350 GLY A N 1
ATOM 2543 C CA . GLY A 1 350 ? 16.635 8.753 4.786 1.00 62.97 350 GLY A CA 1
ATOM 2544 C C . GLY A 1 350 ? 16.995 9.843 3.785 1.00 62.97 350 GLY A C 1
ATOM 2545 O O . GLY A 1 350 ? 16.633 11.001 3.979 1.00 62.97 350 GLY A O 1
ATOM 2546 N N . GLY A 1 351 ? 17.748 9.497 2.739 1.00 65.75 351 GLY A N 1
ATOM 2547 C CA . GLY A 1 351 ? 17.946 10.409 1.611 1.00 65.75 351 GLY A CA 1
ATOM 2548 C C . GLY A 1 351 ? 16.664 10.574 0.782 1.00 65.75 351 GLY A C 1
ATOM 2549 O O . GLY A 1 351 ? 15.721 9.809 0.984 1.00 65.75 351 GLY A O 1
ATOM 2550 N N . PRO A 1 352 ? 16.644 11.495 -0.199 1.00 64.06 352 PRO A N 1
ATOM 2551 C CA . PRO A 1 352 ? 15.502 11.768 -1.074 1.00 64.06 352 PRO A CA 1
ATOM 2552 C C . PRO A 1 352 ? 14.925 10.568 -1.831 1.00 64.06 352 PRO A C 1
ATOM 2554 O O . PRO A 1 352 ? 13.789 10.586 -2.286 1.00 64.06 352 PRO A O 1
ATOM 2557 N N . TRP A 1 353 ? 15.722 9.517 -1.945 1.00 70.69 353 TRP A N 1
ATOM 2558 C CA . TRP A 1 353 ? 15.460 8.272 -2.645 1.00 70.69 353 TRP A CA 1
ATOM 2559 C C . TRP A 1 353 ? 14.980 7.154 -1.705 1.00 70.69 353 TRP A C 1
ATOM 2561 O O . TRP A 1 353 ? 14.561 6.094 -2.172 1.00 70.69 353 TRP A O 1
ATOM 2571 N N . SER A 1 354 ? 15.016 7.377 -0.385 1.00 69.38 354 SER A N 1
ATOM 2572 C CA . SER A 1 354 ? 14.599 6.372 0.585 1.00 69.38 354 SER A CA 1
ATOM 2573 C C . SER A 1 354 ? 13.103 6.086 0.418 1.00 69.38 354 SER A C 1
ATOM 2575 O O . SER A 1 354 ? 12.285 7.015 0.442 1.00 69.38 354 SER A O 1
ATOM 2577 N N . PRO A 1 355 ? 12.693 4.810 0.301 1.00 76.56 355 PRO A N 1
ATOM 2578 C CA . PRO A 1 355 ? 11.303 4.458 0.539 1.00 76.56 355 PRO A CA 1
ATOM 2579 C C . PRO A 1 355 ? 10.902 4.867 1.963 1.00 76.56 355 PRO A C 1
ATOM 2581 O O . PRO A 1 355 ? 11.736 5.278 2.781 1.00 76.56 355 PRO A O 1
ATOM 2584 N N . VAL A 1 356 ? 9.612 4.713 2.270 1.00 81.56 356 VAL A N 1
ATOM 2585 C CA . VAL A 1 356 ? 9.132 4.747 3.657 1.00 81.56 356 VAL A CA 1
ATOM 2586 C C . VAL A 1 356 ? 10.081 3.885 4.493 1.00 81.56 356 VAL A C 1
ATOM 2588 O O . VAL A 1 356 ? 10.310 2.733 4.109 1.00 81.56 356 VAL A O 1
ATOM 2591 N N . PRO A 1 357 ? 10.647 4.391 5.604 1.00 85.31 357 PRO A N 1
ATOM 2592 C CA . PRO A 1 357 ? 11.465 3.559 6.470 1.00 85.31 357 PRO A CA 1
ATOM 2593 C C . PRO A 1 357 ? 10.683 2.287 6.804 1.00 85.31 357 PRO A C 1
ATOM 2595 O O . PRO A 1 357 ? 9.575 2.379 7.331 1.00 85.31 357 PRO A O 1
ATOM 2598 N N . ALA A 1 358 ? 11.224 1.105 6.494 1.00 83.94 358 ALA A N 1
ATOM 2599 C CA . ALA A 1 358 ? 10.492 -0.159 6.651 1.00 83.94 358 ALA A CA 1
ATOM 2600 C C . ALA A 1 358 ? 9.921 -0.319 8.071 1.00 83.94 358 ALA A C 1
ATOM 2602 O O . ALA A 1 358 ? 8.802 -0.787 8.264 1.00 83.94 358 ALA A O 1
ATOM 2603 N N . ARG A 1 359 ? 10.660 0.181 9.070 1.00 87.38 359 ARG A N 1
ATOM 2604 C CA . ARG A 1 359 ? 10.214 0.242 10.463 1.00 87.38 359 ARG A CA 1
ATOM 2605 C C . ARG A 1 359 ? 9.017 1.178 10.669 1.00 87.38 359 ARG A C 1
ATOM 2607 O O . ARG A 1 359 ? 8.119 0.812 11.413 1.00 87.38 359 ARG A O 1
ATOM 2614 N N . PHE A 1 360 ? 8.970 2.344 10.022 1.00 91.56 360 PHE A N 1
ATOM 2615 C CA . PHE A 1 360 ? 7.799 3.229 10.070 1.00 91.56 360 PHE A CA 1
ATOM 2616 C C . PHE A 1 360 ? 6.575 2.561 9.432 1.00 91.56 360 PHE A C 1
ATOM 2618 O O . PHE A 1 360 ? 5.516 2.540 10.051 1.00 91.56 360 PHE A O 1
ATOM 2625 N N . ALA A 1 361 ? 6.725 1.957 8.247 1.00 90.88 361 ALA A N 1
ATOM 2626 C CA . ALA A 1 361 ? 5.636 1.228 7.589 1.00 90.88 361 ALA A CA 1
ATOM 2627 C C . ALA A 1 361 ? 5.101 0.089 8.477 1.00 90.88 361 ALA A C 1
ATOM 2629 O O . ALA A 1 361 ? 3.892 -0.032 8.673 1.00 90.88 361 ALA A O 1
ATOM 2630 N N . ALA A 1 362 ? 6.000 -0.684 9.098 1.00 90.81 362 ALA A N 1
ATOM 2631 C CA . ALA A 1 362 ? 5.634 -1.730 10.049 1.00 90.81 362 ALA A CA 1
ATOM 2632 C C . ALA A 1 362 ? 4.925 -1.173 11.297 1.00 90.81 362 ALA A C 1
ATOM 2634 O O . ALA A 1 362 ? 3.971 -1.781 11.769 1.00 90.81 362 ALA A O 1
ATOM 2635 N N . LEU A 1 363 ? 5.347 -0.018 11.826 1.00 93.50 363 LEU A N 1
ATOM 2636 C CA . LEU A 1 363 ? 4.699 0.637 12.971 1.00 93.50 363 LEU A CA 1
ATOM 2637 C C . LEU A 1 363 ? 3.309 1.181 12.613 1.00 93.50 363 LEU A C 1
ATOM 2639 O O . LEU A 1 363 ? 2.379 1.041 13.406 1.00 93.50 363 LEU A O 1
ATOM 2643 N N . ALA A 1 364 ? 3.141 1.749 11.417 1.00 94.88 364 ALA A N 1
ATOM 2644 C CA . ALA A 1 364 ? 1.841 2.179 10.913 1.00 94.88 364 ALA A CA 1
ATOM 2645 C C . ALA A 1 364 ? 0.884 0.984 10.768 1.00 94.88 364 ALA A C 1
ATOM 2647 O O . ALA A 1 364 ? -0.241 1.030 11.264 1.00 94.88 364 ALA A O 1
ATOM 2648 N N . ALA A 1 365 ? 1.353 -0.117 10.176 1.00 94.75 365 ALA A N 1
ATOM 2649 C CA . ALA A 1 365 ? 0.561 -1.336 10.044 1.00 94.75 365 ALA A CA 1
ATOM 2650 C C . ALA A 1 365 ? 0.278 -2.005 11.405 1.00 94.75 365 ALA A C 1
ATOM 2652 O O . ALA A 1 365 ? -0.820 -2.508 11.635 1.00 94.75 365 ALA A O 1
ATOM 2653 N N . ALA A 1 366 ? 1.220 -1.950 12.352 1.00 95.31 366 ALA A N 1
ATOM 2654 C CA . ALA A 1 366 ? 0.997 -2.384 13.730 1.00 95.31 366 ALA A CA 1
ATOM 2655 C C . ALA A 1 366 ? -0.100 -1.557 14.420 1.00 95.31 366 ALA A C 1
ATOM 2657 O O . ALA A 1 366 ? -0.901 -2.119 15.162 1.00 95.31 366 ALA A O 1
ATOM 2658 N N . GLY A 1 367 ? -0.188 -0.253 14.135 1.00 96.38 367 GLY A N 1
ATOM 2659 C CA . GLY A 1 367 ? -1.290 0.598 14.588 1.00 96.38 367 GLY A CA 1
ATOM 2660 C C . GLY A 1 367 ? -2.655 0.143 14.054 1.00 96.38 367 GLY A C 1
ATOM 2661 O O . GLY A 1 367 ? -3.638 0.156 14.793 1.00 96.38 367 GLY A O 1
ATOM 2662 N N . ALA A 1 368 ? -2.719 -0.336 12.807 1.00 97.44 368 ALA A N 1
ATOM 2663 C CA . ALA A 1 368 ? -3.938 -0.916 12.236 1.00 97.44 368 ALA A CA 1
ATOM 2664 C C . ALA A 1 368 ? -4.339 -2.234 12.918 1.00 97.44 368 ALA A C 1
ATOM 2666 O O . ALA A 1 368 ? -5.508 -2.424 13.257 1.00 97.44 368 ALA A O 1
ATOM 2667 N N . VAL A 1 369 ? -3.371 -3.123 13.175 1.00 97.44 369 VAL A N 1
ATOM 2668 C CA . VAL A 1 369 ? -3.600 -4.362 13.944 1.00 97.44 369 VAL A CA 1
ATOM 2669 C C . VAL A 1 369 ? -4.096 -4.024 15.352 1.00 97.44 369 VAL A C 1
ATOM 2671 O O . VAL A 1 369 ? -5.108 -4.564 15.798 1.00 97.44 369 VAL A O 1
ATOM 2674 N N . GLU A 1 370 ? -3.444 -3.069 16.024 1.00 97.06 370 GLU A N 1
ATOM 2675 C CA . GLU A 1 370 ? -3.830 -2.587 17.352 1.00 97.06 370 GLU A CA 1
ATOM 2676 C C . GLU A 1 370 ? -5.271 -2.037 17.363 1.00 97.06 370 GLU A C 1
ATOM 2678 O O . GLU A 1 370 ? -5.999 -2.241 18.340 1.00 97.06 370 GLU A O 1
ATOM 2683 N N . ALA A 1 371 ? -5.712 -1.400 16.271 1.00 98.06 371 ALA A N 1
ATOM 2684 C CA . ALA A 1 371 ? -7.082 -0.923 16.110 1.00 98.06 371 ALA A CA 1
ATOM 2685 C C . ALA A 1 371 ? -8.079 -2.084 16.088 1.00 98.06 371 ALA A C 1
ATOM 2687 O O . ALA A 1 371 ? -9.012 -2.109 16.894 1.00 98.06 371 ALA A O 1
ATOM 2688 N N . CYS A 1 372 ? -7.870 -3.076 15.221 1.00 98.06 372 CYS A N 1
ATOM 2689 C CA . CYS A 1 372 ? -8.738 -4.252 15.149 1.00 98.06 372 CYS A CA 1
ATOM 2690 C C . CYS A 1 372 ? -8.775 -5.032 16.479 1.00 98.06 372 CYS A C 1
ATOM 2692 O O . CYS A 1 372 ? -9.845 -5.478 16.896 1.00 98.06 372 CYS A O 1
ATOM 2694 N N . GLU A 1 373 ? -7.653 -5.129 17.199 1.00 97.62 373 GLU A N 1
ATOM 2695 C CA . GLU A 1 373 ? -7.608 -5.706 18.551 1.00 97.62 373 GLU A CA 1
ATOM 2696 C C . GLU A 1 373 ? -8.441 -4.898 19.559 1.00 97.62 373 GLU A C 1
ATOM 2698 O O . GLU A 1 373 ? -9.152 -5.473 20.386 1.00 97.62 373 GLU A O 1
ATOM 2703 N N . ALA A 1 374 ? -8.405 -3.562 19.493 1.00 97.75 374 ALA A N 1
ATOM 2704 C CA . ALA A 1 374 ? -9.261 -2.716 20.324 1.00 97.75 374 ALA A CA 1
ATOM 2705 C C . ALA A 1 374 ? -10.750 -2.965 20.035 1.00 97.75 374 ALA A C 1
ATOM 2707 O O . ALA A 1 374 ? -11.547 -3.063 20.970 1.00 97.75 374 ALA A O 1
ATOM 2708 N N . ALA A 1 375 ? -11.126 -3.127 18.762 1.00 97.62 375 ALA A N 1
ATOM 2709 C CA . ALA A 1 375 ? -12.494 -3.458 18.361 1.00 97.62 375 ALA A CA 1
ATOM 2710 C C . ALA A 1 375 ? -12.945 -4.816 18.922 1.00 97.62 375 ALA A C 1
ATOM 2712 O O . ALA A 1 375 ? -14.027 -4.927 19.503 1.00 97.62 375 ALA A O 1
ATOM 2713 N N . GLN A 1 376 ? -12.088 -5.834 18.809 1.00 97.31 376 GLN A N 1
ATOM 2714 C CA . GLN A 1 376 ? -12.319 -7.167 19.366 1.00 97.31 376 GLN A CA 1
ATOM 2715 C C . GLN A 1 376 ? -12.492 -7.113 20.894 1.00 97.31 376 GLN A C 1
ATOM 2717 O O . GLN A 1 376 ? -13.411 -7.729 21.439 1.00 97.31 376 GLN A O 1
ATOM 2722 N N . LEU A 1 377 ? -11.672 -6.327 21.602 1.00 97.00 377 LEU A N 1
ATOM 2723 C CA . LEU A 1 377 ? -11.828 -6.107 23.044 1.00 97.00 377 LEU A CA 1
ATOM 2724 C C . LEU A 1 377 ? -13.157 -5.422 23.376 1.00 97.00 377 LEU A C 1
ATOM 2726 O O . LEU A 1 377 ? -13.844 -5.863 24.296 1.00 97.00 377 LEU A O 1
ATOM 2730 N N . VAL A 1 378 ? -13.562 -4.393 22.624 1.00 96.81 378 VAL A N 1
ATOM 2731 C CA . VAL A 1 378 ? -14.869 -3.732 22.798 1.00 96.81 378 VAL A CA 1
ATOM 2732 C C . VAL A 1 378 ? -16.016 -4.733 22.616 1.00 96.81 378 VAL A C 1
ATOM 2734 O O . VAL A 1 378 ? -16.943 -4.746 23.429 1.00 96.81 378 VAL A O 1
ATOM 2737 N N . LEU A 1 379 ? -15.934 -5.616 21.617 1.00 95.62 379 LEU A N 1
ATOM 2738 C CA . LEU A 1 379 ? -16.917 -6.676 21.372 1.00 95.62 379 LEU A CA 1
ATOM 2739 C C . LEU A 1 379 ? -17.008 -7.673 22.543 1.00 95.62 379 LEU A C 1
ATOM 2741 O O . LEU A 1 379 ? -18.099 -7.993 23.028 1.00 95.62 379 LEU A O 1
ATOM 2745 N N . ARG A 1 380 ? -15.859 -8.123 23.058 1.00 95.38 380 ARG A N 1
ATOM 2746 C CA . ARG A 1 380 ? -15.777 -9.027 24.219 1.00 95.38 380 ARG A CA 1
ATOM 2747 C C . ARG A 1 380 ? -16.256 -8.362 25.513 1.00 95.38 380 ARG A C 1
ATOM 2749 O O . ARG A 1 380 ? -16.930 -8.999 26.321 1.00 95.38 380 ARG A O 1
ATOM 2756 N N . CYS A 1 381 ? -15.990 -7.071 25.699 1.00 95.00 381 CYS A N 1
ATOM 2757 C CA . CYS A 1 381 ? -16.509 -6.302 26.832 1.00 95.00 381 CYS A CA 1
ATOM 2758 C C . CYS A 1 381 ? -18.034 -6.129 26.749 1.00 95.00 381 CYS A C 1
ATOM 2760 O O . CYS A 1 381 ? -18.739 -6.293 27.748 1.00 95.00 381 CYS A O 1
ATOM 2762 N N . ALA A 1 382 ? -18.571 -5.862 25.554 1.00 92.44 382 ALA A N 1
ATOM 2763 C CA . ALA A 1 382 ? -20.012 -5.738 25.327 1.00 92.44 382 ALA A CA 1
ATOM 2764 C C . ALA A 1 382 ? -20.772 -7.045 25.621 1.00 92.44 382 ALA A C 1
ATOM 2766 O O . ALA A 1 382 ? -21.899 -7.004 26.118 1.00 92.44 382 ALA A O 1
ATOM 2767 N N . SER A 1 383 ? -20.136 -8.197 25.385 1.00 92.94 383 SER A N 1
ATOM 2768 C CA . SER A 1 383 ? -20.658 -9.527 25.731 1.00 92.94 383 SER A CA 1
ATOM 2769 C C . SER A 1 383 ? -20.334 -9.981 27.165 1.00 92.94 383 SER A C 1
ATOM 2771 O O . SER A 1 383 ? -20.635 -11.119 27.524 1.00 92.94 383 SER A O 1
ATOM 2773 N N . ALA A 1 384 ? -19.773 -9.100 28.005 1.00 90.75 384 ALA A N 1
ATOM 2774 C CA . ALA A 1 384 ? -19.358 -9.374 29.386 1.00 90.75 384 ALA A CA 1
ATOM 2775 C C . ALA A 1 384 ? -18.325 -10.513 29.535 1.00 90.75 384 ALA A C 1
ATOM 2777 O O . ALA A 1 384 ? -18.242 -11.141 30.591 1.00 90.75 384 ALA A O 1
ATOM 2778 N N . LYS A 1 385 ? -17.528 -10.772 28.488 1.00 92.00 385 LYS A N 1
ATOM 2779 C CA . LYS A 1 385 ? -16.410 -11.730 28.503 1.00 92.00 385 LYS A CA 1
ATOM 2780 C C . LYS A 1 385 ? -15.122 -11.114 29.060 1.00 92.00 385 LYS A C 1
ATOM 2782 O O . LYS A 1 385 ? -14.280 -11.842 29.576 1.00 92.00 385 LYS A O 1
ATOM 2787 N N . GLU A 1 386 ? -14.968 -9.791 28.967 1.00 95.12 386 GLU A N 1
ATOM 2788 C CA . GLU A 1 386 ? -13.767 -9.061 29.394 1.00 95.12 386 GLU A CA 1
ATOM 2789 C C . GLU A 1 386 ? -14.089 -7.733 30.115 1.00 95.12 386 GLU A C 1
ATOM 2791 O O . GLU A 1 386 ? -15.173 -7.175 29.920 1.00 95.12 386 GLU A O 1
ATOM 2796 N N . PRO A 1 387 ? -13.171 -7.231 30.968 1.00 96.31 387 PRO A N 1
ATOM 2797 C CA . PRO A 1 387 ? -13.324 -5.958 31.673 1.00 96.31 387 PRO A CA 1
ATOM 2798 C C . PRO A 1 387 ? -13.013 -4.747 30.769 1.00 96.31 387 PRO A C 1
ATOM 2800 O O . PRO A 1 387 ? -12.079 -4.780 29.963 1.00 96.31 387 PRO A O 1
ATOM 2803 N N . TRP A 1 388 ? -13.773 -3.657 30.929 1.00 96.19 388 TRP A N 1
ATOM 2804 C CA . TRP A 1 388 ? -13.695 -2.456 30.079 1.00 96.19 388 TRP A CA 1
ATOM 2805 C C . TRP A 1 388 ? -12.363 -1.696 30.187 1.00 96.19 388 TRP A C 1
ATOM 2807 O O . TRP A 1 388 ? -11.997 -0.983 29.255 1.00 96.19 388 TRP A O 1
ATOM 2817 N N . GLU A 1 389 ? -11.617 -1.874 31.276 1.00 97.00 389 GLU A N 1
ATOM 2818 C CA . GLU A 1 389 ? -10.299 -1.279 31.520 1.00 97.00 389 GLU A CA 1
ATOM 2819 C C . GLU A 1 389 ? -9.291 -1.657 30.426 1.00 97.00 389 GLU A C 1
ATOM 2821 O O . GLU A 1 389 ? -8.471 -0.839 30.014 1.00 97.00 389 GLU A O 1
ATOM 2826 N N . LYS A 1 390 ? -9.376 -2.880 29.887 1.00 96.25 390 LYS A N 1
ATOM 2827 C CA . LYS A 1 390 ? -8.502 -3.307 28.786 1.00 96.25 390 LYS A CA 1
ATOM 2828 C C . LYS A 1 390 ? -8.806 -2.562 27.490 1.00 96.25 390 LYS A C 1
ATOM 2830 O O . LYS A 1 390 ? -7.885 -2.164 26.780 1.00 96.25 390 LYS A O 1
ATOM 2835 N N . ALA A 1 391 ? -10.091 -2.380 27.182 1.00 96.81 391 ALA A N 1
ATOM 2836 C CA . ALA A 1 391 ? -10.517 -1.638 26.001 1.00 96.81 391 ALA A CA 1
ATOM 2837 C C . ALA A 1 391 ? -10.111 -0.160 26.111 1.00 96.81 391 ALA A C 1
ATOM 2839 O O . ALA A 1 391 ? -9.612 0.413 25.148 1.00 96.81 391 ALA A O 1
ATOM 2840 N N . GLU A 1 392 ? -10.265 0.439 27.294 1.00 97.38 392 GLU A N 1
ATOM 2841 C CA . GLU A 1 392 ? -9.823 1.807 27.575 1.00 97.38 392 GLU A CA 1
ATOM 2842 C C . GLU A 1 392 ? -8.313 1.985 27.377 1.00 97.38 392 GLU A C 1
ATOM 2844 O O . GLU A 1 392 ? -7.908 2.850 26.600 1.00 97.38 392 GLU A O 1
ATOM 2849 N N . ALA A 1 393 ? -7.491 1.124 27.984 1.00 96.50 393 ALA A N 1
ATOM 2850 C CA . ALA A 1 393 ? -6.040 1.168 27.825 1.00 96.50 393 ALA A CA 1
ATOM 2851 C C . ALA A 1 393 ? -5.609 1.056 26.351 1.00 96.50 393 ALA A C 1
ATOM 2853 O O . ALA A 1 393 ? -4.741 1.804 25.896 1.00 96.50 393 ALA A O 1
ATOM 2854 N N . LYS A 1 394 ? -6.248 0.163 25.583 1.00 96.25 394 LYS A N 1
ATOM 2855 C CA . LYS A 1 394 ? -5.954 -0.040 24.157 1.00 96.25 394 LYS A CA 1
ATOM 2856 C C . LYS A 1 394 ? -6.331 1.176 23.305 1.00 96.25 394 LYS A C 1
ATOM 2858 O O . LYS A 1 394 ? -5.534 1.623 22.486 1.00 96.25 394 LYS A O 1
ATOM 2863 N N . LEU A 1 395 ? -7.513 1.755 23.529 1.00 97.69 395 LEU A N 1
ATOM 2864 C CA . LEU A 1 395 ? -7.958 2.973 22.837 1.00 97.69 395 LEU A CA 1
ATOM 2865 C C . LEU A 1 395 ? -7.047 4.170 23.151 1.00 97.69 395 LEU A C 1
ATOM 2867 O O . LEU A 1 395 ? -6.726 4.958 22.261 1.00 97.69 395 LEU A O 1
ATOM 2871 N N . THR A 1 396 ? -6.594 4.285 24.401 1.00 97.06 396 THR A N 1
ATOM 2872 C CA . THR A 1 396 ? -5.629 5.309 24.821 1.00 97.06 396 THR A CA 1
ATOM 2873 C C . THR A 1 396 ? -4.256 5.112 24.161 1.00 97.06 396 THR A C 1
ATOM 2875 O O . THR A 1 396 ? -3.685 6.092 23.680 1.00 97.06 396 THR A O 1
ATOM 2878 N N . SER A 1 397 ? -3.753 3.874 24.070 1.00 95.88 397 SER A N 1
ATOM 2879 C CA . SER A 1 397 ? -2.518 3.536 23.339 1.00 95.88 397 SER A CA 1
ATOM 2880 C C . SER A 1 397 ? -2.613 3.938 21.866 1.00 95.88 397 SER A C 1
ATOM 2882 O O . SER A 1 397 ? -1.761 4.674 21.377 1.00 95.88 397 SER A O 1
ATOM 2884 N N . LEU A 1 398 ? -3.712 3.601 21.184 1.00 96.81 398 LEU A N 1
ATOM 2885 C CA . LEU A 1 398 ? -3.936 3.979 19.781 1.00 96.81 398 LEU A CA 1
ATOM 2886 C C . LEU A 1 398 ? -3.893 5.490 19.550 1.00 96.81 398 LEU A C 1
ATOM 2888 O O . LEU A 1 398 ? -3.315 5.960 18.570 1.00 96.81 398 LEU A O 1
ATOM 2892 N N . ALA A 1 399 ? -4.473 6.268 20.467 1.00 97.38 399 ALA A N 1
ATOM 2893 C CA . ALA A 1 399 ? -4.431 7.723 20.390 1.00 97.38 399 ALA A CA 1
ATOM 2894 C C . ALA A 1 399 ? -2.990 8.258 20.505 1.00 97.38 399 ALA A C 1
ATOM 2896 O O . ALA A 1 399 ? -2.643 9.239 19.846 1.00 97.38 399 ALA A O 1
ATOM 2897 N N . GLN A 1 400 ? -2.145 7.624 21.325 1.00 96.06 400 GLN A N 1
ATOM 2898 C CA . GLN A 1 400 ? -0.720 7.953 21.447 1.00 96.06 400 GLN A CA 1
ATOM 2899 C C . GLN A 1 400 ? 0.068 7.517 20.206 1.00 96.06 400 GLN A C 1
ATOM 2901 O O . GLN A 1 400 ? 0.863 8.301 19.693 1.00 96.06 400 GLN A O 1
ATOM 2906 N N . THR A 1 401 ? -0.194 6.313 19.690 1.00 95.12 401 THR A N 1
ATOM 2907 C CA . THR A 1 401 ? 0.391 5.784 18.452 1.00 95.12 401 THR A CA 1
ATOM 2908 C C . THR A 1 401 ? 0.136 6.729 17.278 1.00 95.12 401 THR A C 1
ATOM 2910 O O . THR A 1 401 ? 1.082 7.116 16.595 1.00 95.12 401 THR A O 1
ATOM 2913 N N . MET A 1 402 ? -1.110 7.178 17.084 1.00 96.81 402 MET A N 1
ATOM 2914 C CA . MET A 1 402 ? -1.464 8.102 16.001 1.00 96.81 402 MET A CA 1
ATOM 2915 C C . MET A 1 402 ? -0.705 9.432 16.104 1.00 96.81 402 MET A C 1
ATOM 2917 O O . MET A 1 402 ? -0.148 9.909 15.117 1.00 96.81 402 MET A O 1
ATOM 2921 N N . LYS A 1 403 ? -0.630 10.010 17.311 1.00 95.94 403 LYS A N 1
ATOM 2922 C CA . LYS A 1 403 ? 0.128 11.248 17.558 1.00 95.94 403 LYS A CA 1
ATOM 2923 C C . LYS A 1 403 ? 1.616 11.076 17.274 1.00 95.94 403 LYS A C 1
ATOM 2925 O O . LYS A 1 403 ? 2.224 11.965 16.693 1.00 95.94 403 LYS A O 1
ATOM 2930 N N . ALA A 1 404 ? 2.199 9.945 17.669 1.00 94.69 404 ALA A N 1
ATOM 2931 C CA . ALA A 1 404 ? 3.609 9.670 17.424 1.00 94.69 404 ALA A CA 1
ATOM 2932 C C . ALA A 1 404 ? 3.900 9.525 15.921 1.00 94.69 404 ALA A C 1
ATOM 2934 O O . ALA A 1 404 ? 4.856 10.121 15.429 1.00 94.69 404 ALA A O 1
ATOM 2935 N N . LEU A 1 405 ? 3.060 8.784 15.185 1.00 95.25 405 LEU A N 1
ATOM 2936 C CA . LEU A 1 405 ? 3.211 8.592 13.738 1.00 95.25 405 LEU A CA 1
ATOM 2937 C C . LEU A 1 405 ? 3.133 9.920 12.972 1.00 95.25 405 LEU A C 1
ATOM 2939 O O . LEU A 1 405 ? 3.979 10.176 12.113 1.00 95.25 405 LEU A O 1
ATOM 2943 N N . VAL A 1 406 ? 2.168 10.786 13.300 1.00 96.12 406 VAL A N 1
ATOM 2944 C CA . VAL A 1 406 ? 2.067 12.114 12.671 1.00 96.12 406 VAL A CA 1
ATOM 2945 C C . VAL A 1 406 ? 3.178 13.049 13.120 1.00 96.12 406 VAL A C 1
ATOM 2947 O O . VAL A 1 406 ? 3.766 13.711 12.272 1.00 96.12 406 VAL A O 1
ATOM 2950 N N . GLY A 1 407 ? 3.552 13.040 14.400 1.00 94.69 407 GLY A N 1
ATOM 2951 C CA . GLY A 1 407 ? 4.687 13.822 14.893 1.00 94.69 407 GLY A CA 1
ATOM 2952 C C . GLY A 1 407 ? 5.982 13.505 14.141 1.00 94.69 407 GLY A C 1
ATOM 2953 O O . GLY A 1 407 ? 6.684 14.422 13.724 1.00 94.69 407 GLY A O 1
ATOM 2954 N N . PHE A 1 408 ? 6.261 12.221 13.889 1.00 93.12 408 PHE A N 1
ATOM 2955 C CA . PHE A 1 408 ? 7.391 11.804 13.056 1.00 93.12 408 PHE A CA 1
ATOM 2956 C C . PHE A 1 408 ? 7.236 12.272 11.602 1.00 93.12 408 PHE A C 1
ATOM 2958 O O . PHE A 1 408 ? 8.161 12.845 11.036 1.00 93.12 408 PHE A O 1
ATOM 2965 N N . THR A 1 409 ? 6.053 12.079 11.013 1.00 93.62 409 THR A N 1
ATOM 2966 C CA . THR A 1 409 ? 5.765 12.449 9.615 1.00 93.62 409 THR A CA 1
ATOM 2967 C C . THR A 1 409 ? 5.925 13.952 9.363 1.00 93.62 409 THR A C 1
ATOM 2969 O O . THR A 1 409 ? 6.473 14.352 8.340 1.00 93.62 409 THR A O 1
ATOM 2972 N N . CYS A 1 410 ? 5.485 14.786 10.305 1.00 93.44 410 CYS A N 1
ATOM 2973 C CA . CYS A 1 410 ? 5.576 16.243 10.240 1.00 93.44 410 CYS A CA 1
ATOM 2974 C C . CYS A 1 410 ? 6.923 16.793 10.740 1.00 93.44 410 CYS A C 1
ATOM 2976 O O . CYS A 1 410 ? 7.077 18.009 10.839 1.00 93.44 410 CYS A O 1
ATOM 2978 N N . GLY A 1 411 ? 7.898 15.934 11.066 1.00 88.06 411 GLY A N 1
ATOM 2979 C CA . GLY A 1 411 ? 9.223 16.359 11.518 1.00 88.06 411 GLY A CA 1
ATOM 2980 C C . GLY A 1 411 ? 9.201 17.156 12.825 1.00 88.06 411 GLY A C 1
ATOM 2981 O O . GLY A 1 411 ? 9.978 18.101 12.972 1.00 88.06 411 GLY A O 1
ATOM 2982 N N . ALA A 1 412 ? 8.304 16.817 13.760 1.00 76.06 412 ALA A N 1
ATOM 2983 C CA . ALA A 1 412 ? 8.251 17.470 15.063 1.00 76.06 412 ALA A CA 1
ATOM 2984 C C . ALA A 1 412 ? 9.643 17.401 15.721 1.00 76.06 412 ALA A C 1
ATOM 2986 O O . ALA A 1 412 ? 10.210 16.309 15.819 1.00 76.06 412 ALA A O 1
ATOM 2987 N N . PRO A 1 413 ? 10.223 18.541 16.141 1.00 58.19 413 PRO A N 1
ATOM 2988 C CA . PRO A 1 413 ? 11.600 18.580 16.608 1.00 58.19 413 PRO A CA 1
ATOM 2989 C C . PRO A 1 413 ? 11.755 17.674 17.830 1.00 58.19 413 PRO A C 1
ATOM 2991 O O . PRO A 1 413 ? 11.111 17.897 18.860 1.00 58.19 413 PRO A O 1
ATOM 2994 N N . SER A 1 414 ? 12.625 16.666 17.731 1.00 60.84 414 SER A N 1
ATOM 2995 C CA . SER A 1 414 ? 13.157 15.992 18.911 1.00 60.84 414 SER A CA 1
ATOM 2996 C C . SER A 1 414 ? 13.797 17.076 19.778 1.00 60.84 414 SER A C 1
ATOM 2998 O O . SER A 1 414 ? 14.643 17.847 19.322 1.00 60.84 414 SER A O 1
ATOM 3000 N N . SER A 1 415 ? 13.372 17.193 21.036 1.00 57.41 415 SER A N 1
ATOM 3001 C CA . SER A 1 415 ? 13.807 18.275 21.931 1.00 57.41 415 SER A CA 1
ATOM 3002 C C . SER A 1 415 ? 15.316 18.289 22.225 1.00 57.41 415 SER A C 1
ATOM 3004 O O . SER A 1 415 ? 15.783 19.183 22.924 1.00 57.41 415 SER A O 1
ATOM 3006 N N . GLU A 1 416 ? 16.075 17.309 21.730 1.00 61.03 416 GLU A N 1
ATOM 3007 C CA . GLU A 1 416 ? 17.486 17.090 22.058 1.00 61.03 416 GLU A CA 1
ATOM 3008 C C . GLU A 1 416 ? 18.476 17.500 20.947 1.00 61.03 416 GLU A C 1
ATOM 3010 O O . GLU A 1 416 ? 19.639 17.744 21.259 1.00 61.03 416 GLU A O 1
ATOM 3015 N N . ASP A 1 417 ? 18.051 17.695 19.690 1.00 56.03 417 ASP A N 1
ATOM 3016 C CA . ASP A 1 417 ? 18.988 17.877 18.557 1.00 56.03 417 ASP A CA 1
ATOM 3017 C C . ASP A 1 417 ? 19.300 19.345 18.180 1.00 56.03 417 ASP A C 1
ATOM 3019 O O . ASP A 1 417 ? 19.998 19.625 17.204 1.00 56.03 417 ASP A O 1
ATOM 3023 N N . ALA A 1 418 ? 18.835 20.324 18.960 1.00 54.47 418 ALA A N 1
ATOM 3024 C CA . ALA A 1 418 ? 18.903 21.746 18.595 1.00 54.47 418 ALA A CA 1
ATOM 3025 C C . ALA A 1 418 ? 20.300 22.414 18.700 1.00 54.47 418 ALA A C 1
ATOM 3027 O O . ALA A 1 418 ? 20.406 23.621 18.487 1.00 54.47 418 ALA A O 1
ATOM 3028 N N . ALA A 1 419 ? 21.373 21.692 19.049 1.00 55.94 419 ALA A N 1
ATOM 3029 C CA . ALA A 1 419 ? 22.585 22.327 19.585 1.00 55.94 419 ALA A CA 1
ATOM 3030 C C . ALA A 1 419 ? 23.852 22.350 18.697 1.00 55.94 419 ALA A C 1
ATOM 3032 O O . ALA A 1 419 ? 24.864 22.854 19.183 1.00 55.94 419 ALA A O 1
ATOM 3033 N N . GLY A 1 420 ? 23.875 21.857 17.445 1.00 60.25 420 GLY A N 1
ATOM 3034 C CA . GLY A 1 420 ? 25.188 21.631 16.797 1.00 60.25 420 GLY A CA 1
ATOM 3035 C C . GLY A 1 420 ? 25.379 21.758 15.284 1.00 60.25 420 GLY A C 1
ATOM 3036 O O . GLY A 1 420 ? 26.532 21.717 14.859 1.00 60.25 420 GLY A O 1
ATOM 3037 N N . THR A 1 421 ? 24.346 21.925 14.455 1.00 58.72 421 THR A N 1
ATOM 3038 C CA . THR A 1 421 ? 24.520 21.864 12.985 1.00 58.72 421 THR A CA 1
ATOM 3039 C C . THR A 1 421 ? 24.067 23.152 12.300 1.00 58.72 421 THR A C 1
ATOM 3041 O O . THR A 1 421 ? 22.902 23.522 12.371 1.00 58.72 421 THR A O 1
ATOM 3044 N N . GLU A 1 422 ? 24.988 23.833 11.606 1.00 61.03 422 GLU A N 1
ATOM 3045 C CA . GLU A 1 422 ? 24.766 25.132 10.934 1.00 61.03 422 GLU A CA 1
ATOM 3046 C C . GLU A 1 422 ? 23.774 25.090 9.748 1.00 61.03 422 GLU A C 1
ATOM 3048 O O . GLU A 1 422 ? 23.417 26.137 9.209 1.00 61.03 422 GLU A O 1
ATOM 3053 N N . ARG A 1 423 ? 23.286 23.911 9.335 1.00 57.78 423 ARG A N 1
ATOM 3054 C CA . ARG A 1 423 ? 22.181 23.775 8.371 1.00 57.78 423 ARG A CA 1
ATOM 3055 C C . ARG A 1 423 ? 20.924 23.294 9.084 1.00 57.78 423 ARG A C 1
ATOM 3057 O O . ARG A 1 423 ? 20.945 22.244 9.720 1.00 57.78 423 ARG A O 1
ATOM 3064 N N . GLY A 1 424 ? 19.841 24.060 8.938 1.00 67.31 424 GLY A N 1
ATOM 3065 C CA . GLY A 1 424 ? 18.520 23.686 9.440 1.00 67.31 424 GLY A CA 1
ATOM 3066 C C . GLY A 1 424 ? 18.028 22.357 8.847 1.00 67.31 424 GLY A C 1
ATOM 3067 O O . GLY A 1 424 ? 18.474 21.972 7.761 1.00 67.31 424 GLY A O 1
ATOM 3068 N N . PRO A 1 425 ? 17.137 21.641 9.554 1.00 72.19 425 PRO A N 1
ATOM 3069 C CA . PRO A 1 425 ? 16.584 20.377 9.082 1.00 72.19 425 PRO A CA 1
ATOM 3070 C C . PRO A 1 425 ? 15.872 20.562 7.736 1.00 72.19 425 PRO A C 1
ATOM 3072 O O . PRO A 1 425 ? 15.188 21.563 7.516 1.00 72.19 425 PRO A O 1
ATOM 3075 N N . VAL A 1 426 ? 16.041 19.591 6.833 1.00 74.69 426 VAL A N 1
ATOM 3076 C CA . VAL A 1 426 ? 15.280 19.536 5.577 1.00 74.69 426 VAL A CA 1
ATOM 3077 C C . VAL A 1 426 ? 13.796 19.443 5.944 1.00 74.69 426 VAL A C 1
ATOM 3079 O O . VAL A 1 426 ? 13.448 18.588 6.765 1.00 74.69 426 VAL A O 1
ATOM 3082 N N . PRO A 1 427 ? 12.918 20.300 5.391 1.00 85.69 427 PRO A N 1
ATOM 3083 C CA . PRO A 1 427 ? 11.503 20.235 5.717 1.00 85.69 427 PRO A CA 1
ATOM 3084 C C . PRO A 1 427 ? 10.946 18.856 5.325 1.00 85.69 427 PRO A C 1
ATOM 3086 O O . PRO A 1 427 ? 11.305 18.326 4.271 1.00 85.69 427 PRO A O 1
ATOM 3089 N N . PRO A 1 428 ? 10.074 18.254 6.149 1.00 87.44 428 PRO A N 1
ATOM 3090 C CA . PRO A 1 428 ? 9.642 16.861 5.994 1.00 87.44 428 PRO A CA 1
ATOM 3091 C C . PRO A 1 428 ? 8.993 16.582 4.633 1.00 87.44 428 PRO A C 1
ATOM 3093 O O . PRO A 1 428 ? 9.163 15.497 4.088 1.00 87.44 428 PRO A O 1
ATOM 3096 N N . PHE A 1 429 ? 8.309 17.573 4.062 1.00 89.56 429 PHE A N 1
ATOM 3097 C CA . PHE A 1 429 ? 7.608 17.489 2.779 1.00 89.56 429 PHE A CA 1
ATOM 3098 C C . PHE A 1 429 ? 8.341 18.204 1.628 1.00 89.56 429 PHE A C 1
ATOM 3100 O O . PHE A 1 429 ? 7.728 18.509 0.609 1.00 89.56 429 PHE A O 1
ATOM 3107 N N . ALA A 1 430 ? 9.642 18.506 1.762 1.00 82.75 430 ALA A N 1
ATOM 3108 C CA . ALA A 1 430 ? 10.437 18.909 0.596 1.00 82.75 430 ALA A CA 1
ATOM 3109 C C . ALA A 1 430 ? 10.490 17.786 -0.452 1.00 82.75 430 ALA A C 1
ATOM 3111 O O . ALA A 1 430 ? 10.157 16.635 -0.171 1.00 82.75 430 ALA A O 1
ATOM 3112 N N . LEU A 1 431 ? 10.968 18.106 -1.657 1.00 77.06 431 LEU A N 1
ATOM 3113 C CA . LEU A 1 431 ? 11.240 17.111 -2.690 1.00 77.06 431 LEU A CA 1
ATOM 3114 C C . LEU A 1 431 ? 12.198 16.032 -2.149 1.00 77.06 431 LEU A C 1
ATOM 3116 O O . LEU A 1 431 ? 13.318 16.334 -1.738 1.00 77.06 431 LEU A O 1
ATOM 3120 N N . GLY A 1 432 ? 11.725 14.784 -2.108 1.00 72.88 432 GLY A N 1
ATOM 3121 C CA . GLY A 1 432 ? 12.429 13.653 -1.489 1.00 72.88 432 GLY A CA 1
ATOM 3122 C C . GLY A 1 432 ? 12.432 13.637 0.051 1.00 72.88 432 GLY A C 1
ATOM 3123 O O . GLY A 1 432 ? 12.985 12.739 0.676 1.00 72.88 432 GLY A O 1
ATOM 3124 N N . GLY A 1 433 ? 11.788 14.589 0.715 1.00 81.25 433 GLY A N 1
ATOM 3125 C CA . GLY A 1 433 ? 11.581 14.531 2.158 1.00 81.25 433 GLY A CA 1
ATOM 3126 C C . GLY A 1 433 ? 10.851 13.246 2.576 1.00 81.25 433 GLY A C 1
ATOM 3127 O O . GLY A 1 433 ? 10.010 12.714 1.850 1.00 81.25 433 GLY A O 1
ATOM 3128 N N . HIS A 1 434 ? 11.170 12.732 3.765 1.00 85.75 434 HIS A N 1
ATOM 3129 C CA . HIS A 1 434 ? 10.570 11.502 4.296 1.00 85.75 434 HIS A CA 1
ATOM 3130 C C . HIS A 1 434 ? 9.086 11.665 4.667 1.00 85.75 434 HIS A C 1
ATOM 3132 O O . HIS A 1 434 ? 8.371 10.669 4.782 1.00 85.75 434 HIS A O 1
ATOM 3138 N N . GLY A 1 435 ? 8.616 12.899 4.859 1.00 90.88 435 GLY A N 1
ATOM 3139 C CA . GLY A 1 435 ? 7.254 13.216 5.276 1.00 90.88 435 GLY A CA 1
ATOM 3140 C C . GLY A 1 435 ? 6.215 12.760 4.260 1.00 90.88 435 GLY A C 1
ATOM 3141 O O . GLY A 1 435 ? 5.243 12.125 4.649 1.00 90.88 435 GLY A O 1
ATOM 3142 N N . THR A 1 436 ? 6.441 12.972 2.960 1.00 89.12 436 THR A N 1
ATOM 3143 C CA . THR A 1 436 ? 5.506 12.532 1.906 1.00 89.12 436 THR A CA 1
ATOM 3144 C C . THR A 1 436 ? 5.278 11.014 1.918 1.00 89.12 436 THR A C 1
ATOM 3146 O O . THR A 1 436 ? 4.132 10.597 2.091 1.00 89.12 436 THR A O 1
ATOM 3149 N N . PRO A 1 437 ? 6.313 10.153 1.812 1.00 87.94 437 PRO A N 1
ATOM 3150 C CA . PRO A 1 437 ? 6.106 8.713 1.900 1.00 87.94 437 PRO A CA 1
ATOM 3151 C C . PRO A 1 437 ? 5.533 8.268 3.248 1.00 87.94 437 PRO A C 1
ATOM 3153 O O . PRO A 1 437 ? 4.676 7.390 3.264 1.00 87.94 437 PRO A O 1
ATOM 3156 N N . CYS A 1 438 ? 5.958 8.852 4.374 1.00 92.38 438 CYS A N 1
ATOM 3157 C CA . CYS A 1 438 ? 5.412 8.487 5.688 1.00 92.38 438 CYS A CA 1
ATOM 3158 C C . CYS A 1 438 ? 3.927 8.861 5.822 1.00 92.38 438 CYS A C 1
ATOM 3160 O O . CYS A 1 438 ? 3.144 8.073 6.350 1.00 92.38 438 CYS A O 1
ATOM 3162 N N . CYS A 1 439 ? 3.524 10.015 5.286 1.00 94.62 439 CYS A N 1
ATOM 3163 C CA . CYS A 1 439 ? 2.133 10.450 5.227 1.00 94.62 439 CYS A CA 1
ATOM 3164 C C . CYS A 1 439 ? 1.290 9.435 4.456 1.00 94.62 439 CYS A C 1
ATOM 3166 O O . CYS A 1 439 ? 0.318 8.908 4.992 1.00 94.62 439 CYS A O 1
ATOM 3168 N N . TRP A 1 440 ? 1.715 9.070 3.246 1.00 92.12 440 TRP A N 1
ATOM 3169 C CA . TRP A 1 440 ? 0.984 8.092 2.445 1.00 92.12 440 TRP A CA 1
ATOM 3170 C C . TRP A 1 440 ? 1.014 6.687 3.044 1.00 92.12 440 TRP A C 1
ATOM 3172 O O . TRP A 1 440 ? -0.002 6.005 3.029 1.00 92.12 440 TRP A O 1
ATOM 3182 N N . ALA A 1 441 ? 2.107 6.265 3.681 1.00 91.69 441 ALA A N 1
ATOM 3183 C CA . ALA A 1 441 ? 2.137 5.003 4.420 1.00 91.69 441 ALA A CA 1
ATOM 3184 C C . ALA A 1 441 ? 1.128 4.984 5.577 1.00 91.69 441 ALA A C 1
ATOM 3186 O O . ALA A 1 441 ? 0.470 3.971 5.807 1.00 91.69 441 ALA A O 1
ATOM 3187 N N . LEU A 1 442 ? 0.973 6.097 6.297 1.00 95.19 442 LEU A N 1
ATOM 3188 C CA . LEU A 1 442 ? -0.039 6.232 7.341 1.00 95.19 442 LEU A CA 1
ATOM 3189 C C . LEU A 1 442 ? -1.457 6.190 6.751 1.00 95.19 442 LEU A C 1
ATOM 3191 O O . LEU A 1 442 ? -2.312 5.464 7.266 1.00 95.19 442 LEU A O 1
ATOM 3195 N N . LEU A 1 443 ? -1.692 6.940 5.672 1.00 94.00 443 LEU A N 1
ATOM 3196 C CA . LEU A 1 443 ? -2.987 7.029 4.997 1.00 94.00 443 LEU A CA 1
ATOM 3197 C C . LEU A 1 443 ? -3.385 5.742 4.267 1.00 94.00 443 LEU A C 1
ATOM 3199 O O . LEU A 1 443 ? -4.574 5.496 4.128 1.00 94.00 443 LEU A O 1
ATOM 3203 N N . HIS A 1 444 ? -2.427 4.908 3.862 1.00 90.50 444 HIS A N 1
ATOM 3204 C CA . HIS A 1 444 ? -2.678 3.665 3.131 1.00 90.50 444 HIS A CA 1
ATOM 3205 C C . HIS A 1 444 ? -2.677 2.425 4.042 1.00 90.50 444 HIS A C 1
ATOM 3207 O O . HIS A 1 444 ? -3.473 1.510 3.854 1.00 90.50 444 HIS A O 1
ATOM 3213 N N . HIS A 1 445 ? -1.808 2.368 5.060 1.00 91.69 445 HIS A N 1
ATOM 3214 C CA . HIS A 1 445 ? -1.665 1.172 5.906 1.00 91.69 445 HIS A CA 1
ATOM 3215 C C . HIS A 1 445 ? -2.363 1.262 7.265 1.00 91.69 445 HIS A C 1
ATOM 3217 O O . HIS A 1 445 ? -2.610 0.223 7.872 1.00 91.69 445 HIS A O 1
ATOM 3223 N N . CYS A 1 446 ? -2.667 2.465 7.764 1.00 95.62 446 CYS A N 1
ATOM 3224 C CA . CYS A 1 446 ? -3.256 2.649 9.094 1.00 95.62 446 CYS A CA 1
ATOM 3225 C C . CYS A 1 446 ? -4.658 3.256 9.034 1.00 95.62 446 CYS A C 1
ATOM 3227 O O . CYS A 1 446 ? -5.620 2.649 9.510 1.00 95.62 446 CYS A O 1
ATOM 3229 N N . ALA A 1 447 ? -4.795 4.432 8.418 1.00 95.88 447 ALA A N 1
ATOM 3230 C CA . ALA A 1 447 ? -6.050 5.178 8.376 1.00 95.88 447 ALA A CA 1
ATOM 3231 C C . ALA A 1 447 ? -7.255 4.389 7.810 1.00 95.88 447 ALA A C 1
ATOM 3233 O O . ALA A 1 447 ? -8.316 4.460 8.442 1.00 95.88 447 ALA A O 1
ATOM 3234 N N . PRO A 1 448 ? -7.125 3.581 6.729 1.00 95.44 448 PRO A N 1
ATOM 3235 C CA . PRO A 1 448 ? -8.256 2.868 6.124 1.00 95.44 448 PRO A CA 1
ATOM 3236 C C . PRO A 1 448 ? -8.840 1.783 7.029 1.00 95.44 448 PRO A C 1
ATOM 3238 O O . PRO A 1 448 ? -9.949 1.320 6.800 1.00 95.44 448 PRO A O 1
ATOM 3241 N N . VAL A 1 449 ? -8.115 1.384 8.077 1.00 97.12 449 VAL A N 1
ATOM 3242 C CA . VAL A 1 449 ? -8.573 0.413 9.078 1.00 97.12 449 VAL A CA 1
ATOM 3243 C C . VAL A 1 449 ? -8.955 1.128 10.372 1.00 97.12 449 VAL A C 1
ATOM 3245 O O . VAL A 1 449 ? -10.044 0.917 10.909 1.00 97.12 449 VAL A O 1
ATOM 3248 N N . LEU A 1 450 ? -8.083 2.015 10.861 1.00 97.56 450 LEU A N 1
ATOM 3249 C CA . LEU A 1 450 ? -8.250 2.722 12.129 1.00 97.56 450 LEU A CA 1
ATOM 3250 C C . LEU A 1 450 ? -9.537 3.553 12.164 1.00 97.56 450 LEU A C 1
ATOM 3252 O O . LEU A 1 450 ? -10.270 3.496 13.153 1.00 97.56 450 LEU A O 1
ATOM 3256 N N . ILE A 1 451 ? -9.814 4.325 11.107 1.00 97.00 451 ILE A N 1
ATOM 3257 C CA . ILE A 1 451 ? -10.977 5.220 11.059 1.00 97.00 451 ILE A CA 1
ATOM 3258 C C . ILE A 1 451 ? -12.275 4.399 11.078 1.00 97.00 451 ILE A C 1
ATOM 3260 O O . ILE A 1 451 ? -13.089 4.617 11.984 1.00 97.00 451 ILE A O 1
ATOM 3264 N N . PRO A 1 452 ? -12.467 3.409 10.182 1.00 97.25 452 PRO A N 1
ATOM 3265 C CA . PRO A 1 452 ? -13.590 2.488 10.263 1.00 97.25 452 PRO A CA 1
ATOM 3266 C C . PRO A 1 452 ? -13.805 1.826 11.618 1.00 97.25 452 PRO A C 1
ATOM 3268 O O . PRO A 1 452 ? -14.925 1.795 12.126 1.00 97.25 452 PRO A O 1
ATOM 3271 N N . VAL A 1 453 ? -12.733 1.326 12.231 1.00 97.50 453 VAL A N 1
ATOM 3272 C CA . VAL A 1 453 ? -12.795 0.683 13.543 1.00 97.50 453 VAL A CA 1
ATOM 3273 C C . VAL A 1 453 ? -13.233 1.665 14.630 1.00 97.50 453 VAL A C 1
ATOM 3275 O O . VAL A 1 453 ? -14.089 1.335 15.454 1.00 97.50 453 VAL A O 1
ATOM 3278 N N . ALA A 1 454 ? -12.677 2.878 14.648 1.00 97.62 454 ALA A N 1
ATOM 3279 C CA . ALA A 1 454 ? -13.047 3.895 15.626 1.00 97.62 454 ALA A CA 1
ATOM 3280 C C . ALA A 1 454 ? -14.532 4.276 15.497 1.00 97.62 454 ALA A C 1
ATOM 3282 O O . ALA A 1 454 ? -15.243 4.353 16.503 1.00 97.62 454 ALA A O 1
ATOM 3283 N N . LEU A 1 455 ? -15.023 4.440 14.265 1.00 96.12 455 LEU A N 1
ATOM 3284 C CA . LEU A 1 455 ? -16.432 4.720 13.985 1.00 96.12 455 LEU A CA 1
ATOM 3285 C C . LEU A 1 455 ? -17.344 3.545 14.366 1.00 96.12 455 LEU A C 1
ATOM 3287 O O . LEU A 1 455 ? -18.381 3.756 15.000 1.00 96.12 455 LEU A O 1
ATOM 3291 N N . TRP A 1 456 ? -16.940 2.303 14.081 1.00 96.44 456 TRP A N 1
ATOM 3292 C CA . TRP A 1 456 ? -17.665 1.113 14.528 1.00 96.44 456 TRP A CA 1
ATOM 3293 C C . TRP A 1 456 ? -17.780 1.078 16.056 1.00 96.44 456 TRP A C 1
ATOM 3295 O O . TRP A 1 456 ? -18.882 0.918 16.590 1.00 96.44 456 TRP A O 1
ATOM 3305 N N . CYS A 1 457 ? -16.680 1.336 16.772 1.00 96.88 457 CYS A N 1
ATOM 3306 C CA . CYS A 1 457 ? -16.658 1.402 18.234 1.00 96.88 457 CYS A CA 1
ATOM 3307 C C . CYS A 1 457 ? -17.651 2.440 18.790 1.00 96.88 457 CYS A C 1
ATOM 3309 O O . CYS A 1 457 ? -18.263 2.197 19.833 1.00 96.88 457 CYS A O 1
ATOM 3311 N N . CYS A 1 458 ? -17.883 3.565 18.098 1.00 96.12 458 CYS A N 1
ATOM 3312 C CA . CYS A 1 458 ? -18.896 4.547 18.510 1.00 96.12 458 CYS A CA 1
ATOM 3313 C C . CYS A 1 458 ? -20.310 3.961 18.537 1.00 96.12 458 CYS A C 1
ATOM 3315 O O . CYS A 1 458 ? -21.133 4.376 19.355 1.00 96.12 458 CYS A O 1
ATOM 3317 N N . THR A 1 459 ? -20.593 3.017 17.640 1.00 94.12 459 THR A N 1
ATOM 3318 C CA . THR A 1 459 ? -21.900 2.359 17.531 1.00 94.12 459 THR A CA 1
ATOM 3319 C C . THR A 1 459 ? -22.019 1.132 18.435 1.00 94.12 459 THR A C 1
ATOM 3321 O O . THR A 1 459 ? -23.099 0.874 18.965 1.00 94.12 459 THR A O 1
ATOM 3324 N N . ALA A 1 460 ? -20.914 0.414 18.655 1.00 94.25 460 ALA A N 1
ATOM 3325 C CA . ALA A 1 460 ? -20.874 -0.815 19.444 1.00 94.25 460 ALA A CA 1
ATOM 3326 C C . ALA A 1 460 ? -20.912 -0.565 20.962 1.00 94.25 460 ALA A C 1
ATOM 3328 O O . ALA A 1 460 ? -21.440 -1.385 21.718 1.00 94.25 460 ALA A O 1
ATOM 3329 N N . LEU A 1 461 ? -20.376 0.567 21.434 1.00 94.62 461 LEU A N 1
ATOM 3330 C CA . LEU A 1 461 ? -20.382 0.897 22.858 1.00 94.62 461 LEU A CA 1
ATOM 3331 C C . LEU A 1 461 ? -21.823 1.119 23.367 1.00 94.62 461 LEU A C 1
ATOM 3333 O O . LEU A 1 461 ? -22.545 1.964 22.827 1.00 94.62 461 LEU A O 1
ATOM 3337 N N . PRO A 1 462 ? -22.254 0.440 24.454 1.00 92.81 462 PRO A N 1
ATOM 3338 C CA . PRO A 1 462 ? -23.587 0.637 25.024 1.00 92.81 462 PRO A CA 1
ATOM 3339 C C . PRO A 1 462 ? -23.837 2.114 25.347 1.00 92.81 462 PRO A C 1
ATOM 3341 O O . PRO A 1 462 ? -22.911 2.808 25.760 1.00 92.81 462 PRO A O 1
ATOM 3344 N N . LYS A 1 463 ? -25.073 2.617 25.231 1.00 91.12 463 LYS A N 1
ATOM 3345 C CA . LYS A 1 463 ? -25.427 3.993 25.643 1.00 91.12 463 LYS A CA 1
ATOM 3346 C C . LYS A 1 463 ? -25.604 4.084 27.165 1.00 91.12 463 LYS A C 1
ATOM 3348 O O . LYS A 1 463 ? -26.095 3.149 27.796 1.00 91.12 463 LYS A O 1
ATOM 3353 N N . ALA A 1 464 ? -25.219 5.210 27.774 1.00 81.12 464 ALA A N 1
ATOM 3354 C CA . ALA A 1 464 ? -25.460 5.445 29.200 1.00 81.12 464 ALA A CA 1
ATOM 3355 C C . ALA A 1 464 ? -26.973 5.457 29.487 1.00 81.12 464 ALA A C 1
ATOM 3357 O O . ALA A 1 464 ? -27.712 6.190 28.837 1.00 81.12 464 ALA A O 1
ATOM 3358 N N . GLY A 1 465 ? -27.429 4.665 30.462 1.00 72.88 465 GLY A N 1
ATOM 3359 C CA . GLY A 1 465 ? -28.798 4.754 30.985 1.00 72.88 465 GLY A CA 1
ATOM 3360 C C . GLY A 1 465 ? -29.839 3.794 30.401 1.00 72.88 465 GLY A C 1
ATOM 3361 O O . GLY A 1 465 ? -30.998 3.884 30.794 1.00 72.88 465 GLY A O 1
ATOM 3362 N N . SER A 1 466 ? -29.480 2.838 29.534 1.00 65.50 466 SER A N 1
ATOM 3363 C CA . SER A 1 466 ? -30.461 1.861 29.017 1.00 65.50 466 SER A CA 1
ATOM 3364 C C . SER A 1 466 ? -30.850 0.747 30.012 1.00 65.50 466 SER A C 1
ATOM 3366 O O . SER A 1 466 ? -31.724 -0.062 29.709 1.00 65.50 466 SER A O 1
ATOM 3368 N N . GLY A 1 467 ? -30.264 0.706 31.220 1.00 65.69 467 GLY A N 1
ATOM 3369 C CA . GLY A 1 467 ? -30.555 -0.301 32.249 1.00 65.69 467 GLY A CA 1
ATOM 3370 C C . GLY A 1 467 ? -30.805 0.298 33.638 1.00 65.69 467 GLY A C 1
ATOM 3371 O O . GLY A 1 467 ? -29.994 1.062 34.147 1.00 65.69 467 GLY A O 1
ATOM 3372 N N . LYS A 1 468 ? -31.913 -0.089 34.288 1.00 62.53 468 LYS A N 1
ATOM 3373 C CA . LYS A 1 468 ? -32.392 0.418 35.598 1.00 62.53 468 LYS A CA 1
ATOM 3374 C C . LYS A 1 468 ? -31.545 0.040 36.836 1.00 62.53 468 LYS A C 1
ATOM 3376 O O . LYS A 1 468 ? -31.992 0.260 37.957 1.00 62.53 468 LYS A O 1
ATOM 3381 N N . LYS A 1 469 ? -30.345 -0.523 36.682 1.00 59.62 469 LYS A N 1
ATOM 3382 C CA . LYS A 1 469 ? -29.423 -0.803 37.798 1.00 59.62 469 LYS A CA 1
ATOM 3383 C C . LYS A 1 469 ? -28.008 -0.411 37.385 1.00 59.62 469 LYS A C 1
ATOM 3385 O O . LYS A 1 469 ? -27.558 -0.862 36.334 1.00 59.62 469 LYS A O 1
ATOM 3390 N N . ALA A 1 470 ? -27.338 0.402 38.205 1.00 59.03 470 ALA A N 1
ATOM 3391 C CA . ALA A 1 470 ? -25.910 0.672 38.070 1.00 59.03 470 ALA A CA 1
ATOM 3392 C C . ALA A 1 470 ? -25.176 -0.671 38.169 1.00 59.03 470 ALA A C 1
ATOM 3394 O O . ALA A 1 470 ? -25.161 -1.298 39.229 1.00 59.03 470 ALA A O 1
ATOM 3395 N N . LYS A 1 471 ? -24.697 -1.171 37.029 1.00 71.38 471 LYS A N 1
ATOM 3396 C CA . LYS A 1 471 ? -23.908 -2.398 36.974 1.00 71.38 471 LYS A CA 1
ATOM 3397 C C . LYS A 1 471 ? -22.468 -2.056 37.341 1.00 71.38 471 LYS A C 1
ATOM 3399 O O . LYS A 1 471 ? -21.948 -1.017 36.931 1.00 71.38 471 LYS A O 1
ATOM 3404 N N . GLU A 1 472 ? -21.848 -2.952 38.096 1.00 78.56 472 GLU A N 1
ATOM 3405 C CA . GLU A 1 472 ? -20.398 -3.033 38.254 1.00 78.56 472 GLU A CA 1
ATOM 3406 C C . GLU A 1 472 ? -19.729 -2.887 36.869 1.00 78.56 472 GLU A C 1
ATOM 3408 O O . GLU A 1 472 ? -20.196 -3.480 35.893 1.00 78.56 472 GLU A O 1
ATOM 3413 N N . GLY A 1 473 ? -18.732 -2.002 36.753 1.00 87.00 473 GLY A N 1
ATOM 3414 C CA . GLY A 1 473 ? -18.075 -1.664 35.479 1.00 87.00 473 GLY A CA 1
ATOM 3415 C C . GLY A 1 473 ? -18.607 -0.426 34.734 1.00 87.00 473 GLY A C 1
ATOM 3416 O O . GLY A 1 473 ? -18.115 -0.114 33.651 1.00 87.00 473 GLY A O 1
ATOM 3417 N N . GLN A 1 474 ? -19.579 0.322 35.277 1.00 91.19 474 GLN A N 1
ATOM 3418 C CA . GLN A 1 474 ? -20.068 1.558 34.637 1.00 91.19 474 GLN A CA 1
ATOM 3419 C C . GLN A 1 474 ? -18.991 2.658 34.534 1.00 91.19 474 GLN A C 1
ATOM 3421 O O . GLN A 1 474 ? -18.974 3.397 33.547 1.00 91.19 474 GLN A O 1
ATOM 3426 N N . GLU A 1 475 ? -18.097 2.759 35.522 1.00 93.69 475 GLU A N 1
ATOM 3427 C CA . GLU A 1 475 ? -16.964 3.696 35.503 1.00 93.69 475 GLU A CA 1
ATOM 3428 C C . GLU A 1 475 ? -15.952 3.322 34.417 1.00 93.69 475 GLU A C 1
ATOM 3430 O O . GLU A 1 475 ? -15.595 4.167 33.599 1.00 93.69 475 GLU A O 1
ATOM 3435 N N . ALA A 1 476 ? -15.582 2.042 34.325 1.00 95.00 476 ALA A N 1
ATOM 3436 C CA . ALA A 1 476 ? -14.673 1.539 33.299 1.00 95.00 476 ALA A CA 1
ATOM 3437 C C . ALA A 1 476 ? -15.251 1.690 31.878 1.00 95.00 476 ALA A C 1
ATOM 3439 O O . ALA A 1 476 ? -14.552 2.115 30.963 1.00 95.00 476 ALA A O 1
ATOM 3440 N N . LEU A 1 477 ? -16.557 1.457 31.688 1.00 95.19 477 LEU A N 1
ATOM 3441 C CA . LEU A 1 477 ? -17.236 1.751 30.420 1.00 95.19 477 LEU A CA 1
ATOM 3442 C C . LEU A 1 477 ? -17.213 3.254 30.087 1.00 95.19 477 LEU A C 1
ATOM 3444 O O . LEU A 1 477 ? -17.070 3.633 28.924 1.00 95.19 477 LEU A O 1
ATOM 3448 N N . HIS A 1 478 ? -17.383 4.129 31.083 1.00 95.50 478 HIS A N 1
ATOM 3449 C CA . HIS A 1 478 ? -17.260 5.571 30.868 1.00 95.50 478 HIS A CA 1
ATOM 3450 C C . HIS A 1 478 ? -15.834 5.948 30.454 1.00 95.50 478 HIS A C 1
ATOM 3452 O O . HIS A 1 478 ? -15.675 6.683 29.479 1.00 95.50 478 HIS A O 1
ATOM 3458 N N . ALA A 1 479 ? -14.824 5.391 31.124 1.00 96.62 479 ALA A N 1
ATOM 3459 C CA . ALA A 1 479 ? -13.420 5.578 30.784 1.00 96.62 479 ALA A CA 1
ATOM 3460 C C . ALA A 1 479 ? -13.118 5.098 29.351 1.00 96.62 479 ALA A C 1
ATOM 3462 O O . ALA A 1 479 ? -12.537 5.849 28.574 1.00 96.62 479 ALA A O 1
ATOM 3463 N N . ALA A 1 480 ? -13.634 3.936 28.934 1.00 97.19 480 ALA A N 1
ATOM 3464 C CA . ALA A 1 480 ? -13.498 3.449 27.558 1.00 97.19 480 ALA A CA 1
ATOM 3465 C C . ALA A 1 480 ? -14.114 4.408 26.519 1.00 97.19 480 ALA A C 1
ATOM 3467 O O . ALA A 1 480 ? -13.516 4.664 25.475 1.00 97.19 480 ALA A O 1
ATOM 3468 N N . ARG A 1 481 ? -15.278 5.015 26.808 1.00 97.31 481 ARG A N 1
ATOM 3469 C CA . ARG A 1 481 ? -15.858 6.058 25.935 1.00 97.31 481 ARG A CA 1
ATOM 3470 C C . ARG A 1 481 ? -14.990 7.316 25.871 1.00 97.31 481 ARG A C 1
ATOM 3472 O O . ARG A 1 481 ? -14.911 7.937 24.813 1.00 97.31 481 ARG A O 1
ATOM 3479 N N . VAL A 1 482 ? -14.369 7.709 26.985 1.00 97.38 482 VAL A N 1
ATOM 3480 C CA . VAL A 1 482 ? -13.411 8.827 27.016 1.00 97.38 482 VAL A CA 1
ATOM 3481 C C . VAL A 1 482 ? -12.178 8.486 26.177 1.00 97.38 482 VAL A C 1
ATOM 3483 O O . VAL A 1 482 ? -11.786 9.303 25.348 1.00 97.38 482 VAL A O 1
ATOM 3486 N N . GLY A 1 483 ? -11.640 7.269 26.301 1.00 97.62 483 GLY A N 1
ATOM 3487 C CA . GLY A 1 483 ? -10.557 6.753 25.460 1.00 97.62 483 GLY A CA 1
ATOM 3488 C C . GLY A 1 483 ? -10.893 6.822 23.967 1.00 97.62 483 GLY A C 1
ATOM 3489 O O . GLY A 1 483 ? -10.128 7.391 23.193 1.00 97.62 483 GLY A O 1
ATOM 3490 N N . LEU A 1 484 ? -12.083 6.359 23.562 1.00 98.12 484 LEU A N 1
ATOM 3491 C CA . LEU A 1 484 ? -12.536 6.451 22.168 1.00 98.12 484 LEU A CA 1
ATOM 3492 C C . LEU A 1 484 ? -12.667 7.902 21.681 1.00 98.12 484 LEU A C 1
ATOM 3494 O O . LEU A 1 484 ? -12.260 8.225 20.567 1.00 98.12 484 LEU A O 1
ATOM 3498 N N . ARG A 1 485 ? -13.217 8.800 22.508 1.00 98.19 485 ARG A N 1
ATOM 3499 C CA . ARG A 1 485 ? -13.304 10.229 22.171 1.00 98.19 485 ARG A CA 1
ATOM 3500 C C . ARG A 1 485 ? -11.914 10.843 21.988 1.00 98.19 485 ARG A C 1
ATOM 3502 O O . ARG A 1 485 ? -11.722 11.636 21.069 1.00 98.19 485 ARG A O 1
ATOM 3509 N N . ASN A 1 486 ? -10.960 10.478 22.842 1.00 97.94 486 ASN A N 1
ATOM 3510 C CA . ASN A 1 486 ? -9.575 10.931 22.739 1.00 97.94 486 ASN A CA 1
ATOM 3511 C C . ASN A 1 486 ? -8.905 10.398 21.469 1.00 97.94 486 ASN A C 1
ATOM 3513 O O . ASN A 1 486 ? -8.179 11.151 20.827 1.00 97.94 486 ASN A O 1
ATOM 3517 N N . LEU A 1 487 ? -9.184 9.150 21.079 1.00 98.25 487 LEU A N 1
ATOM 3518 C CA . LEU A 1 487 ? -8.720 8.577 19.816 1.00 98.25 487 LEU A CA 1
ATOM 3519 C C . LEU A 1 487 ? -9.265 9.351 18.611 1.00 98.25 487 LEU A C 1
ATOM 3521 O O . LEU A 1 487 ? -8.482 9.792 17.777 1.00 98.25 487 LEU A O 1
ATOM 3525 N N . LEU A 1 488 ? -10.578 9.589 18.540 1.00 98.00 488 LEU A N 1
ATOM 3526 C CA . LEU A 1 488 ? -11.176 10.374 17.451 1.00 98.00 488 LEU A CA 1
ATOM 3527 C C . LEU A 1 488 ? -10.610 11.794 17.385 1.00 98.00 488 LEU A C 1
ATOM 3529 O O . LEU A 1 488 ? -10.302 12.285 16.303 1.00 98.00 488 LEU A O 1
ATOM 3533 N N . SER A 1 489 ? -10.425 12.438 18.541 1.00 98.00 489 SER A N 1
ATOM 3534 C CA . SER A 1 489 ? -9.782 13.750 18.607 1.00 98.00 489 SER A CA 1
ATOM 3535 C C . SER A 1 489 ? -8.334 13.692 18.124 1.00 98.00 489 SER A C 1
ATOM 3537 O O . SER A 1 489 ? -7.910 14.599 17.421 1.00 98.00 489 SER A O 1
ATOM 3539 N N . ALA A 1 490 ? -7.578 12.648 18.480 1.00 97.31 490 ALA A N 1
ATOM 3540 C CA . ALA A 1 490 ? -6.202 12.470 18.032 1.00 97.31 490 ALA A CA 1
ATOM 3541 C C . ALA A 1 490 ? -6.126 12.267 16.515 1.00 97.31 490 ALA A C 1
ATOM 3543 O O . ALA A 1 490 ? -5.291 12.898 15.882 1.00 97.31 490 ALA A O 1
ATOM 3544 N N . VAL A 1 491 ? -7.019 11.460 15.933 1.00 97.12 491 VAL A N 1
ATOM 3545 C CA . VAL A 1 491 ? -7.120 11.269 14.476 1.00 97.12 491 VAL A CA 1
ATOM 3546 C C . VAL A 1 491 ? -7.487 12.578 13.775 1.00 97.12 491 VAL A C 1
ATOM 3548 O O . VAL A 1 491 ? -6.844 12.944 12.798 1.00 97.12 491 VAL A O 1
ATOM 3551 N N . GLN A 1 492 ? -8.475 13.320 14.284 1.00 97.31 492 GLN A N 1
ATOM 3552 C CA . GLN A 1 492 ? -8.876 14.601 13.701 1.00 97.31 492 GLN A CA 1
ATOM 3553 C C . GLN A 1 492 ? -7.739 15.633 13.743 1.00 97.31 492 GLN A C 1
ATOM 3555 O O . GLN A 1 492 ? -7.482 16.297 12.742 1.00 97.31 492 GLN A O 1
ATOM 3560 N N . THR A 1 493 ? -7.052 15.763 14.883 1.00 97.06 493 THR A N 1
ATOM 3561 C CA . THR A 1 493 ? -5.886 16.647 15.020 1.00 97.06 493 THR A CA 1
ATOM 3562 C C . THR A 1 493 ? -4.764 16.221 14.080 1.00 97.06 493 THR A C 1
ATOM 3564 O O . THR A 1 493 ? -4.249 17.054 13.349 1.00 97.06 493 THR A O 1
ATOM 3567 N N . ALA A 1 494 ? -4.453 14.926 14.033 1.00 95.88 494 ALA A N 1
ATOM 3568 C CA . ALA A 1 494 ? -3.429 14.357 13.168 1.00 95.88 494 ALA A CA 1
ATOM 3569 C C . ALA A 1 494 ? -3.673 14.653 11.676 1.00 95.88 494 ALA A C 1
ATOM 3571 O O . ALA A 1 494 ? -2.767 15.098 10.977 1.00 95.88 494 ALA A O 1
ATOM 3572 N N . LEU A 1 495 ? -4.901 14.455 11.185 1.00 95.69 495 LEU A N 1
ATOM 3573 C CA . LEU A 1 495 ? -5.259 14.783 9.799 1.00 95.69 495 LEU A CA 1
ATOM 3574 C C . LEU A 1 495 ? -5.205 16.295 9.530 1.00 95.69 495 LEU A C 1
ATOM 3576 O O . LEU A 1 495 ? -4.791 16.707 8.449 1.00 95.69 495 LEU A O 1
ATOM 3580 N N . GLY A 1 496 ? -5.584 17.120 10.512 1.00 96.81 496 GLY A N 1
ATOM 3581 C CA . GLY A 1 496 ? -5.451 18.576 10.431 1.00 96.81 496 GLY A CA 1
ATOM 3582 C C . GLY A 1 496 ? -3.993 19.030 10.314 1.00 96.81 496 GLY A C 1
ATOM 3583 O O . GLY A 1 496 ? -3.679 19.823 9.433 1.00 96.81 496 GLY A O 1
ATOM 3584 N N . GLU A 1 497 ? -3.102 18.479 11.143 1.00 95.62 497 GLU A N 1
ATOM 3585 C CA . GLU A 1 497 ? -1.659 18.762 11.115 1.00 95.62 497 GLU A CA 1
ATOM 3586 C C . GLU A 1 497 ? -1.019 18.340 9.786 1.00 95.62 497 GLU A C 1
ATOM 3588 O O . GLU A 1 497 ? -0.249 19.103 9.206 1.00 95.62 497 GLU A O 1
ATOM 3593 N N . LEU A 1 498 ? -1.368 17.157 9.266 1.00 95.19 498 LEU A N 1
ATOM 3594 C CA . LEU A 1 498 ? -0.901 16.706 7.951 1.00 95.19 498 LEU A CA 1
ATOM 3595 C C . LEU A 1 498 ? -1.392 17.633 6.833 1.00 95.19 498 LEU A C 1
ATOM 3597 O O . LEU A 1 498 ? -0.606 18.026 5.975 1.00 95.19 498 LEU A O 1
ATOM 3601 N N . SER A 1 499 ? -2.671 18.019 6.856 1.00 95.31 499 SER A N 1
ATOM 3602 C CA . SER A 1 499 ? -3.244 18.941 5.870 1.00 95.31 499 SER A CA 1
ATOM 3603 C C . SER A 1 499 ? -2.565 20.311 5.905 1.00 95.31 499 SER A C 1
ATOM 3605 O O . SER A 1 499 ? -2.296 20.885 4.849 1.00 95.31 499 SER A O 1
ATOM 3607 N N . GLU A 1 500 ? -2.288 20.846 7.094 1.00 94.50 500 GLU A N 1
ATOM 3608 C CA . GLU A 1 500 ? -1.582 22.116 7.263 1.00 94.50 500 GLU A CA 1
ATOM 3609 C C . GLU A 1 500 ? -0.144 22.014 6.743 1.00 94.50 500 GLU A C 1
ATOM 3611 O O . GLU A 1 500 ? 0.278 22.842 5.934 1.00 94.50 500 GLU A O 1
ATOM 3616 N N . ALA A 1 501 ? 0.586 20.963 7.125 1.00 92.88 501 ALA A N 1
ATOM 3617 C CA . ALA A 1 501 ? 1.964 20.756 6.697 1.00 92.88 501 ALA A CA 1
ATOM 3618 C C . ALA A 1 501 ? 2.088 20.579 5.173 1.00 92.88 501 ALA A C 1
ATOM 3620 O O . ALA A 1 501 ? 2.984 21.163 4.560 1.00 92.88 501 ALA A O 1
ATOM 3621 N N . LEU A 1 502 ? 1.160 19.845 4.548 1.00 90.94 502 LEU A N 1
ATOM 3622 C CA . LEU A 1 502 ? 1.085 19.706 3.091 1.00 90.94 502 LEU A CA 1
ATOM 3623 C C . LEU A 1 502 ? 0.756 21.037 2.404 1.00 90.94 502 LEU A C 1
ATOM 3625 O O . LEU A 1 502 ? 1.376 21.369 1.399 1.00 90.94 502 LEU A O 1
ATOM 3629 N N . THR A 1 503 ? -0.156 21.836 2.967 1.00 91.88 503 THR A N 1
ATOM 3630 C CA . THR A 1 503 ? -0.498 23.164 2.422 1.00 91.88 503 THR A CA 1
ATOM 3631 C C . THR A 1 503 ? 0.708 24.110 2.464 1.00 91.88 503 THR A C 1
ATOM 3633 O O . THR A 1 503 ? 0.986 24.815 1.493 1.00 91.88 503 THR A O 1
ATOM 3636 N N . ILE A 1 504 ? 1.465 24.100 3.567 1.00 90.50 504 ILE A N 1
ATOM 3637 C CA . ILE A 1 504 ? 2.708 24.875 3.704 1.00 90.50 504 ILE A CA 1
ATOM 3638 C C . ILE A 1 504 ? 3.743 24.412 2.672 1.00 90.50 504 ILE A C 1
ATOM 3640 O O . ILE A 1 504 ? 4.365 25.240 2.003 1.00 90.50 504 ILE A O 1
ATOM 3644 N N . ALA A 1 505 ? 3.913 23.097 2.514 1.00 88.00 505 ALA A N 1
ATOM 3645 C CA . ALA A 1 505 ? 4.851 22.523 1.556 1.00 88.00 505 ALA A CA 1
ATOM 3646 C C . ALA A 1 505 ? 4.486 22.862 0.104 1.00 88.00 505 ALA A C 1
ATOM 3648 O O . ALA A 1 505 ? 5.368 23.220 -0.677 1.00 88.00 505 ALA A O 1
ATOM 3649 N N . GLN A 1 506 ? 3.196 22.826 -0.241 1.00 87.06 506 GLN A N 1
ATOM 3650 C CA . GLN A 1 506 ? 2.695 23.208 -1.560 1.00 87.06 506 GLN A CA 1
ATOM 3651 C C . GLN A 1 506 ? 3.021 24.673 -1.880 1.00 87.06 506 GLN A C 1
ATOM 3653 O O . GLN A 1 506 ? 3.475 24.973 -2.984 1.00 87.06 506 GLN A O 1
ATOM 3658 N N . GLY A 1 507 ? 2.860 25.580 -0.910 1.00 85.31 507 GLY A N 1
ATOM 3659 C CA . GLY A 1 507 ? 3.249 26.985 -1.065 1.00 85.31 507 GLY A CA 1
ATOM 3660 C C . GLY A 1 507 ? 4.756 27.166 -1.279 1.00 85.31 507 GLY A C 1
ATOM 3661 O O . GLY A 1 507 ? 5.173 27.872 -2.195 1.00 85.31 507 GLY A O 1
ATOM 3662 N N . ALA A 1 508 ? 5.580 26.480 -0.481 1.00 82.19 508 ALA A N 1
ATOM 3663 C CA . ALA A 1 508 ? 7.039 26.585 -0.557 1.00 82.19 508 ALA A CA 1
ATOM 3664 C C . ALA A 1 508 ? 7.631 25.969 -1.839 1.00 82.19 508 ALA A C 1
ATOM 3666 O O . ALA A 1 508 ? 8.602 26.493 -2.387 1.00 82.19 508 ALA A O 1
ATOM 3667 N N . GLY A 1 509 ? 7.059 24.865 -2.330 1.00 69.38 509 GLY A N 1
ATOM 3668 C CA . GLY A 1 509 ? 7.524 24.181 -3.540 1.00 69.38 509 GLY A CA 1
ATOM 3669 C C . GLY A 1 509 ? 7.387 25.042 -4.796 1.00 69.38 509 GLY A C 1
ATOM 3670 O O . GLY A 1 509 ? 8.303 25.078 -5.616 1.00 69.38 509 GLY A O 1
ATOM 3671 N N . VAL A 1 510 ? 6.287 25.793 -4.910 1.00 61.34 510 VAL A N 1
ATOM 3672 C CA . VAL A 1 510 ? 6.061 26.729 -6.023 1.00 61.34 510 VAL A CA 1
ATOM 3673 C C . VAL A 1 510 ? 7.127 27.827 -6.036 1.00 61.34 510 VAL A C 1
ATOM 3675 O O . VAL A 1 510 ? 7.693 28.110 -7.088 1.00 61.34 510 VAL A O 1
ATOM 3678 N N . GLU A 1 511 ? 7.462 28.402 -4.881 1.00 63.44 511 GLU A N 1
ATOM 3679 C CA . GLU A 1 511 ? 8.474 29.464 -4.784 1.00 63.44 511 GLU A CA 1
ATOM 3680 C C . GLU A 1 511 ? 9.906 28.956 -5.011 1.00 63.44 511 GLU A C 1
ATOM 3682 O O . GLU A 1 511 ? 10.708 29.632 -5.657 1.00 63.44 511 GLU A O 1
ATOM 3687 N N . ALA A 1 512 ? 10.232 27.762 -4.507 1.00 60.91 512 ALA A N 1
ATOM 3688 C CA . ALA A 1 512 ? 11.561 27.171 -4.649 1.00 60.91 512 ALA A CA 1
ATOM 3689 C C . ALA A 1 512 ? 11.851 26.707 -6.086 1.00 60.91 512 ALA A C 1
ATOM 3691 O O . ALA A 1 512 ? 12.988 26.816 -6.546 1.00 60.91 512 ALA A O 1
ATOM 3692 N N . PHE A 1 513 ? 10.837 26.202 -6.798 1.00 50.78 513 PHE A N 1
ATOM 3693 C CA . PHE A 1 513 ? 10.985 25.757 -8.185 1.00 50.78 513 PHE A CA 1
ATOM 3694 C C . PHE A 1 513 ? 10.939 26.930 -9.177 1.00 50.78 513 PHE A C 1
ATOM 3696 O O . PHE A 1 513 ? 11.698 26.947 -10.143 1.00 50.78 513 PHE A O 1
ATOM 3703 N N . LEU A 1 514 ? 10.109 27.949 -8.919 1.00 46.53 514 LEU A N 1
ATOM 3704 C CA . LEU A 1 514 ? 10.011 29.170 -9.731 1.00 46.53 514 LEU A CA 1
ATOM 3705 C C . LEU A 1 514 ? 11.019 30.247 -9.309 1.00 46.53 514 LEU A C 1
ATOM 3707 O O . LEU A 1 514 ? 10.688 31.429 -9.340 1.00 46.53 514 LEU A O 1
ATOM 3711 N N . GLY A 1 515 ? 12.229 29.873 -8.884 1.00 46.12 515 GLY A N 1
ATOM 3712 C CA . GLY A 1 515 ? 13.265 30.835 -8.505 1.00 46.12 515 GLY A CA 1
ATOM 3713 C C . GLY A 1 515 ? 13.430 31.945 -9.558 1.00 46.12 515 GLY A C 1
ATOM 3714 O O . GLY A 1 515 ? 14.096 31.734 -10.566 1.00 46.12 515 GLY A O 1
ATOM 3715 N N . ALA A 1 516 ? 12.852 33.119 -9.265 1.00 42.16 516 ALA A N 1
ATOM 3716 C CA . ALA A 1 516 ? 12.651 34.318 -10.098 1.00 42.16 516 ALA A CA 1
ATOM 3717 C C . ALA A 1 516 ? 11.332 34.390 -10.920 1.00 42.16 516 ALA A C 1
ATOM 3719 O O . ALA A 1 516 ? 10.930 33.415 -11.553 1.00 42.16 516 ALA A O 1
ATOM 3720 N N . PRO A 1 517 ? 10.666 35.572 -10.965 1.00 40.88 517 PRO A N 1
ATOM 3721 C CA . PRO A 1 517 ? 9.457 35.786 -11.761 1.00 40.88 517 PRO A CA 1
ATOM 3722 C C . PRO A 1 517 ? 9.751 35.525 -13.243 1.00 40.88 517 PRO A C 1
ATOM 3724 O O . PRO A 1 517 ? 10.505 36.255 -13.885 1.00 40.88 517 PRO A O 1
ATOM 3727 N N . ALA A 1 518 ? 9.167 34.452 -13.769 1.00 44.56 518 ALA A N 1
ATOM 3728 C CA . ALA A 1 518 ? 9.260 34.073 -15.167 1.00 44.56 518 ALA A CA 1
ATOM 3729 C C . ALA A 1 518 ? 8.340 34.970 -16.009 1.00 44.56 518 ALA A C 1
ATOM 3731 O O . ALA A 1 518 ? 7.150 34.690 -16.127 1.00 44.56 518 ALA A O 1
ATOM 3732 N N . GLU A 1 519 ? 8.880 36.039 -16.599 1.00 46.47 519 GLU A N 1
ATOM 3733 C CA . GLU A 1 519 ? 8.167 36.793 -17.645 1.00 46.47 519 GLU A CA 1
ATOM 3734 C C . GLU A 1 519 ? 8.283 36.145 -19.044 1.00 46.47 519 GLU A C 1
ATOM 3736 O O . GLU A 1 519 ? 7.492 36.494 -19.909 1.00 46.47 519 GLU A O 1
ATOM 3741 N N . ASP A 1 520 ? 9.152 35.140 -19.266 1.00 46.25 520 ASP A N 1
ATOM 3742 C CA . ASP A 1 520 ? 9.460 34.651 -20.633 1.00 46.25 520 ASP A CA 1
ATOM 3743 C C . ASP A 1 520 ? 9.460 33.111 -20.847 1.00 46.25 520 ASP A C 1
ATOM 3745 O O . ASP A 1 520 ? 9.974 32.621 -21.854 1.00 46.25 520 ASP A O 1
ATOM 3749 N N . ALA A 1 521 ? 8.894 32.294 -19.950 1.00 43.16 521 ALA A N 1
ATOM 3750 C CA . ALA A 1 521 ? 8.938 30.824 -20.081 1.00 43.16 521 ALA A CA 1
ATOM 3751 C C . ALA A 1 521 ? 7.727 30.215 -20.830 1.00 43.16 521 ALA A C 1
ATOM 3753 O O . ALA A 1 521 ? 7.013 29.368 -20.291 1.00 43.16 521 ALA A O 1
ATOM 3754 N N . GLU A 1 522 ? 7.507 30.589 -22.095 1.00 38.28 522 GLU A N 1
ATOM 3755 C CA . GLU A 1 522 ? 6.625 29.833 -23.002 1.00 38.28 522 GLU A CA 1
ATOM 3756 C C . GLU A 1 522 ? 7.339 28.551 -23.475 1.00 38.28 522 GLU A C 1
ATOM 3758 O O . GLU A 1 522 ? 7.994 28.527 -24.516 1.00 38.28 522 GLU A O 1
ATOM 3763 N N . GLY A 1 523 ? 7.264 27.462 -22.702 1.00 41.53 523 GLY A N 1
ATOM 3764 C CA . GLY A 1 523 ? 7.778 26.172 -23.185 1.00 41.53 523 GLY A CA 1
ATOM 3765 C C . GLY A 1 523 ? 7.917 25.034 -22.178 1.00 41.53 523 GLY A C 1
ATOM 3766 O O . GLY A 1 523 ? 8.073 23.890 -22.600 1.00 41.53 523 GLY A O 1
ATOM 3767 N N . PHE A 1 524 ? 7.836 25.292 -20.870 1.00 36.88 524 PHE A N 1
ATOM 3768 C CA . PHE A 1 524 ? 7.794 24.204 -19.891 1.00 36.88 524 PHE A CA 1
ATOM 3769 C C . PHE A 1 524 ? 6.370 23.633 -19.796 1.00 36.88 524 PHE A C 1
ATOM 3771 O O . PHE A 1 524 ? 5.419 24.407 -19.672 1.00 36.88 524 PHE A O 1
ATOM 3778 N N . PRO A 1 525 ? 6.178 22.301 -19.857 1.00 38.00 525 PRO A N 1
ATOM 3779 C CA . PRO A 1 525 ? 4.862 21.709 -19.670 1.00 38.00 525 PRO A CA 1
ATOM 3780 C C . PRO A 1 525 ? 4.388 22.001 -18.241 1.00 38.00 525 PRO A C 1
ATOM 3782 O O . PRO A 1 525 ? 4.884 21.419 -17.280 1.00 38.00 525 PRO A O 1
ATOM 3785 N N . GLY A 1 526 ? 3.422 22.913 -18.112 1.00 32.62 526 GLY A N 1
ATOM 3786 C CA . GLY A 1 526 ? 2.844 23.404 -16.854 1.00 32.62 526 GLY A CA 1
ATOM 3787 C C . GLY A 1 526 ? 2.023 22.386 -16.052 1.00 32.62 526 GLY A C 1
ATOM 3788 O O . GLY A 1 526 ? 1.099 22.781 -15.355 1.00 32.62 526 GLY A O 1
ATOM 3789 N N . ASN A 1 527 ? 2.351 21.095 -16.140 1.00 32.31 527 ASN A N 1
ATOM 3790 C CA . ASN A 1 527 ? 1.659 20.004 -15.448 1.00 32.31 527 ASN A CA 1
ATOM 3791 C C . ASN A 1 527 ? 2.540 19.297 -14.400 1.00 32.31 527 ASN A C 1
ATOM 3793 O O . ASN A 1 527 ? 2.206 18.200 -13.960 1.00 32.31 527 ASN A O 1
ATOM 3797 N N . LEU A 1 528 ? 3.655 19.905 -13.983 1.00 36.62 528 LEU A N 1
ATOM 3798 C CA . LEU A 1 528 ? 4.371 19.524 -12.759 1.00 36.62 528 LEU A CA 1
ATOM 3799 C C . LEU A 1 528 ? 3.673 20.170 -11.552 1.00 36.62 528 LEU A C 1
ATOM 3801 O O . LEU A 1 528 ? 4.205 21.066 -10.906 1.00 36.62 528 LEU A O 1
ATOM 3805 N N . VAL A 1 529 ? 2.437 19.752 -11.289 1.00 34.97 529 VAL A N 1
ATOM 3806 C CA . VAL A 1 529 ? 1.811 19.969 -9.983 1.00 34.97 529 VAL A CA 1
ATOM 3807 C C . VAL A 1 529 ? 2.073 18.691 -9.192 1.00 34.97 529 VAL A C 1
ATOM 3809 O O . VAL A 1 529 ? 1.691 17.611 -9.644 1.00 34.97 529 VAL A O 1
ATOM 3812 N N . VAL A 1 530 ? 2.836 18.832 -8.105 1.00 35.56 530 VAL A N 1
ATOM 3813 C CA . VAL A 1 530 ? 3.135 17.779 -7.119 1.00 35.56 530 VAL A CA 1
ATOM 3814 C C . VAL A 1 530 ? 1.861 17.337 -6.420 1.00 35.56 530 VAL A C 1
ATOM 3816 O O . VAL A 1 530 ? 1.053 18.238 -6.088 1.00 35.56 530 VAL A O 1
#

InterPro domains:
  IPR019183 N-alpha-acetyltransferase 25, NatB auxiliary subunit [PF09797] (10-160)

Secondary structure (DSSP, 8-state):
-TTHHHHHHHHHHHHHHHHHHHHHHHHHHHH-GGGTTHHHHHHHHHHHHHHHH-TT-HHHHHHHHHHHHHTT-HHHHHHHHHTT---THHHHHHTHHHHHHHHTTT-HHHHHHHHHHHHHHHHHHHHHHHHHHHHHHHTT-GGGHHHHHHHHHHHTTBHHHHHHHHHHHHHHHHT--STTHHHHHHHHTHHHHHHHHTS-GGGSB-TTS-GGGGGGGTTSTT---GGGTSTTSS-SSPPPS-----S-TT-S-TTGGGG--TT--TTS--PPPHHHHHH---HHHHHHHHHHHHHHHHHHHHT-SSSS--HHHHHHHHHHHHHHHHHTT-----SS-HHHHHHHT------TT--S-HHHHHHHHHHHHHHHHHHHHHHHHHTTSS-HHHHHHHHHHHHHHHHHHHHHHTTPPPTT-TTS-SSPPPPTTSTT-SHHHHHHHHHHHTHHHHHHHHHHHHHHSPPTTSSSS--TTHHHHHHHHHHHHHHHHHHHHHHHHHHHHHHHHHHHHHHHHT-S--SS-TTS-TT---